Protein AF-A0A818IGW7-F1 (afdb_monomer)

pLDDT: mean 88.07, std 15.49, range [33.25, 98.94]

Structure (mmCIF, N/CA/C/O backbone):
data_AF-A0A818IGW7-F1
#
_entry.id   AF-A0A818IGW7-F1
#
loop_
_atom_site.group_PDB
_atom_site.id
_atom_site.type_symbol
_atom_site.label_atom_id
_atom_site.label_alt_id
_atom_site.label_comp_id
_atom_site.label_asym_id
_atom_site.label_entity_id
_atom_site.label_seq_id
_atom_site.pdbx_PDB_ins_code
_atom_site.Cartn_x
_atom_site.Cartn_y
_atom_site.Cartn_z
_atom_site.occupancy
_atom_site.B_iso_or_equiv
_atom_site.auth_seq_id
_atom_site.auth_comp_id
_atom_site.auth_asym_id
_atom_site.auth_atom_id
_atom_site.pdbx_PDB_model_num
ATOM 1 N N . TYR A 1 1 ? 24.330 -0.138 -28.735 1.00 76.31 1 TYR A N 1
ATOM 2 C CA . TYR A 1 1 ? 24.201 -1.574 -28.423 1.00 76.31 1 TYR A CA 1
ATOM 3 C C . TYR A 1 1 ? 23.462 -2.244 -29.585 1.00 76.31 1 TYR A C 1
ATOM 5 O O . TYR A 1 1 ? 22.777 -1.516 -30.302 1.00 76.31 1 TYR A O 1
ATOM 13 N N . TRP A 1 2 ? 23.662 -3.539 -29.872 1.00 76.69 2 TRP A N 1
ATOM 14 C CA . TRP A 1 2 ? 22.925 -4.224 -30.957 1.00 76.69 2 TRP A CA 1
ATOM 15 C C . TRP A 1 2 ? 21.406 -4.039 -30.752 1.00 76.69 2 TRP A C 1
ATOM 17 O O . TRP A 1 2 ? 20.979 -4.054 -29.600 1.00 76.69 2 TRP A O 1
ATOM 27 N N . PRO A 1 3 ? 20.585 -3.804 -31.795 1.00 84.31 3 PRO A N 1
ATOM 28 C CA . PRO A 1 3 ? 20.883 -3.828 -33.235 1.00 84.31 3 PRO A CA 1
ATOM 29 C C . PRO A 1 3 ? 21.381 -2.498 -33.838 1.00 84.31 3 PRO A C 1
ATOM 31 O O . PRO A 1 3 ? 21.512 -2.398 -35.055 1.00 84.31 3 PRO A O 1
ATOM 34 N N . GLN A 1 4 ? 21.706 -1.492 -33.015 1.00 80.50 4 GLN A N 1
ATOM 35 C CA . GLN A 1 4 ? 22.213 -0.172 -33.448 1.00 80.50 4 GLN A CA 1
ATOM 36 C C . GLN A 1 4 ? 21.244 0.614 -34.352 1.00 80.50 4 GLN A C 1
ATOM 38 O O . GLN A 1 4 ? 21.660 1.292 -35.295 1.00 80.50 4 GLN A O 1
ATOM 43 N N . LEU A 1 5 ? 19.951 0.519 -34.050 1.00 78.69 5 LEU A N 1
ATOM 44 C CA . LEU A 1 5 ? 18.886 1.194 -34.784 1.00 78.69 5 LEU A CA 1
ATOM 45 C C . LEU A 1 5 ? 18.535 2.534 -34.138 1.00 78.69 5 LEU A C 1
ATOM 47 O O . LEU A 1 5 ? 18.457 2.627 -32.912 1.00 78.69 5 LEU A O 1
ATOM 51 N N . ALA A 1 6 ? 18.297 3.551 -34.966 1.00 81.44 6 ALA A N 1
ATOM 52 C CA . ALA A 1 6 ? 17.713 4.812 -34.514 1.00 81.44 6 ALA A CA 1
ATOM 53 C C . ALA A 1 6 ? 16.281 4.591 -34.004 1.00 81.44 6 ALA A C 1
ATOM 55 O O . ALA A 1 6 ? 15.890 5.141 -32.983 1.00 81.44 6 ALA A O 1
ATOM 56 N N . GLU A 1 7 ? 15.548 3.673 -34.640 1.00 86.12 7 GLU A N 1
ATOM 57 C CA . GLU A 1 7 ? 14.154 3.354 -34.334 1.00 86.12 7 GLU A CA 1
ATOM 58 C C . GLU A 1 7 ? 13.937 2.731 -32.944 1.00 86.12 7 GLU A C 1
ATOM 60 O O . GLU A 1 7 ? 12.799 2.585 -32.504 1.00 86.12 7 GLU A O 1
ATOM 65 N N . SER A 1 8 ? 15.014 2.349 -32.250 1.00 87.50 8 SER A N 1
ATOM 66 C CA . SER A 1 8 ? 14.979 1.852 -30.869 1.00 87.50 8 SER A CA 1
ATOM 67 C C . SER A 1 8 ? 15.040 2.964 -29.813 1.00 87.50 8 SER A C 1
ATOM 69 O O . SER A 1 8 ? 15.034 2.666 -28.619 1.00 87.50 8 SER A O 1
ATOM 71 N N . ASP A 1 9 ? 15.141 4.230 -30.222 1.00 88.69 9 ASP A N 1
ATOM 72 C CA . ASP A 1 9 ? 15.196 5.380 -29.317 1.00 88.69 9 ASP A CA 1
ATOM 73 C C . ASP A 1 9 ? 13.786 5.858 -28.913 1.00 88.69 9 ASP A C 1
ATOM 75 O O . ASP A 1 9 ? 12.774 5.455 -29.496 1.00 88.69 9 ASP A O 1
ATOM 79 N N . PHE A 1 10 ? 13.709 6.679 -27.863 1.00 90.00 10 PHE A N 1
ATOM 80 C CA . PHE A 1 10 ? 12.448 7.038 -27.196 1.00 90.00 10 PHE A CA 1
ATOM 81 C C . PHE A 1 10 ? 11.494 7.885 -28.053 1.00 90.00 10 PHE A C 1
ATOM 83 O O . PHE A 1 10 ? 10.298 7.915 -27.781 1.00 90.00 10 PHE A O 1
ATOM 90 N N . ASP A 1 11 ? 12.003 8.597 -29.059 1.00 87.00 11 ASP A N 1
ATOM 91 C CA . ASP A 1 11 ? 11.249 9.498 -29.939 1.00 87.00 11 ASP A CA 1
ATOM 92 C C . ASP A 1 11 ? 10.530 8.768 -31.088 1.00 87.00 11 ASP A C 1
ATOM 94 O O . ASP A 1 11 ? 9.655 9.337 -31.749 1.00 87.00 11 ASP A O 1
ATOM 98 N N . HIS A 1 12 ? 10.812 7.477 -31.270 1.00 91.31 12 HIS A N 1
ATOM 99 C CA . HIS A 1 12 ? 10.093 6.598 -32.185 1.00 91.31 12 HIS A CA 1
ATOM 100 C C . HIS A 1 12 ? 8.824 6.030 -31.535 1.00 91.31 12 HIS A C 1
ATOM 102 O O . HIS A 1 12 ? 8.758 4.879 -31.105 1.00 91.31 12 HIS A O 1
ATOM 108 N N . ILE A 1 13 ? 7.781 6.859 -31.497 1.00 95.06 13 ILE A N 1
ATOM 109 C CA . ILE A 1 13 ? 6.518 6.568 -30.795 1.00 95.06 13 ILE A CA 1
ATOM 110 C C . ILE A 1 13 ? 5.426 5.915 -31.664 1.00 95.06 13 ILE A C 1
ATOM 112 O O . ILE A 1 13 ? 4.261 5.876 -31.276 1.00 95.06 13 ILE A O 1
ATOM 116 N N . GLY A 1 14 ? 5.771 5.423 -32.855 1.00 95.19 14 GLY A N 1
ATOM 117 C CA . GLY A 1 14 ? 4.819 4.871 -33.826 1.00 95.19 14 GLY A CA 1
ATOM 118 C C . GLY A 1 14 ? 4.311 5.893 -34.853 1.00 95.19 14 GLY A C 1
ATOM 119 O O . GLY A 1 14 ? 4.612 7.090 -34.794 1.00 95.19 14 GLY A O 1
ATOM 120 N N . GLU A 1 15 ? 3.540 5.404 -35.824 1.00 93.19 15 GLU A N 1
ATOM 121 C CA . GLU A 1 15 ? 3.081 6.153 -37.001 1.00 93.19 15 GLU A CA 1
ATOM 122 C C . GLU A 1 15 ? 1.574 5.965 -37.237 1.00 93.19 15 GLU A C 1
ATOM 124 O O . GLU A 1 15 ? 0.985 4.974 -36.800 1.00 93.19 15 GLU A O 1
ATOM 129 N N . GLY A 1 16 ? 0.951 6.910 -37.953 1.00 96.06 16 GLY A N 1
ATOM 130 C CA . GLY A 1 16 ? -0.482 6.870 -38.272 1.00 96.06 16 GLY A CA 1
ATOM 131 C C . GLY A 1 16 ? -1.359 6.738 -37.024 1.00 96.06 16 GLY A C 1
ATOM 132 O O . GLY A 1 16 ? -1.097 7.391 -36.014 1.00 96.06 16 GLY A O 1
ATOM 133 N N . ASP A 1 17 ? -2.358 5.856 -37.087 1.00 95.19 17 ASP A N 1
ATOM 134 C CA . ASP A 1 17 ? -3.270 5.563 -35.969 1.00 95.19 17 ASP A CA 1
ATOM 135 C C . ASP A 1 17 ? -2.566 4.882 -34.777 1.00 95.19 17 ASP A C 1
ATOM 137 O O . ASP A 1 17 ? -3.082 4.896 -33.665 1.00 95.19 17 ASP A O 1
ATOM 141 N N . GLY A 1 18 ? -1.379 4.300 -34.989 1.00 95.94 18 GLY A N 1
ATOM 142 C CA . GLY A 1 18 ? -0.562 3.680 -33.939 1.00 95.94 18 GLY A CA 1
ATOM 143 C C . GLY A 1 18 ? 0.406 4.644 -33.249 1.00 95.94 18 GLY A C 1
ATOM 144 O O . GLY A 1 18 ? 1.194 4.224 -32.400 1.00 95.94 18 GLY A O 1
ATOM 145 N N . ARG A 1 19 ? 0.400 5.931 -33.612 1.00 96.38 19 ARG A N 1
ATOM 146 C CA . ARG A 1 19 ? 1.254 6.940 -32.979 1.00 96.38 19 ARG A CA 1
ATOM 147 C C . ARG A 1 19 ? 0.858 7.136 -31.511 1.00 96.38 19 ARG A C 1
ATOM 149 O O . ARG A 1 19 ? -0.309 7.338 -31.204 1.00 96.38 19 ARG A O 1
ATOM 156 N N . GLY A 1 20 ? 1.844 7.085 -30.619 1.00 95.31 20 GLY A N 1
ATOM 157 C CA . GLY A 1 20 ? 1.667 7.087 -29.165 1.00 95.31 20 GLY A CA 1
ATOM 158 C C . GLY A 1 20 ? 1.608 5.686 -28.547 1.00 95.31 20 GLY A C 1
ATOM 159 O O . GLY A 1 20 ? 1.858 5.553 -27.353 1.00 95.31 20 GLY A O 1
ATOM 160 N N . PHE A 1 21 ? 1.360 4.636 -29.339 1.00 97.12 21 PHE A N 1
ATOM 161 C CA . PHE A 1 21 ? 1.216 3.252 -28.860 1.00 97.12 21 PHE A CA 1
ATOM 162 C C . PHE A 1 21 ? 2.496 2.412 -28.993 1.00 97.12 21 PHE A C 1
ATOM 164 O O . PHE A 1 21 ? 2.491 1.230 -28.658 1.00 97.12 21 PHE A O 1
ATOM 171 N N . ASN A 1 22 ? 3.604 3.008 -29.449 1.00 97.88 22 ASN A N 1
ATOM 172 C CA . ASN A 1 22 ? 4.937 2.418 -29.334 1.00 97.88 22 ASN A CA 1
ATOM 173 C C . ASN A 1 22 ? 5.747 3.186 -28.284 1.00 97.88 22 ASN A C 1
ATOM 175 O O . ASN A 1 22 ? 5.884 4.404 -28.377 1.00 97.88 22 ASN A O 1
ATOM 179 N N . VAL A 1 23 ? 6.288 2.479 -27.292 1.00 97.81 23 VAL A N 1
ATOM 180 C CA . VAL A 1 23 ? 7.014 3.082 -26.165 1.00 97.81 23 VAL A CA 1
ATOM 181 C C . VAL A 1 23 ? 8.383 2.425 -26.044 1.00 97.81 23 VAL A C 1
ATOM 183 O O . VAL A 1 23 ? 8.515 1.328 -25.505 1.00 97.81 23 VAL A O 1
ATOM 186 N N . ASN A 1 24 ? 9.414 3.110 -26.533 1.00 97.12 24 ASN A N 1
ATOM 187 C CA . ASN A 1 24 ? 10.802 2.680 -26.388 1.00 97.12 24 ASN A CA 1
ATOM 188 C C . ASN A 1 24 ? 11.430 3.332 -25.150 1.00 97.12 24 ASN A C 1
ATOM 190 O O . ASN A 1 24 ? 11.374 4.550 -24.997 1.00 97.12 24 ASN A O 1
ATOM 194 N N . ILE A 1 25 ? 12.081 2.538 -24.294 1.00 96.75 25 ILE A N 1
ATOM 195 C CA . ILE A 1 25 ? 12.763 3.018 -23.079 1.00 96.75 25 ILE A CA 1
ATOM 196 C C . ILE A 1 25 ? 14.255 2.647 -23.169 1.00 96.75 25 ILE A C 1
ATOM 198 O O . ILE A 1 25 ? 14.680 1.630 -22.618 1.00 96.75 25 ILE A O 1
ATOM 202 N N . PRO A 1 26 ? 15.070 3.423 -23.909 1.00 93.56 26 PRO A N 1
ATOM 203 C CA . PRO A 1 26 ? 16.453 3.060 -24.203 1.00 93.56 26 PRO A CA 1
ATOM 204 C C . PRO A 1 26 ? 17.364 3.209 -22.978 1.00 93.56 26 PRO A C 1
ATOM 206 O O . PRO A 1 26 ? 17.598 4.305 -22.469 1.00 93.56 26 PRO A O 1
ATOM 209 N N . LEU A 1 27 ? 17.946 2.100 -22.526 1.00 92.81 27 LEU A N 1
ATOM 210 C CA . LEU A 1 27 ? 18.875 2.087 -21.397 1.00 92.81 27 LEU A CA 1
ATOM 211 C C . LEU A 1 27 ? 20.281 2.489 -21.859 1.00 92.81 27 LEU A C 1
ATOM 213 O O . LEU A 1 27 ? 20.998 1.731 -22.506 1.00 92.81 27 LEU A O 1
ATOM 217 N N . ASN A 1 28 ? 20.691 3.706 -21.502 1.00 87.81 28 ASN A N 1
ATOM 218 C CA . ASN A 1 28 ? 21.938 4.321 -21.974 1.00 87.81 28 ASN A CA 1
ATOM 219 C C . ASN A 1 28 ? 23.186 3.936 -21.149 1.00 87.81 28 ASN A C 1
ATOM 221 O O . ASN A 1 28 ? 24.230 4.582 -21.261 1.00 87.81 28 ASN A O 1
ATOM 225 N N . LYS A 1 29 ? 23.079 2.917 -20.289 1.00 89.38 29 LYS A N 1
ATOM 226 C CA . LYS A 1 29 ? 24.136 2.460 -19.379 1.00 89.38 29 LYS A CA 1
ATOM 227 C C . LYS A 1 29 ? 23.909 0.993 -18.990 1.00 89.38 29 LYS A C 1
ATOM 229 O O . LYS A 1 29 ? 22.766 0.585 -18.812 1.00 89.38 29 LYS A O 1
ATOM 234 N N . THR A 1 30 ? 24.986 0.222 -18.826 1.00 92.69 30 THR A N 1
ATOM 235 C CA . THR A 1 30 ? 24.949 -1.147 -18.274 1.00 92.69 30 THR A CA 1
ATOM 236 C C . THR A 1 30 ? 25.051 -1.144 -16.744 1.00 92.69 30 THR A C 1
ATOM 238 O O . THR A 1 30 ? 25.344 -0.126 -16.111 1.00 92.69 30 THR A O 1
ATOM 241 N N . GLY A 1 31 ? 24.823 -2.296 -16.113 1.00 94.75 31 GLY A N 1
ATOM 242 C CA . GLY A 1 31 ? 24.937 -2.447 -14.663 1.00 94.75 31 GLY A CA 1
ATOM 243 C C . GLY A 1 31 ? 23.798 -1.819 -13.854 1.00 94.75 31 GLY A C 1
ATOM 244 O O . GLY A 1 31 ? 23.971 -1.619 -12.647 1.00 94.75 31 GLY A O 1
ATOM 245 N N . LEU A 1 32 ? 22.668 -1.522 -14.503 1.00 96.62 32 LEU A N 1
ATOM 246 C CA . LEU A 1 32 ? 21.435 -1.056 -13.866 1.00 96.62 32 LEU A CA 1
ATOM 247 C C . LEU A 1 32 ? 20.846 -2.148 -12.963 1.00 96.62 32 LEU A C 1
ATOM 249 O O . LEU A 1 32 ? 21.015 -3.340 -13.221 1.00 96.62 32 LEU A O 1
ATOM 253 N N . LYS A 1 33 ? 20.193 -1.739 -11.880 1.00 96.00 33 LYS A N 1
ATOM 254 C CA . LYS A 1 33 ? 19.737 -2.582 -10.766 1.00 96.00 33 LYS A CA 1
ATOM 255 C C . LYS A 1 33 ? 18.211 -2.582 -10.664 1.00 96.00 33 LYS A C 1
ATOM 257 O O . LYS A 1 33 ? 17.531 -1.875 -11.397 1.00 96.00 33 LYS A O 1
ATOM 262 N N . ASN A 1 34 ? 17.676 -3.305 -9.680 1.00 96.25 34 ASN A N 1
ATOM 263 C CA . ASN A 1 34 ? 16.240 -3.366 -9.380 1.00 96.25 34 ASN A CA 1
ATOM 264 C C . ASN A 1 34 ? 15.599 -1.967 -9.318 1.00 96.25 34 ASN A C 1
ATOM 266 O O . ASN A 1 34 ? 14.585 -1.738 -9.967 1.00 96.25 34 ASN A O 1
ATOM 270 N N . ALA A 1 35 ? 16.233 -1.015 -8.618 1.00 96.88 35 ALA A N 1
ATOM 271 C CA . ALA A 1 35 ? 15.725 0.352 -8.459 1.00 96.88 35 ALA A CA 1
ATOM 272 C C . ALA A 1 35 ? 15.443 1.062 -9.794 1.00 96.88 35 ALA A C 1
ATOM 274 O O . ALA A 1 35 ? 14.463 1.793 -9.906 1.00 96.88 35 ALA A O 1
ATOM 275 N N . ASP A 1 36 ? 16.265 0.813 -10.814 1.00 97.50 36 ASP A N 1
ATOM 276 C CA . ASP A 1 36 ? 16.128 1.415 -12.140 1.00 97.50 36 ASP A CA 1
ATOM 277 C C . ASP A 1 36 ? 14.893 0.886 -12.877 1.00 97.50 36 ASP A C 1
ATOM 279 O O . ASP A 1 36 ? 14.112 1.654 -13.440 1.00 97.50 36 ASP A O 1
ATOM 283 N N . TYR A 1 37 ? 14.683 -0.430 -12.827 1.00 97.69 37 TYR A N 1
ATOM 284 C CA . TYR A 1 37 ? 13.553 -1.089 -13.480 1.00 97.69 37 TYR A CA 1
ATOM 285 C C . TYR A 1 37 ? 12.237 -0.824 -12.752 1.00 97.69 37 TYR A C 1
ATOM 287 O O . TYR A 1 37 ? 11.230 -0.566 -13.410 1.00 97.69 37 TYR A O 1
ATOM 295 N N . MET A 1 38 ? 12.243 -0.803 -11.415 1.00 97.94 38 MET A N 1
ATOM 296 C CA . MET A 1 38 ? 11.072 -0.398 -10.630 1.00 97.94 38 MET A CA 1
ATOM 297 C C . MET A 1 38 ? 10.704 1.063 -10.918 1.00 97.94 38 MET A C 1
ATOM 299 O O . MET A 1 38 ? 9.533 1.368 -11.128 1.00 97.94 38 MET A O 1
ATOM 303 N N . TYR A 1 39 ? 11.695 1.958 -11.027 1.00 96.69 39 TYR A N 1
ATOM 304 C CA . TYR A 1 39 ? 11.462 3.358 -11.391 1.00 96.69 39 TYR A CA 1
ATOM 305 C C . TYR A 1 39 ? 10.821 3.498 -12.780 1.00 96.69 39 TYR A C 1
ATOM 307 O O . TYR A 1 39 ? 9.870 4.266 -12.931 1.00 96.69 39 TYR A O 1
ATOM 315 N N . ILE A 1 40 ? 11.285 2.734 -13.776 1.00 97.38 40 ILE A N 1
ATOM 316 C CA . ILE A 1 40 ? 10.669 2.678 -15.113 1.00 97.38 40 ILE A CA 1
ATOM 317 C C . ILE A 1 40 ? 9.230 2.149 -15.038 1.00 97.38 40 ILE A C 1
ATOM 319 O O . ILE A 1 40 ? 8.327 2.734 -15.640 1.00 97.38 40 ILE A O 1
ATOM 323 N N . PHE A 1 41 ? 9.004 1.069 -14.286 1.00 97.81 41 PHE A N 1
ATOM 324 C CA . PHE A 1 41 ? 7.679 0.467 -14.143 1.00 97.81 41 PHE A CA 1
ATOM 325 C C . PHE A 1 41 ? 6.670 1.461 -13.572 1.00 97.81 41 PHE A C 1
ATOM 327 O O . PHE A 1 41 ? 5.595 1.650 -14.133 1.00 97.81 41 PHE A O 1
ATOM 334 N N . PHE A 1 42 ? 7.048 2.142 -12.497 1.00 96.25 42 PHE A N 1
ATOM 335 C CA . PHE A 1 42 ? 6.188 3.077 -11.783 1.00 96.25 42 PHE A CA 1
ATOM 336 C C . PHE A 1 42 ? 5.968 4.401 -12.515 1.00 96.25 42 PHE A C 1
ATOM 338 O O . PHE A 1 42 ? 4.921 5.016 -12.351 1.00 96.25 42 PHE A O 1
ATOM 345 N N . ASN A 1 43 ? 6.919 4.847 -13.342 1.00 94.12 43 ASN A N 1
ATOM 346 C CA . ASN A 1 43 ? 6.822 6.151 -14.004 1.00 94.12 43 ASN A CA 1
ATOM 347 C C . ASN A 1 43 ? 6.418 6.095 -15.481 1.00 94.12 43 ASN A C 1
ATOM 349 O O . ASN A 1 43 ? 6.118 7.150 -16.037 1.00 94.12 43 ASN A O 1
ATOM 353 N N . ILE A 1 44 ? 6.419 4.917 -16.113 1.00 95.44 44 ILE A N 1
ATOM 354 C CA . ILE A 1 44 ? 6.021 4.746 -17.519 1.00 95.44 44 ILE A CA 1
ATOM 355 C C . ILE A 1 44 ? 5.055 3.577 -17.679 1.00 95.44 44 ILE A C 1
ATOM 357 O O . ILE A 1 44 ? 3.922 3.783 -18.101 1.00 95.44 44 ILE A O 1
ATOM 361 N N . ILE A 1 45 ? 5.492 2.358 -17.351 1.00 97.56 45 ILE A N 1
ATOM 362 C CA . ILE A 1 45 ? 4.789 1.143 -17.788 1.00 97.56 45 ILE A CA 1
ATOM 363 C C . ILE A 1 45 ? 3.423 1.015 -17.116 1.00 97.56 45 ILE A C 1
ATOM 365 O O . ILE A 1 45 ? 2.431 0.856 -17.818 1.00 97.56 45 ILE A O 1
ATOM 369 N N . LEU A 1 46 ? 3.346 1.100 -15.783 1.00 95.88 46 LEU A N 1
ATOM 370 C CA . LEU A 1 46 ? 2.066 1.002 -15.080 1.00 95.88 46 LEU A CA 1
ATOM 371 C C . LEU A 1 46 ? 1.148 2.190 -15.392 1.00 95.88 46 LEU A C 1
ATOM 373 O O . LEU A 1 46 ? 0.007 1.925 -15.756 1.00 95.88 46 LEU A O 1
ATOM 377 N N . PRO A 1 47 ? 1.599 3.462 -15.349 1.00 93.44 47 PRO A N 1
ATOM 378 C CA . PRO A 1 47 ? 0.752 4.584 -15.751 1.00 93.44 47 PRO A CA 1
ATOM 379 C C . PRO A 1 47 ? 0.093 4.384 -17.127 1.00 93.44 47 PRO A C 1
ATOM 381 O O . PRO A 1 47 ? -1.130 4.435 -17.218 1.00 93.44 47 PRO A O 1
ATOM 384 N N . ILE A 1 48 ? 0.876 4.040 -18.161 1.00 94.69 48 ILE A N 1
ATOM 385 C CA . ILE A 1 48 ? 0.348 3.783 -19.512 1.00 94.69 48 ILE A CA 1
ATOM 386 C C . ILE A 1 48 ? -0.570 2.561 -19.527 1.00 94.69 48 ILE A C 1
ATOM 388 O O . ILE A 1 48 ? -1.625 2.592 -20.147 1.00 94.69 48 ILE A O 1
ATOM 392 N N . ALA A 1 49 ? -0.192 1.466 -18.867 1.00 94.94 49 ALA A N 1
ATOM 393 C CA . ALA A 1 49 ? -0.956 0.226 -18.938 1.00 94.94 49 ALA A CA 1
ATOM 394 C C . ALA A 1 49 ? -2.319 0.321 -18.232 1.00 94.94 49 ALA A C 1
ATOM 396 O O . ALA A 1 49 ? -3.275 -0.296 -18.695 1.00 94.94 49 ALA A O 1
ATOM 397 N N . TYR A 1 50 ? -2.422 1.093 -17.146 1.00 92.75 50 TYR A N 1
ATOM 398 C CA . TYR A 1 50 ? -3.705 1.374 -16.496 1.00 92.75 50 TYR A CA 1
ATOM 399 C C . TYR A 1 50 ? -4.558 2.358 -17.313 1.00 92.75 50 TYR A C 1
ATOM 401 O O . TYR A 1 50 ? -5.769 2.173 -17.365 1.00 92.75 50 TYR A O 1
ATOM 409 N N . GLU A 1 51 ? -3.953 3.345 -17.990 1.00 91.50 51 GLU A N 1
ATOM 410 C CA . GLU A 1 51 ? -4.673 4.233 -18.921 1.00 91.50 51 GLU A CA 1
ATOM 411 C C . GLU A 1 51 ? -5.173 3.495 -20.167 1.00 91.50 51 GLU A C 1
ATOM 413 O O . GLU A 1 51 ? -6.283 3.737 -20.633 1.00 91.50 51 GLU A O 1
ATOM 418 N N . TYR A 1 52 ? -4.365 2.576 -20.695 1.00 93.06 52 TYR A N 1
ATOM 419 C CA . TYR A 1 52 ? -4.702 1.779 -21.871 1.00 93.06 52 TYR A CA 1
ATOM 420 C C . TYR A 1 52 ? -5.775 0.723 -21.589 1.00 93.06 52 TYR A C 1
ATOM 422 O O . TYR A 1 52 ? -6.498 0.339 -22.504 1.00 93.06 52 TYR A O 1
ATOM 430 N N . ASP A 1 53 ? -5.846 0.238 -20.345 1.00 92.19 53 ASP A N 1
ATOM 431 C CA . ASP A 1 53 ? -6.777 -0.794 -19.881 1.00 92.19 53 ASP A CA 1
ATOM 432 C C . ASP A 1 53 ? -6.858 -2.017 -20.830 1.00 92.19 53 ASP A C 1
ATOM 434 O O . ASP A 1 53 ? -7.891 -2.286 -21.450 1.00 92.19 53 ASP A O 1
ATOM 438 N N . PRO A 1 54 ? -5.760 -2.782 -20.992 1.00 94.25 54 PRO A N 1
ATOM 439 C CA . PRO A 1 54 ? -5.701 -3.867 -21.963 1.00 94.25 54 PRO A CA 1
ATOM 440 C C . PRO A 1 54 ? -6.653 -5.016 -21.614 1.00 94.25 54 PRO A C 1
ATOM 442 O O . PRO A 1 54 ? -6.825 -5.383 -20.454 1.00 94.25 54 PRO A O 1
ATOM 445 N N . ASP A 1 55 ? -7.159 -5.707 -22.637 1.00 95.69 55 ASP A N 1
ATOM 446 C CA . ASP A 1 55 ? -7.904 -6.961 -22.457 1.00 95.69 55 ASP A CA 1
ATOM 447 C C . ASP A 1 55 ? -7.010 -8.196 -22.274 1.00 95.69 55 ASP A C 1
ATOM 449 O O . ASP A 1 55 ? -7.495 -9.255 -21.869 1.00 95.69 55 ASP A O 1
ATOM 453 N N . LEU A 1 56 ? -5.722 -8.105 -22.596 1.00 97.31 56 LEU A N 1
ATOM 454 C CA . LEU A 1 56 ? -4.735 -9.174 -22.449 1.00 97.31 56 LEU A CA 1
ATOM 455 C C . LEU A 1 56 ? -3.346 -8.550 -22.329 1.00 97.31 56 LEU A C 1
ATOM 457 O O . LEU A 1 56 ? -3.010 -7.654 -23.100 1.00 97.31 56 LEU A O 1
ATOM 461 N N . VAL A 1 57 ? -2.524 -9.065 -21.417 1.00 98.31 57 VAL A N 1
ATOM 462 C CA . VAL A 1 57 ? -1.108 -8.698 -21.320 1.00 98.31 57 VAL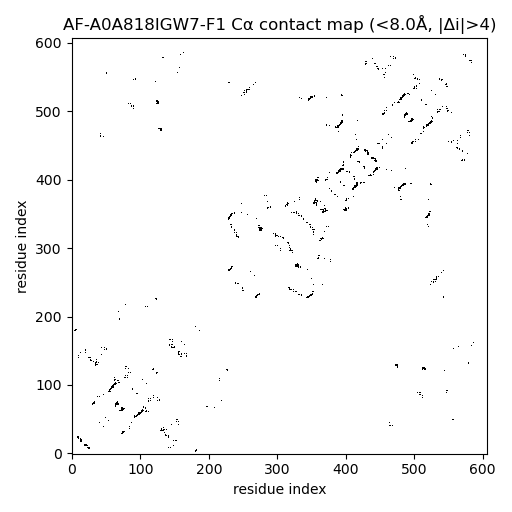 A CA 1
ATOM 463 C C . VAL A 1 57 ? -0.254 -9.846 -21.854 1.00 98.31 57 VAL A C 1
ATOM 465 O O . VAL A 1 57 ? -0.299 -10.960 -21.330 1.00 98.31 57 VAL A O 1
ATOM 468 N N . LEU A 1 58 ? 0.538 -9.567 -22.889 1.00 98.56 58 LEU A N 1
ATOM 469 C CA . LEU A 1 58 ? 1.572 -10.467 -23.398 1.00 98.56 58 LEU A CA 1
ATOM 470 C C . LEU A 1 58 ? 2.939 -9.940 -22.965 1.00 98.56 58 LEU A C 1
ATOM 472 O O . LEU A 1 58 ? 3.281 -8.796 -23.256 1.00 98.56 58 LEU A O 1
ATOM 476 N N . VAL A 1 59 ? 3.721 -10.772 -22.281 1.00 98.56 59 VAL A N 1
ATOM 477 C CA . VAL A 1 59 ? 5.067 -10.419 -21.826 1.00 98.56 59 VAL A CA 1
ATOM 478 C C . VAL A 1 59 ? 6.089 -11.178 -22.659 1.00 98.56 59 VAL A C 1
ATOM 480 O O . VAL A 1 59 ? 6.217 -12.394 -22.537 1.00 98.56 59 VAL A O 1
ATOM 483 N N . SER A 1 60 ? 6.829 -10.434 -23.476 1.00 98.12 60 SER A N 1
ATOM 484 C CA . SER A 1 60 ? 8.051 -10.877 -24.152 1.00 98.12 60 SER A CA 1
ATOM 485 C C . SER A 1 60 ? 9.180 -10.963 -23.114 1.00 98.12 60 SER A C 1
ATOM 487 O O . SER A 1 60 ? 9.895 -9.989 -22.881 1.00 98.12 60 SER A O 1
ATOM 489 N N . ALA A 1 61 ? 9.286 -12.088 -22.408 1.00 97.00 61 ALA A N 1
ATOM 490 C CA . ALA A 1 61 ? 10.145 -12.242 -21.236 1.00 97.00 61 ALA A CA 1
ATOM 491 C C . ALA A 1 61 ? 11.569 -12.664 -21.607 1.00 97.00 61 ALA A C 1
ATOM 493 O O . ALA A 1 61 ? 11.925 -13.844 -21.584 1.00 97.00 61 ALA A O 1
ATOM 494 N N . GLY A 1 62 ? 12.392 -11.659 -21.907 1.00 96.62 62 GLY A N 1
ATOM 495 C CA . GLY A 1 62 ? 13.845 -11.783 -21.892 1.00 96.62 62 GLY A CA 1
ATOM 496 C C . GLY A 1 62 ? 14.383 -11.685 -20.464 1.00 96.62 62 GLY A C 1
ATOM 497 O O . GLY A 1 62 ? 14.142 -10.706 -19.758 1.00 96.62 62 GLY A O 1
ATOM 498 N N . TYR A 1 63 ? 15.135 -12.695 -20.036 1.00 97.12 63 TYR A N 1
ATOM 499 C CA . TYR A 1 63 ? 15.829 -12.723 -18.744 1.00 97.12 63 TYR A CA 1
ATOM 500 C C . TYR A 1 63 ? 17.301 -12.310 -18.867 1.00 97.12 63 TYR A C 1
ATOM 502 O O . TYR A 1 63 ? 18.116 -12.543 -17.978 1.00 97.12 63 TYR A O 1
ATOM 510 N N . ASP A 1 64 ? 17.669 -11.681 -19.978 1.00 94.06 64 ASP A N 1
ATOM 511 C CA . ASP A 1 64 ? 19.016 -11.197 -20.258 1.00 94.06 64 ASP A CA 1
ATOM 512 C C . ASP A 1 64 ? 19.381 -9.895 -19.528 1.00 94.06 64 ASP A C 1
ATOM 514 O O . ASP A 1 64 ? 20.558 -9.537 -19.478 1.00 94.06 64 ASP A O 1
ATOM 518 N N . LEU A 1 65 ? 18.412 -9.253 -18.872 1.00 94.25 65 LEU A N 1
ATOM 519 C CA . LEU A 1 65 ? 18.633 -8.202 -17.872 1.00 94.25 65 LEU A CA 1
ATOM 520 C C . LEU A 1 65 ? 18.961 -8.744 -16.464 1.00 94.25 65 LEU A C 1
ATOM 522 O O . LEU A 1 65 ? 19.305 -7.972 -15.564 1.00 94.25 65 LEU A O 1
ATOM 526 N N . ALA A 1 66 ? 18.861 -10.058 -16.244 1.00 94.75 66 ALA A N 1
ATOM 527 C CA . ALA A 1 66 ? 19.214 -10.656 -14.963 1.00 94.75 66 ALA A CA 1
ATOM 528 C C . ALA A 1 66 ? 20.731 -10.593 -14.713 1.00 94.75 66 ALA A C 1
ATOM 530 O O . ALA A 1 66 ? 21.551 -10.658 -15.636 1.00 94.75 66 ALA A O 1
ATOM 531 N N . LEU A 1 67 ? 21.106 -10.504 -13.435 1.00 93.31 67 LEU A N 1
ATOM 532 C CA . LEU A 1 67 ? 22.494 -10.500 -12.988 1.00 93.31 67 LEU A CA 1
ATOM 533 C C . LEU A 1 67 ? 23.282 -11.648 -13.634 1.00 93.31 67 LEU A C 1
ATOM 535 O O . LEU A 1 67 ? 22.883 -12.810 -13.603 1.00 93.31 67 LEU A O 1
ATOM 539 N N . GLY A 1 68 ? 24.436 -11.310 -14.202 1.00 91.31 68 GLY A N 1
ATOM 540 C CA . GLY A 1 68 ? 25.366 -12.284 -14.766 1.00 91.31 68 GLY A CA 1
ATOM 541 C C . GLY A 1 68 ? 25.106 -12.697 -16.207 1.00 91.31 68 GLY A C 1
ATOM 542 O O . GLY A 1 68 ? 25.990 -13.321 -16.800 1.00 91.31 68 GLY A O 1
ATOM 543 N N . CYS A 1 69 ? 23.983 -12.287 -16.804 1.00 91.50 69 CYS A N 1
ATOM 544 C CA . CYS A 1 69 ? 23.792 -12.430 -18.239 1.00 91.50 69 CYS A CA 1
ATOM 545 C C . CYS A 1 69 ? 24.908 -11.690 -19.010 1.00 91.50 69 CYS A C 1
ATOM 547 O O . CYS A 1 69 ? 25.168 -10.515 -18.729 1.00 91.50 69 CYS A O 1
ATOM 549 N N . PRO A 1 70 ? 25.596 -12.361 -19.953 1.00 86.00 70 PRO A N 1
ATOM 550 C CA . PRO A 1 70 ? 26.671 -11.751 -20.728 1.00 86.00 70 PRO A CA 1
ATOM 551 C C . PRO A 1 70 ? 26.175 -10.744 -21.766 1.00 86.00 70 PRO A C 1
ATOM 553 O O . PRO A 1 70 ? 26.937 -9.875 -22.147 1.00 86.00 70 PRO A O 1
ATOM 556 N N . GLU A 1 71 ? 24.925 -10.831 -22.216 1.00 86.50 71 GLU A N 1
ATOM 557 C CA . GLU A 1 71 ? 24.423 -9.901 -23.227 1.00 86.50 71 GLU A CA 1
ATOM 558 C C . GLU A 1 71 ? 23.988 -8.585 -22.567 1.00 86.50 71 GLU A C 1
ATOM 560 O O . GLU A 1 71 ? 24.587 -7.543 -22.823 1.00 86.50 71 GLU A O 1
ATOM 565 N N . GLY A 1 72 ? 23.001 -8.605 -21.664 1.00 88.38 72 GLY A N 1
ATOM 566 C CA . GLY A 1 72 ? 22.462 -7.364 -21.094 1.00 88.38 72 GLY A CA 1
ATOM 567 C C . GLY A 1 72 ? 23.397 -6.643 -20.116 1.00 88.38 72 GLY A C 1
ATOM 568 O O . GLY A 1 72 ? 23.279 -5.430 -19.949 1.00 88.38 72 GLY A O 1
ATOM 569 N N . GLU A 1 73 ? 24.317 -7.359 -19.454 1.00 91.75 73 GLU A N 1
ATOM 570 C CA . GLU A 1 73 ? 25.268 -6.809 -18.467 1.00 91.75 73 GLU A CA 1
ATOM 571 C C . GLU A 1 73 ? 24.617 -5.962 -17.351 1.00 91.75 73 GLU A C 1
ATOM 573 O O . GLU A 1 73 ? 25.225 -5.058 -16.766 1.00 91.75 73 GLU A O 1
ATOM 578 N N . MET A 1 74 ? 23.357 -6.254 -17.040 1.00 95.62 74 MET A N 1
ATOM 579 C CA . MET A 1 74 ? 22.598 -5.614 -15.971 1.00 95.62 74 MET A CA 1
ATOM 580 C C . MET A 1 74 ? 22.799 -6.358 -14.641 1.00 95.62 74 MET A C 1
ATOM 582 O O . MET A 1 74 ? 23.474 -7.388 -14.552 1.00 95.62 74 MET A O 1
ATOM 586 N N . LYS A 1 75 ? 22.261 -5.791 -13.562 1.00 95.06 75 LYS A N 1
ATOM 587 C CA . LYS A 1 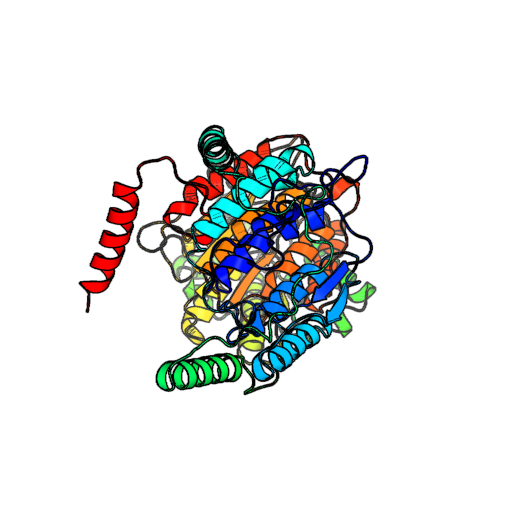75 ? 22.394 -6.282 -12.182 1.00 95.06 75 LYS A CA 1
ATOM 588 C C . LYS A 1 75 ? 21.034 -6.453 -11.508 1.00 95.06 75 LYS A C 1
ATOM 590 O O . LYS A 1 75 ? 20.920 -6.237 -10.303 1.00 95.06 75 LYS A O 1
ATOM 595 N N . VAL A 1 76 ? 20.009 -6.806 -12.281 1.00 95.50 76 VAL A N 1
ATOM 596 C CA . VAL A 1 76 ? 18.676 -7.085 -11.743 1.00 95.50 76 VAL A CA 1
ATOM 597 C C . VAL A 1 76 ? 18.665 -8.473 -11.121 1.00 95.50 76 VAL A C 1
ATOM 599 O O . VAL A 1 76 ? 19.128 -9.440 -11.729 1.00 95.50 76 VAL A O 1
ATOM 602 N N . THR A 1 77 ? 18.174 -8.580 -9.893 1.00 94.56 77 THR A N 1
ATOM 603 C CA . THR A 1 77 ? 18.084 -9.868 -9.202 1.00 94.56 77 THR A CA 1
ATOM 604 C C . THR A 1 77 ? 16.843 -10.652 -9.659 1.00 94.56 77 THR A C 1
ATOM 606 O O . THR A 1 77 ? 15.821 -10.031 -9.964 1.00 94.56 77 THR A O 1
ATOM 609 N N . PRO A 1 78 ? 16.904 -12.000 -9.715 1.00 94.00 78 PRO A N 1
ATOM 610 C CA . PRO A 1 78 ? 15.804 -12.839 -10.210 1.00 94.00 78 PRO A CA 1
ATOM 611 C C . PRO A 1 78 ? 14.437 -12.630 -9.537 1.00 94.00 78 PRO A C 1
ATOM 613 O O . PRO A 1 78 ? 13.397 -12.703 -10.188 1.00 94.00 78 PRO A O 1
ATOM 616 N N . ASP A 1 79 ? 14.420 -12.321 -8.245 1.00 92.12 79 ASP A N 1
ATOM 617 C CA . ASP A 1 79 ? 13.200 -12.027 -7.490 1.00 92.12 79 ASP A CA 1
ATOM 618 C C . ASP A 1 79 ? 12.451 -10.788 -8.001 1.00 92.12 79 ASP A C 1
ATOM 620 O O . ASP A 1 79 ? 11.222 -10.757 -7.962 1.00 92.12 79 ASP A O 1
ATOM 624 N N . THR A 1 80 ? 13.148 -9.807 -8.585 1.00 95.81 80 THR A N 1
ATOM 625 C CA . THR A 1 80 ? 12.524 -8.605 -9.174 1.00 95.81 80 THR A CA 1
ATOM 626 C C . THR A 1 80 ? 11.462 -8.971 -10.211 1.00 95.81 80 THR A C 1
ATOM 628 O O . THR A 1 80 ? 10.409 -8.335 -10.265 1.00 95.81 80 THR A O 1
ATOM 631 N N . PHE A 1 81 ? 11.671 -10.036 -10.993 1.00 97.12 81 PHE A N 1
ATOM 632 C CA . PHE A 1 81 ? 10.712 -10.471 -12.011 1.00 97.12 81 PHE A CA 1
ATOM 633 C C . PHE A 1 81 ? 9.370 -10.923 -11.416 1.00 97.12 81 PHE A C 1
ATOM 635 O O . PHE A 1 81 ? 8.342 -10.779 -12.083 1.00 97.12 81 PHE A O 1
ATOM 642 N N . ALA A 1 82 ? 9.337 -11.400 -10.165 1.00 95.94 82 ALA A N 1
ATOM 643 C CA . ALA A 1 82 ? 8.085 -11.698 -9.471 1.00 95.94 82 ALA A CA 1
ATOM 644 C C . ALA A 1 82 ? 7.269 -10.427 -9.200 1.00 95.94 82 ALA A C 1
ATOM 646 O O . ALA A 1 82 ? 6.055 -10.432 -9.410 1.00 95.94 82 ALA A O 1
ATOM 647 N N . HIS A 1 83 ? 7.930 -9.328 -8.817 1.00 97.88 83 HIS A N 1
ATOM 648 C CA . HIS A 1 83 ? 7.285 -8.029 -8.598 1.00 97.88 83 HIS A CA 1
ATOM 649 C C . HIS A 1 83 ? 6.741 -7.449 -9.901 1.00 97.88 83 HIS A C 1
ATOM 651 O O . HIS A 1 83 ? 5.577 -7.056 -9.952 1.00 97.88 83 HIS A O 1
ATOM 657 N N . LEU A 1 84 ? 7.547 -7.451 -10.970 1.00 98.31 84 LEU A N 1
ATOM 658 C CA . LEU A 1 84 ? 7.109 -6.965 -12.284 1.00 98.31 84 LEU A CA 1
ATOM 659 C C . LEU A 1 84 ? 5.884 -7.750 -12.774 1.00 98.31 84 LEU A C 1
ATOM 661 O O . LEU A 1 84 ? 4.881 -7.163 -13.174 1.00 98.31 84 LEU A O 1
ATOM 665 N N . THR A 1 85 ? 5.938 -9.080 -12.661 1.00 98.38 85 THR A N 1
ATOM 666 C CA . THR A 1 85 ? 4.826 -9.968 -13.029 1.00 98.38 85 THR A CA 1
ATOM 667 C C . THR A 1 85 ? 3.593 -9.714 -12.162 1.00 98.38 85 THR A C 1
ATOM 669 O O . THR A 1 85 ? 2.482 -9.657 -12.686 1.00 98.38 85 THR A O 1
ATOM 672 N N . HIS A 1 86 ? 3.769 -9.504 -10.852 1.00 98.12 86 HIS A N 1
ATOM 673 C CA . HIS A 1 86 ? 2.665 -9.244 -9.927 1.00 98.12 86 HIS A CA 1
ATOM 674 C C . HIS A 1 86 ? 1.897 -7.985 -10.318 1.00 98.12 86 HIS A C 1
ATOM 676 O O . HIS A 1 86 ? 0.669 -8.011 -10.382 1.00 98.12 86 HIS A O 1
ATOM 682 N N . TYR A 1 87 ? 2.594 -6.889 -10.630 1.00 98.19 87 TYR A N 1
ATOM 683 C CA . TYR A 1 87 ? 1.921 -5.653 -11.028 1.00 98.19 87 TYR A CA 1
ATOM 684 C C . TYR A 1 87 ? 1.113 -5.815 -12.315 1.00 98.19 87 TYR A C 1
ATOM 686 O O . TYR A 1 87 ? -0.013 -5.325 -12.387 1.00 98.19 87 TYR A O 1
ATOM 694 N N . LEU A 1 88 ? 1.621 -6.579 -13.285 1.00 97.94 88 LEU A N 1
ATOM 695 C CA . LEU A 1 88 ? 0.892 -6.862 -14.524 1.00 97.94 88 LEU A CA 1
ATOM 696 C C . LEU A 1 88 ? -0.370 -7.710 -14.300 1.00 97.94 88 LEU A C 1
ATOM 698 O O . LEU A 1 88 ? -1.330 -7.565 -15.052 1.00 97.94 88 LEU A O 1
ATOM 702 N N . LYS A 1 89 ? -0.425 -8.540 -13.246 1.00 96.38 89 LYS A N 1
ATOM 703 C CA . LYS A 1 89 ? -1.641 -9.296 -12.878 1.00 96.38 89 LYS A CA 1
ATOM 704 C C . LYS A 1 89 ? -2.804 -8.405 -12.424 1.00 96.38 89 LYS A C 1
ATOM 706 O O . LYS A 1 89 ? -3.931 -8.892 -12.378 1.00 96.38 89 LYS A O 1
ATOM 711 N N . GLY A 1 90 ? -2.548 -7.134 -12.099 1.00 95.44 90 GLY A N 1
ATOM 712 C CA . GLY A 1 90 ? -3.601 -6.166 -11.774 1.00 95.44 90 GLY A CA 1
ATOM 713 C C . GLY A 1 90 ? -4.412 -5.706 -12.992 1.00 95.44 90 GLY A C 1
ATOM 714 O O . GLY A 1 90 ? -5.526 -5.208 -12.845 1.00 95.44 90 GLY A O 1
ATOM 715 N N . LEU A 1 91 ? -3.870 -5.916 -14.195 1.00 94.50 91 LEU A N 1
ATOM 716 C CA . LEU A 1 91 ? -4.441 -5.508 -15.477 1.00 94.50 91 LEU A CA 1
ATOM 717 C C . LEU A 1 91 ? -5.198 -6.662 -16.140 1.00 94.50 91 LEU A C 1
ATOM 719 O O . LEU A 1 91 ? -5.030 -7.825 -15.771 1.00 94.50 91 LEU A O 1
ATOM 723 N N . ALA A 1 92 ? -5.999 -6.359 -17.166 1.00 94.62 92 ALA A N 1
ATOM 724 C CA . ALA A 1 92 ? -6.612 -7.358 -18.046 1.00 94.62 92 ALA A CA 1
ATOM 725 C C . ALA A 1 92 ? -7.391 -8.472 -17.323 1.00 94.62 92 ALA A C 1
ATOM 727 O O . ALA A 1 92 ? -7.468 -9.602 -17.810 1.00 94.62 92 ALA A O 1
ATOM 728 N N . ASN A 1 93 ? -7.963 -8.193 -16.148 1.00 92.56 93 ASN A N 1
ATOM 729 C CA . ASN A 1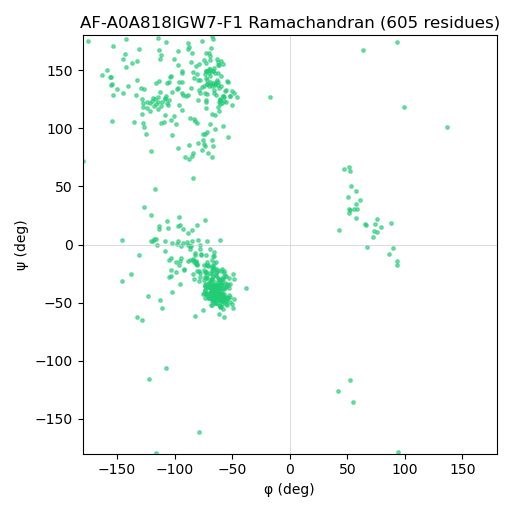 93 ? -8.545 -9.212 -15.271 1.00 92.56 93 ASN A CA 1
ATOM 730 C C . ASN A 1 93 ? -7.588 -10.400 -15.008 1.00 92.56 93 ASN A C 1
ATOM 732 O O . ASN A 1 93 ? -8.002 -11.560 -15.035 1.00 92.56 93 ASN A O 1
ATOM 736 N N . GLY A 1 94 ? -6.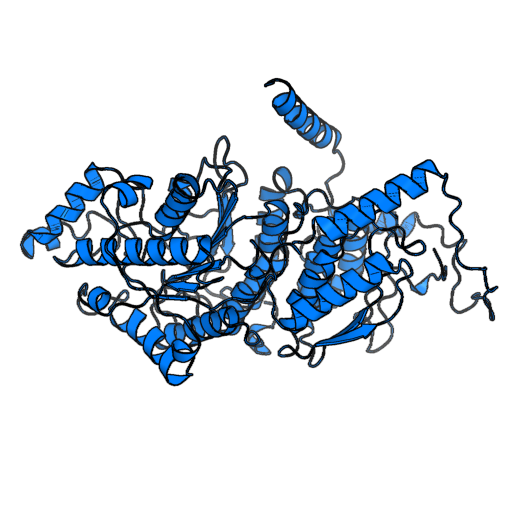299 -10.125 -14.797 1.00 94.62 94 GLY A N 1
ATOM 737 C CA . GLY A 1 94 ? -5.280 -11.133 -14.511 1.00 94.62 94 GLY A CA 1
ATOM 738 C C . GLY A 1 94 ? -4.887 -11.994 -15.713 1.00 94.62 94 GLY A C 1
ATOM 739 O O . GLY A 1 94 ? -4.115 -12.941 -15.554 1.00 94.62 94 GLY A O 1
ATOM 740 N N . LYS A 1 95 ? -5.385 -11.685 -16.919 1.00 97.25 95 LYS A N 1
ATOM 741 C CA . LYS A 1 95 ? -4.998 -12.365 -18.161 1.00 97.25 95 LYS A CA 1
ATOM 742 C C . LYS A 1 95 ? -3.600 -11.910 -18.577 1.00 97.25 95 LYS A C 1
ATOM 744 O O . LYS A 1 95 ? -3.443 -10.980 -19.367 1.00 97.25 95 LYS A O 1
ATOM 749 N N . VAL A 1 96 ? -2.596 -12.591 -18.036 1.00 98.12 96 VAL A N 1
ATOM 750 C CA . VAL A 1 96 ? -1.178 -12.376 -18.337 1.00 98.12 96 VAL A CA 1
ATOM 751 C C . VAL A 1 96 ? -0.592 -13.660 -18.914 1.00 98.12 96 VAL A C 1
ATOM 753 O O . VAL A 1 96 ? -0.649 -14.713 -18.280 1.00 98.12 96 VAL A O 1
ATOM 756 N N . MET A 1 97 ? -0.016 -13.578 -20.112 1.00 98.12 97 MET A N 1
ATOM 757 C CA . MET A 1 97 ? 0.737 -14.667 -20.732 1.00 98.12 97 MET A CA 1
ATOM 758 C C . MET A 1 97 ? 2.198 -14.254 -20.864 1.00 98.12 97 MET A C 1
ATOM 760 O O . MET A 1 97 ? 2.504 -13.210 -21.437 1.00 98.12 97 MET A O 1
ATOM 764 N N . VAL A 1 98 ? 3.097 -15.089 -20.347 1.00 98.31 98 VAL A N 1
ATOM 765 C CA . VAL A 1 98 ? 4.540 -14.850 -20.393 1.00 98.31 98 VAL A CA 1
ATOM 766 C C . VAL A 1 98 ? 5.185 -15.798 -21.399 1.00 98.31 98 VAL A C 1
ATOM 768 O O . VAL A 1 98 ? 4.970 -17.008 -21.339 1.00 98.31 98 VAL A O 1
ATOM 771 N N . LEU A 1 99 ? 5.956 -15.238 -22.328 1.00 98.06 99 LEU A N 1
ATOM 772 C CA . LEU A 1 99 ? 6.623 -15.932 -23.426 1.00 98.06 99 LEU A CA 1
ATOM 773 C C . LEU A 1 99 ? 8.134 -15.794 -23.238 1.00 98.06 99 LEU A C 1
ATOM 775 O O . LEU A 1 99 ? 8.633 -14.677 -23.171 1.00 98.06 99 LEU A O 1
ATOM 779 N N . LEU A 1 100 ? 8.851 -16.912 -23.116 1.00 97.81 100 LEU A N 1
ATOM 780 C CA . LEU A 1 100 ? 10.308 -16.890 -22.973 1.00 97.81 100 LEU A CA 1
ATOM 781 C C . LEU A 1 100 ? 10.973 -16.355 -24.250 1.00 97.81 100 LEU A C 1
ATOM 783 O O . LEU A 1 100 ? 10.675 -16.844 -25.337 1.00 97.81 100 LEU A O 1
ATOM 787 N N . GLU A 1 101 ? 11.920 -15.433 -24.081 1.00 96.56 101 GLU A N 1
ATOM 788 C CA . GLU A 1 101 ? 12.764 -14.880 -25.146 1.00 96.56 101 GLU A CA 1
ATOM 789 C C . GLU A 1 101 ? 14.259 -15.113 -24.838 1.00 96.56 101 GLU A C 1
ATOM 791 O O . GLU A 1 101 ? 14.719 -16.255 -24.793 1.00 96.56 101 GLU A O 1
ATOM 796 N N . GLY A 1 102 ? 15.032 -14.039 -24.627 1.00 91.94 102 GLY A N 1
ATOM 797 C CA . GLY A 1 102 ? 16.451 -14.079 -24.277 1.00 91.94 102 GLY A CA 1
ATOM 798 C C . GLY A 1 102 ? 16.728 -14.463 -22.820 1.00 91.94 102 GLY A C 1
ATOM 799 O O . GLY A 1 102 ? 15.829 -14.609 -21.991 1.00 91.94 102 GLY A O 1
ATOM 800 N N . GLY A 1 103 ? 18.010 -14.600 -22.489 1.00 93.50 103 GLY A N 1
ATOM 801 C CA . GLY A 1 103 ? 18.480 -15.006 -21.164 1.00 93.50 103 GLY A CA 1
ATOM 802 C C . GLY A 1 103 ? 19.601 -16.024 -21.292 1.00 93.50 103 GLY A C 1
ATOM 803 O O . GLY A 1 103 ? 19.370 -17.197 -21.562 1.00 93.50 103 GLY A O 1
ATOM 804 N N . TYR A 1 104 ? 20.837 -15.562 -21.126 1.00 92.44 104 TYR A N 1
ATOM 805 C CA . TYR A 1 104 ? 22.013 -16.325 -21.564 1.00 92.44 104 TYR A CA 1
ATOM 806 C C . TYR A 1 104 ? 22.965 -16.690 -20.416 1.00 92.44 104 TYR A C 1
ATOM 808 O O . TYR A 1 104 ? 24.004 -17.307 -20.634 1.00 92.44 104 TYR A O 1
ATOM 816 N N . CYS A 1 105 ? 22.600 -16.349 -19.177 1.00 92.06 105 CYS A N 1
ATOM 817 C CA . CYS A 1 105 ? 23.156 -16.965 -17.976 1.00 92.06 105 CYS A CA 1
ATOM 818 C C . CYS A 1 105 ? 22.152 -18.004 -17.470 1.00 92.06 105 CYS A C 1
ATOM 820 O O . CYS A 1 105 ? 21.075 -17.637 -17.015 1.00 92.06 105 CYS A O 1
ATOM 822 N N . ILE A 1 106 ? 22.490 -19.291 -17.581 1.00 92.38 106 ILE A N 1
ATOM 823 C CA . ILE A 1 106 ? 21.554 -20.397 -17.314 1.00 92.38 106 ILE A CA 1
ATOM 824 C C . ILE A 1 106 ? 21.004 -20.360 -15.884 1.00 92.38 106 ILE A C 1
ATOM 826 O O . ILE A 1 106 ? 19.805 -20.552 -15.695 1.00 92.38 106 ILE A O 1
ATOM 830 N N . ASP A 1 107 ? 21.854 -20.066 -14.898 1.00 91.38 107 ASP A N 1
ATOM 831 C CA . ASP A 1 107 ? 21.454 -20.061 -13.489 1.00 91.38 107 ASP A CA 1
ATOM 832 C C . ASP A 1 107 ? 20.417 -18.967 -13.204 1.00 91.38 107 ASP A C 1
ATOM 834 O O . ASP A 1 107 ? 19.349 -19.241 -12.656 1.00 91.38 107 ASP A O 1
ATOM 838 N N . THR A 1 108 ? 20.685 -17.726 -13.624 1.00 93.38 108 THR A N 1
ATOM 839 C CA . THR A 1 108 ? 19.753 -16.617 -13.382 1.00 93.38 108 THR A CA 1
ATOM 840 C C . THR A 1 108 ? 18.570 -16.607 -14.339 1.00 93.38 108 THR A C 1
ATOM 842 O O . THR A 1 108 ? 17.510 -16.136 -13.940 1.00 93.38 108 THR A O 1
ATOM 845 N N . LEU A 1 109 ? 18.683 -17.185 -15.540 1.00 95.38 109 LEU A N 1
ATOM 846 C CA . LEU A 1 109 ? 17.539 -17.477 -16.409 1.00 95.38 109 LEU A CA 1
ATOM 847 C C . LEU A 1 109 ? 16.541 -18.392 -15.691 1.00 95.38 109 LEU A C 1
ATOM 849 O O . LEU A 1 109 ? 15.366 -18.047 -15.572 1.00 95.38 109 LEU A O 1
ATOM 853 N N . ALA A 1 110 ? 17.010 -19.552 -15.218 1.00 94.62 110 ALA A N 1
ATOM 854 C CA . ALA A 1 110 ? 16.157 -20.546 -14.576 1.00 94.62 110 ALA A CA 1
ATOM 855 C C . ALA A 1 110 ? 15.487 -19.972 -13.322 1.00 94.62 110 ALA A C 1
ATOM 857 O O . ALA A 1 110 ? 14.280 -20.132 -13.136 1.00 94.62 110 ALA A O 1
ATOM 858 N N . GLU A 1 111 ? 16.255 -19.247 -12.507 1.00 93.25 111 GLU A N 1
ATOM 859 C CA . GLU A 1 111 ? 15.741 -18.626 -11.290 1.00 93.25 111 GLU A CA 1
ATOM 860 C C . GLU A 1 111 ? 14.725 -17.515 -11.596 1.00 93.25 111 GLU A C 1
ATOM 862 O O . GLU A 1 111 ? 13.656 -17.460 -10.991 1.00 93.25 111 GLU A O 1
ATOM 867 N N . SER A 1 112 ? 14.995 -16.660 -12.586 1.00 95.62 112 SER A N 1
ATOM 868 C CA . SER A 1 112 ? 14.076 -15.572 -12.950 1.00 95.62 112 SER A CA 1
ATOM 869 C C . SER A 1 112 ? 12.760 -16.111 -13.516 1.00 95.62 112 SER A C 1
ATOM 871 O O . SER A 1 112 ? 11.687 -15.626 -13.154 1.00 95.62 112 SER A O 1
ATOM 873 N N . ALA A 1 113 ? 12.819 -17.166 -14.336 1.00 96.56 113 ALA A N 1
ATOM 874 C CA . ALA A 1 113 ? 11.632 -17.865 -14.824 1.00 96.56 113 ALA A CA 1
ATOM 875 C C . ALA A 1 113 ? 10.828 -18.511 -13.683 1.00 96.56 113 ALA A C 1
ATOM 877 O O . ALA A 1 113 ? 9.595 -18.452 -13.683 1.00 96.56 113 ALA A O 1
ATOM 878 N N . ALA A 1 114 ? 11.504 -19.080 -12.680 1.00 94.25 114 ALA A N 1
ATOM 879 C CA . ALA A 1 114 ? 10.850 -19.624 -11.495 1.00 94.25 114 ALA A CA 1
ATOM 880 C C . ALA A 1 114 ? 10.131 -18.531 -10.686 1.00 94.25 114 ALA A C 1
ATOM 882 O O . ALA A 1 114 ? 8.973 -18.720 -10.315 1.00 94.25 114 ALA A O 1
ATOM 883 N N . TRP A 1 115 ? 10.759 -17.373 -10.462 1.00 93.75 115 TRP A N 1
ATOM 884 C CA . TRP A 1 115 ? 10.134 -16.231 -9.778 1.00 93.75 115 TRP A CA 1
ATOM 885 C C . TRP A 1 115 ? 8.938 -15.654 -10.534 1.00 93.75 115 TRP A C 1
ATOM 887 O O . TRP A 1 115 ? 7.901 -15.374 -9.927 1.00 93.75 115 TRP A O 1
ATOM 897 N N . THR A 1 116 ? 9.029 -15.546 -11.860 1.00 96.94 116 THR A N 1
ATOM 898 C CA . THR A 1 116 ? 7.877 -15.209 -12.703 1.00 96.94 116 THR A CA 1
ATOM 899 C C . THR A 1 116 ? 6.734 -16.205 -12.495 1.00 96.94 116 THR A C 1
ATOM 901 O O . THR A 1 116 ? 5.601 -15.796 -12.240 1.00 96.94 116 THR A O 1
ATOM 904 N N . LEU A 1 117 ? 7.011 -17.513 -12.556 1.00 95.81 117 LEU A N 1
ATOM 905 C CA . LEU A 1 117 ? 5.985 -18.545 -12.397 1.00 95.81 117 LEU A CA 1
ATOM 906 C C . LEU A 1 117 ? 5.354 -18.533 -10.998 1.00 95.81 117 LEU A C 1
ATOM 908 O O . LEU A 1 117 ? 4.138 -18.658 -10.885 1.00 95.81 117 LEU A O 1
ATOM 912 N N . ARG A 1 118 ? 6.147 -18.329 -9.941 1.00 93.25 118 ARG A N 1
ATOM 913 C CA . ARG A 1 118 ? 5.651 -18.159 -8.563 1.00 93.25 118 ARG A CA 1
ATOM 914 C C . ARG A 1 118 ? 4.631 -17.027 -8.469 1.00 93.25 118 ARG A C 1
ATOM 916 O O . ARG A 1 118 ? 3.529 -17.229 -7.963 1.00 93.25 118 ARG A O 1
ATOM 923 N N . SER A 1 119 ? 4.959 -15.870 -9.042 1.00 94.56 119 SER A N 1
ATOM 924 C CA . SER A 1 119 ? 4.046 -14.724 -9.089 1.00 94.56 119 SER A CA 1
ATOM 925 C C . SER A 1 119 ? 2.759 -15.045 -9.859 1.00 94.56 119 SER A C 1
ATOM 927 O O . SER A 1 119 ? 1.661 -14.743 -9.381 1.00 94.56 119 SER A O 1
ATOM 929 N N . LEU A 1 120 ? 2.849 -15.744 -11.001 1.00 95.62 120 LEU A N 1
ATOM 930 C CA . LEU A 1 120 ? 1.672 -16.214 -11.749 1.00 95.62 120 LEU A CA 1
ATOM 931 C C . LEU A 1 120 ? 0.789 -17.141 -10.900 1.00 95.62 120 LEU A C 1
ATOM 933 O O . LEU A 1 120 ? -0.422 -16.917 -10.836 1.00 95.62 120 LEU A O 1
ATOM 937 N N . LEU A 1 121 ? 1.392 -18.092 -10.181 1.00 93.94 121 LEU A N 1
ATOM 938 C CA . LEU A 1 121 ? 0.715 -19.021 -9.265 1.00 93.94 121 LEU A CA 1
ATOM 939 C C . LEU A 1 121 ? 0.129 -18.343 -8.011 1.00 93.94 121 LEU A C 1
ATOM 941 O O . LEU A 1 121 ? -0.710 -18.939 -7.339 1.00 93.94 121 LEU A O 1
ATOM 945 N N . GLY A 1 122 ? 0.505 -17.092 -7.730 1.00 91.62 122 GLY A N 1
ATOM 946 C CA . GLY A 1 122 ? -0.009 -16.318 -6.597 1.00 91.62 122 GLY A CA 1
ATOM 947 C C . GLY A 1 122 ? 0.772 -16.508 -5.297 1.00 91.62 122 GLY A C 1
ATOM 948 O O . GLY A 1 122 ? 0.241 -16.195 -4.229 1.00 91.62 122 GLY A O 1
ATOM 949 N N . ASP A 1 123 ? 2.007 -17.006 -5.378 1.00 92.00 123 ASP A N 1
ATOM 950 C CA . ASP A 1 123 ? 2.951 -16.968 -4.260 1.00 92.00 123 ASP A CA 1
ATOM 951 C C . ASP A 1 123 ? 3.344 -15.506 -3.953 1.00 92.00 123 ASP A C 1
ATOM 953 O O . ASP A 1 123 ? 3.378 -14.671 -4.864 1.00 92.00 123 ASP A O 1
ATOM 957 N N . PRO A 1 124 ? 3.645 -15.164 -2.686 1.00 90.25 124 PRO A N 1
ATOM 958 C CA . PRO A 1 124 ? 4.044 -13.819 -2.312 1.00 90.25 124 PRO A CA 1
ATOM 959 C C . PRO A 1 124 ? 5.443 -13.500 -2.851 1.00 90.25 124 PRO A C 1
ATOM 961 O O . PRO A 1 124 ? 6.318 -14.367 -2.940 1.00 90.25 124 PRO A O 1
ATOM 964 N N . CYS A 1 125 ? 5.659 -12.231 -3.189 1.00 92.00 125 CYS A N 1
ATOM 965 C CA . CYS A 1 125 ? 6.964 -11.746 -3.618 1.00 92.00 125 CYS A CA 1
ATOM 966 C C . CYS A 1 125 ? 7.934 -11.678 -2.432 1.00 92.00 125 CYS A C 1
ATOM 968 O O . CYS A 1 125 ? 7.548 -11.277 -1.334 1.00 92.00 125 CYS A O 1
ATOM 970 N N . SER A 1 126 ? 9.206 -12.019 -2.642 1.00 89.62 126 SER A N 1
ATOM 971 C CA . SER A 1 126 ? 10.224 -11.811 -1.613 1.00 89.62 126 SER A CA 1
ATOM 972 C C . SER A 1 126 ? 10.547 -10.325 -1.440 1.00 89.62 126 SER A C 1
ATOM 974 O O . SER A 1 126 ? 10.516 -9.581 -2.411 1.00 89.62 126 SER A O 1
ATOM 976 N N . PRO A 1 127 ? 10.924 -9.858 -0.240 1.00 90.00 127 PRO A N 1
ATOM 977 C CA . PRO A 1 127 ? 11.366 -8.478 -0.076 1.00 90.00 127 PRO A CA 1
ATOM 978 C C . PRO A 1 127 ? 12.603 -8.189 -0.934 1.00 90.00 127 PRO A C 1
ATOM 980 O O . PRO A 1 127 ? 13.627 -8.860 -0.789 1.00 90.00 127 PRO A O 1
ATOM 983 N N . LEU A 1 128 ? 12.524 -7.168 -1.789 1.00 91.06 128 LEU A N 1
ATOM 984 C CA . LEU A 1 128 ? 13.685 -6.687 -2.535 1.00 91.06 128 LEU A CA 1
ATOM 985 C C . LEU A 1 128 ? 14.652 -5.940 -1.612 1.00 91.06 128 LEU A C 1
ATOM 987 O O . LEU A 1 128 ? 14.316 -5.496 -0.513 1.00 91.06 128 LEU A O 1
ATOM 991 N N . GLN A 1 129 ? 15.876 -5.730 -2.092 1.00 89.38 129 GLN A N 1
ATOM 992 C CA . GLN A 1 129 ? 16.719 -4.677 -1.529 1.00 89.38 129 GLN A CA 1
ATOM 993 C C . GLN A 1 129 ? 16.055 -3.310 -1.741 1.00 89.38 129 GLN A C 1
ATOM 995 O O . GLN A 1 129 ? 15.385 -3.093 -2.753 1.00 89.38 129 GLN A O 1
ATOM 1000 N N . ALA A 1 130 ? 16.280 -2.391 -0.798 1.00 93.12 130 ALA A N 1
ATOM 1001 C CA . ALA A 1 130 ? 15.761 -1.029 -0.872 1.00 93.12 130 ALA A CA 1
ATOM 1002 C C . ALA A 1 130 ? 16.084 -0.395 -2.234 1.00 93.12 130 ALA A C 1
ATOM 1004 O O . ALA A 1 130 ? 17.251 -0.273 -2.619 1.00 93.12 130 ALA A O 1
ATOM 1005 N N . CYS A 1 131 ? 15.045 -0.003 -2.969 1.00 93.88 131 CYS A N 1
ATOM 1006 C CA . CYS A 1 131 ? 15.152 0.549 -4.318 1.00 93.88 131 CYS A CA 1
ATOM 1007 C C . CYS A 1 131 ? 15.444 2.054 -4.282 1.00 93.88 131 CYS A C 1
ATOM 1009 O O . CYS A 1 131 ? 14.700 2.865 -4.827 1.00 93.88 131 CYS A O 1
ATOM 1011 N N . ALA A 1 132 ? 16.539 2.419 -3.621 1.00 92.56 132 ALA A N 1
ATOM 1012 C CA . ALA A 1 132 ? 17.024 3.788 -3.554 1.00 92.56 132 ALA A CA 1
ATOM 1013 C C . ALA A 1 132 ? 17.909 4.132 -4.761 1.00 92.56 132 ALA A C 1
ATOM 1015 O O . ALA A 1 132 ? 18.566 3.274 -5.354 1.00 92.56 132 ALA A O 1
ATOM 1016 N N . ASN A 1 133 ? 18.001 5.425 -5.045 1.00 92.19 133 ASN A N 1
ATOM 1017 C CA . ASN A 1 133 ? 18.904 6.060 -5.995 1.00 92.19 133 ASN A CA 1
ATOM 1018 C C . ASN A 1 133 ? 18.864 5.449 -7.406 1.00 92.19 133 ASN A C 1
ATOM 1020 O O . ASN A 1 133 ? 19.899 4.959 -7.870 1.00 92.19 133 ASN A O 1
ATOM 1024 N N . PRO A 1 134 ? 17.718 5.507 -8.119 1.00 93.31 134 PRO A N 1
ATOM 1025 C CA . PRO A 1 134 ? 17.702 5.173 -9.539 1.00 93.31 134 PRO A CA 1
ATOM 1026 C C . PRO A 1 134 ? 18.741 6.014 -10.293 1.00 93.31 134 PRO A C 1
ATOM 1028 O O . PRO A 1 134 ? 18.934 7.202 -9.994 1.00 93.31 134 PRO A O 1
ATOM 1031 N N . ASP A 1 135 ? 19.420 5.398 -11.254 1.00 92.06 135 ASP A N 1
ATOM 1032 C CA . ASP A 1 135 ? 20.525 5.984 -11.995 1.00 92.06 135 ASP A CA 1
ATOM 1033 C C . ASP A 1 135 ? 20.062 7.216 -12.782 1.00 92.06 135 ASP A C 1
ATOM 1035 O O . ASP A 1 135 ? 18.985 7.255 -13.387 1.00 92.06 135 ASP A O 1
ATOM 1039 N N . LEU A 1 136 ? 20.904 8.250 -12.805 1.00 87.31 136 LEU A N 1
ATOM 1040 C CA . LEU A 1 136 ? 20.595 9.505 -13.487 1.00 87.31 136 LEU A CA 1
ATOM 1041 C C . LEU A 1 136 ? 20.323 9.305 -14.989 1.00 87.31 136 LEU A C 1
ATOM 1043 O O . LEU A 1 136 ? 19.520 10.034 -15.569 1.00 87.31 136 LEU A O 1
ATOM 1047 N N . THR A 1 137 ? 20.968 8.327 -15.632 1.00 88.12 137 THR A N 1
ATOM 1048 C CA . THR A 1 137 ? 20.734 8.018 -17.053 1.00 88.12 137 THR A CA 1
ATOM 1049 C C . THR A 1 137 ? 19.331 7.459 -17.295 1.00 88.12 137 THR A C 1
ATOM 1051 O O . THR A 1 137 ? 18.695 7.811 -18.292 1.00 88.12 137 THR A O 1
ATOM 1054 N N . VAL A 1 138 ? 18.808 6.666 -16.358 1.00 92.00 138 VAL A N 1
ATOM 1055 C CA . VAL A 1 138 ? 17.445 6.121 -16.394 1.00 92.00 138 VAL A CA 1
ATOM 1056 C C . VAL A 1 138 ? 16.435 7.229 -16.142 1.00 92.00 138 VAL A C 1
ATOM 1058 O O . VAL A 1 138 ? 15.504 7.391 -16.923 1.00 92.00 138 VAL A O 1
ATOM 1061 N N . LYS A 1 139 ? 16.674 8.073 -15.134 1.00 86.88 139 LYS A N 1
ATOM 1062 C CA . LYS A 1 139 ? 15.843 9.253 -14.844 1.00 86.88 139 LYS A CA 1
ATOM 1063 C C . LYS A 1 139 ? 15.701 10.174 -16.061 1.00 86.88 139 LYS A C 1
ATOM 1065 O O . LYS A 1 139 ? 14.593 10.563 -16.422 1.00 86.88 139 LYS A O 1
ATOM 1070 N N . LYS A 1 140 ? 16.812 10.465 -16.751 1.00 84.06 140 LYS A N 1
ATOM 1071 C CA . LYS A 1 140 ? 16.813 11.245 -18.003 1.00 84.06 140 LYS A CA 1
ATOM 1072 C C . LYS A 1 140 ? 16.021 10.561 -19.115 1.00 84.06 140 LYS A C 1
ATOM 1074 O O . LYS A 1 140 ? 15.240 11.223 -19.792 1.00 84.06 140 LYS A O 1
ATOM 1079 N N . THR A 1 141 ? 16.208 9.253 -19.286 1.00 89.19 141 THR A N 1
ATOM 1080 C CA . THR A 1 141 ? 15.477 8.458 -20.286 1.00 89.19 141 THR A CA 1
ATOM 1081 C C . THR A 1 141 ? 13.975 8.510 -20.022 1.00 89.19 141 THR A C 1
ATOM 1083 O O . THR A 1 141 ? 13.207 8.799 -20.937 1.00 89.19 141 THR A O 1
ATOM 1086 N N . VAL A 1 142 ? 13.557 8.315 -18.767 1.00 91.25 142 VAL A N 1
ATOM 1087 C CA . VAL A 1 142 ? 12.146 8.355 -18.373 1.00 91.25 142 VAL A CA 1
ATOM 1088 C C . VAL A 1 142 ? 11.521 9.709 -18.680 1.00 91.25 142 VAL A C 1
ATOM 1090 O O . VAL A 1 142 ? 10.451 9.769 -19.278 1.00 91.25 142 VAL A O 1
ATOM 1093 N N . ALA A 1 143 ? 12.205 10.800 -18.342 1.00 86.56 143 ALA A N 1
ATOM 1094 C CA . ALA A 1 143 ? 11.719 12.137 -18.647 1.00 86.56 143 ALA A CA 1
ATOM 1095 C C . ALA A 1 143 ? 11.595 12.413 -20.152 1.00 86.56 143 ALA A C 1
ATOM 1097 O O . ALA A 1 143 ? 10.619 13.023 -20.586 1.00 86.56 143 ALA A O 1
ATOM 1098 N N . CYS A 1 144 ? 12.550 11.937 -20.956 1.00 86.31 144 CYS A N 1
ATOM 1099 C CA . CYS A 1 144 ? 12.476 12.050 -22.411 1.00 86.31 144 CYS A CA 1
ATOM 1100 C C . CYS A 1 144 ? 11.264 11.289 -22.967 1.00 86.31 144 CYS A C 1
ATOM 1102 O O . CYS A 1 144 ? 10.502 11.860 -23.745 1.00 86.31 144 CYS A O 1
ATOM 1104 N N . CYS A 1 145 ? 11.039 10.051 -22.504 1.00 91.25 145 CYS A N 1
ATOM 1105 C CA . CYS A 1 145 ? 9.871 9.247 -22.876 1.00 91.25 145 CYS A CA 1
ATOM 1106 C C . CYS A 1 145 ? 8.569 9.966 -22.507 1.00 91.25 145 CYS A C 1
ATOM 1108 O O . CYS A 1 145 ? 7.707 10.155 -23.361 1.00 91.25 145 CYS A O 1
ATOM 1110 N N . LYS A 1 146 ? 8.445 10.431 -21.255 1.00 89.88 146 LYS A N 1
ATOM 1111 C CA . LYS A 1 146 ? 7.275 11.195 -20.802 1.00 89.88 146 LYS A CA 1
ATOM 1112 C C . LYS A 1 146 ? 7.032 12.413 -21.689 1.00 89.88 146 LYS A C 1
ATOM 1114 O O . LYS A 1 146 ? 5.907 12.629 -22.119 1.00 89.88 146 LYS A O 1
ATOM 1119 N N . ASN A 1 147 ? 8.069 13.180 -22.024 1.00 86.06 147 ASN A N 1
ATOM 1120 C CA . ASN A 1 147 ? 7.897 14.395 -22.816 1.00 86.06 147 ASN A CA 1
ATOM 1121 C C . ASN A 1 147 ? 7.369 14.142 -24.234 1.00 86.06 147 ASN A C 1
ATOM 1123 O O . ASN A 1 147 ? 6.548 14.926 -24.701 1.00 86.06 147 ASN A O 1
ATOM 1127 N N . VAL A 1 148 ? 7.812 13.075 -24.907 1.00 88.75 148 VAL A N 1
ATOM 1128 C CA . VAL A 1 148 ? 7.328 12.751 -26.263 1.00 88.75 148 VAL A CA 1
ATOM 1129 C C . VAL A 1 148 ? 5.968 12.039 -26.263 1.00 88.75 148 VAL A C 1
ATOM 1131 O O . VAL A 1 148 ? 5.285 12.036 -27.284 1.00 88.75 148 VAL A O 1
ATOM 1134 N N . LEU A 1 149 ? 5.557 11.472 -25.122 1.00 92.19 149 LEU A N 1
ATOM 1135 C CA . LEU A 1 149 ? 4.322 10.693 -24.966 1.00 92.19 149 LEU A CA 1
ATOM 1136 C C . LEU A 1 149 ? 3.186 11.427 -24.226 1.00 92.19 149 LEU A C 1
ATOM 1138 O O . LEU A 1 149 ? 2.047 10.975 -24.293 1.00 92.19 149 LEU A O 1
ATOM 1142 N N . LYS A 1 150 ? 3.450 12.560 -23.557 1.00 87.75 150 LYS A N 1
ATOM 1143 C CA . LYS A 1 150 ? 2.482 13.310 -22.715 1.00 87.75 150 LYS A CA 1
ATOM 1144 C C . LYS A 1 150 ? 1.198 13.764 -23.415 1.00 87.75 150 LYS A C 1
ATOM 1146 O O . LYS A 1 150 ? 0.190 14.032 -22.759 1.00 87.75 150 LYS A O 1
ATOM 1151 N N . ASP A 1 151 ? 1.261 13.908 -24.736 1.00 88.69 151 ASP A N 1
ATOM 1152 C CA . ASP A 1 151 ? 0.125 14.324 -25.560 1.00 88.69 151 ASP A CA 1
ATOM 1153 C C . ASP A 1 151 ? -0.787 13.135 -25.913 1.00 88.69 151 ASP A C 1
ATOM 1155 O O . ASP A 1 151 ? -1.930 13.345 -26.312 1.00 88.69 151 ASP A O 1
ATOM 1159 N N . TYR A 1 152 ? -0.300 11.902 -25.728 1.00 91.75 152 TYR A N 1
ATOM 1160 C CA . TYR A 1 152 ? -1.018 10.649 -25.991 1.00 91.75 152 TYR A CA 1
ATOM 1161 C C . TYR A 1 152 ? -1.490 9.970 -24.702 1.00 91.75 152 TYR A C 1
ATOM 1163 O O . TYR A 1 152 ? -2.507 9.288 -24.727 1.00 91.75 152 TYR A O 1
ATOM 1171 N N . TRP A 1 153 ? -0.775 10.185 -23.592 1.00 90.56 153 TRP A N 1
ATOM 1172 C CA . TRP A 1 153 ? -1.040 9.554 -22.298 1.00 90.56 153 TRP A CA 1
ATOM 1173 C C . TRP A 1 153 ? -1.124 10.608 -21.196 1.00 90.56 153 TRP A C 1
ATOM 1175 O O . TRP A 1 153 ? -0.125 11.249 -20.845 1.00 90.56 153 TRP A O 1
ATOM 1185 N N . GLN A 1 154 ? -2.320 10.790 -20.639 1.00 86.25 154 GLN A N 1
ATOM 1186 C CA . GLN A 1 154 ? -2.585 11.737 -19.556 1.00 86.25 154 GLN A CA 1
ATOM 1187 C C . GLN A 1 154 ? -1.800 11.379 -18.292 1.00 86.25 154 GLN A C 1
ATOM 1189 O O . GLN A 1 154 ? -1.306 12.265 -17.589 1.00 86.25 154 GLN A O 1
ATOM 1194 N N . SER A 1 155 ? -1.599 10.083 -18.051 1.00 85.75 155 SER A N 1
ATOM 1195 C CA . SER A 1 155 ? -0.859 9.548 -16.912 1.00 85.75 155 SER A CA 1
ATOM 1196 C C . SER A 1 155 ? 0.596 10.015 -16.842 1.00 85.75 155 SER A C 1
ATOM 1198 O O . SER A 1 155 ? 1.214 9.992 -15.780 1.00 85.75 155 SER A O 1
ATOM 1200 N N . LEU A 1 156 ? 1.176 10.431 -17.972 1.00 88.50 156 LEU A N 1
ATOM 1201 C CA . LEU A 1 156 ? 2.588 10.805 -18.072 1.00 88.50 156 LEU A CA 1
ATOM 1202 C C . LEU A 1 156 ? 2.845 12.298 -17.866 1.00 88.50 156 LEU A C 1
ATOM 1204 O O . LEU A 1 156 ? 3.997 12.729 -17.927 1.00 88.50 156 LEU A O 1
ATOM 1208 N N . ARG A 1 157 ? 1.800 13.090 -17.603 1.00 83.12 157 ARG A N 1
ATOM 1209 C CA . ARG A 1 157 ? 1.912 14.541 -17.384 1.00 83.12 157 ARG A CA 1
ATOM 1210 C C . ARG A 1 157 ? 2.569 14.916 -16.051 1.00 83.12 157 ARG A C 1
ATOM 1212 O O . ARG A 1 157 ? 3.013 16.048 -15.886 1.00 83.12 157 ARG A O 1
ATOM 1219 N N . ILE A 1 158 ? 2.687 13.965 -15.126 1.00 80.44 158 ILE A N 1
ATOM 1220 C CA . ILE A 1 158 ? 3.407 14.116 -13.853 1.00 80.44 158 ILE A CA 1
ATOM 1221 C C . ILE A 1 158 ? 4.927 14.147 -14.120 1.00 80.44 158 ILE A C 1
ATOM 1223 O O . ILE A 1 158 ? 5.434 13.330 -14.892 1.00 80.44 158 ILE A O 1
ATOM 1227 N N . ASP A 1 159 ? 5.671 15.027 -13.439 1.00 74.44 159 ASP A N 1
ATOM 1228 C CA . ASP A 1 159 ? 7.119 15.305 -13.585 1.00 74.44 159 ASP A CA 1
ATOM 1229 C C . ASP A 1 159 ? 7.551 16.129 -14.806 1.00 74.44 159 ASP A C 1
ATOM 1231 O O . ASP A 1 159 ? 8.749 16.245 -15.078 1.00 74.44 159 ASP A O 1
ATOM 1235 N N . LEU A 1 160 ? 6.611 16.725 -15.542 1.00 70.75 160 LEU A N 1
ATOM 1236 C CA . LEU A 1 160 ? 6.915 17.563 -16.702 1.00 70.75 160 LEU A CA 1
ATOM 1237 C C . LEU A 1 160 ? 6.795 19.050 -16.350 1.00 70.75 160 LEU A C 1
ATOM 1239 O O . LEU A 1 160 ? 5.726 19.645 -16.433 1.00 70.75 160 LEU A O 1
ATOM 1243 N N . THR A 1 161 ? 7.914 19.670 -15.975 1.00 64.38 161 THR A N 1
ATOM 1244 C CA . THR A 1 161 ? 8.003 21.120 -15.714 1.00 64.38 161 THR A CA 1
ATOM 1245 C C . THR A 1 161 ? 8.529 21.877 -16.940 1.00 64.38 161 THR A C 1
ATOM 1247 O O . THR A 1 161 ? 9.292 21.312 -17.727 1.00 64.38 161 THR A O 1
ATOM 1250 N N . GLU A 1 162 ? 8.204 23.168 -17.099 1.00 60.84 162 GLU A N 1
ATOM 1251 C CA . GLU A 1 162 ? 8.735 24.012 -18.196 1.00 60.84 162 GLU A CA 1
ATOM 1252 C C . GLU A 1 162 ? 10.273 23.966 -18.291 1.00 60.84 162 GLU A C 1
ATOM 1254 O O . GLU A 1 162 ? 10.846 23.965 -19.375 1.00 60.84 162 GLU A O 1
ATOM 1259 N N . LYS A 1 163 ? 10.973 23.850 -17.159 1.00 56.66 163 LYS A N 1
ATOM 1260 C CA . LYS A 1 163 ? 12.441 23.775 -17.129 1.00 56.66 163 LYS A CA 1
ATOM 1261 C C . LYS A 1 163 ? 12.997 22.396 -17.476 1.00 56.66 163 LYS A C 1
ATOM 1263 O O . LYS A 1 163 ? 14.075 22.309 -18.065 1.00 56.66 163 LYS A O 1
ATOM 1268 N N . SER A 1 164 ? 12.273 21.321 -17.148 1.00 60.28 164 SER A N 1
ATOM 1269 C CA . SER A 1 164 ? 12.630 19.975 -17.614 1.00 60.28 164 SER A CA 1
ATOM 1270 C C . SER A 1 164 ? 12.600 19.895 -19.145 1.00 60.28 164 SER A C 1
ATOM 1272 O O . SER A 1 164 ? 13.441 19.219 -19.733 1.00 60.28 164 SER A O 1
ATOM 1274 N N . GLN A 1 165 ? 11.718 20.668 -19.795 1.00 61.16 165 GLN A N 1
ATOM 1275 C CA . GLN A 1 165 ? 11.624 20.735 -21.255 1.00 61.16 165 GLN A CA 1
ATOM 1276 C C . GLN A 1 165 ? 12.895 21.304 -21.896 1.00 61.16 165 GLN A C 1
ATOM 1278 O O . GLN A 1 165 ? 13.375 20.711 -22.852 1.00 61.16 165 GLN A O 1
ATOM 1283 N N . VAL A 1 166 ? 13.520 22.343 -21.328 1.00 59.62 166 VAL A N 1
ATOM 1284 C CA . VAL A 1 166 ? 14.770 22.931 -21.863 1.00 59.62 166 VAL A CA 1
ATOM 1285 C C . VAL A 1 166 ? 15.904 21.902 -21.930 1.00 59.62 166 VAL A C 1
ATOM 1287 O O . VAL A 1 166 ? 16.600 21.782 -22.935 1.00 59.62 166 VAL A O 1
ATOM 1290 N N . TRP A 1 167 ? 16.078 21.101 -20.878 1.00 61.34 167 TRP A N 1
ATOM 1291 C CA . TRP A 1 167 ? 17.079 20.030 -20.863 1.00 61.34 167 TRP A CA 1
ATOM 1292 C C . TRP A 1 167 ? 16.764 18.905 -21.840 1.00 61.34 167 TRP A C 1
ATOM 1294 O O . TRP A 1 167 ? 17.677 18.344 -22.446 1.00 61.34 167 TRP A O 1
ATOM 1304 N N . ILE A 1 168 ? 15.487 18.545 -21.955 1.00 63.69 168 ILE A N 1
ATOM 1305 C CA . ILE A 1 168 ? 15.035 17.521 -22.895 1.00 63.69 168 ILE A CA 1
ATOM 1306 C C . ILE A 1 168 ? 15.293 18.007 -24.325 1.00 63.69 168 ILE A C 1
ATOM 1308 O O . ILE A 1 168 ? 15.860 17.267 -25.122 1.00 63.69 168 ILE A O 1
ATOM 1312 N N . GLU A 1 169 ? 15.000 19.271 -24.625 1.00 63.28 169 GLU A N 1
ATOM 1313 C CA . GLU A 1 169 ? 15.301 19.922 -25.902 1.00 63.28 169 GLU A CA 1
ATOM 1314 C C . GLU A 1 169 ? 16.805 19.988 -26.192 1.00 63.28 169 GLU A C 1
ATOM 1316 O O . GLU A 1 169 ? 17.218 19.732 -27.324 1.00 63.28 169 GLU A O 1
ATOM 1321 N N . GLU A 1 170 ? 17.646 20.255 -25.186 1.00 61.88 170 GLU A N 1
ATOM 1322 C CA . GLU A 1 170 ? 19.104 20.188 -25.322 1.00 61.88 170 GLU A CA 1
ATOM 1323 C C . GLU A 1 170 ? 19.618 18.761 -25.548 1.00 61.88 170 GLU A C 1
ATOM 1325 O O . GLU A 1 170 ? 20.541 18.559 -26.340 1.00 61.88 170 GLU A O 1
ATOM 1330 N N . ALA A 1 171 ? 19.060 17.768 -24.850 1.00 61.16 171 ALA A N 1
ATOM 1331 C CA . ALA A 1 171 ? 19.409 16.359 -25.020 1.00 61.16 171 ALA A CA 1
ATOM 1332 C C . ALA A 1 171 ? 19.011 15.854 -26.415 1.00 61.16 171 ALA A C 1
ATOM 1334 O O . ALA A 1 171 ? 19.766 15.095 -27.026 1.00 61.16 171 ALA A O 1
ATOM 1335 N N . LEU A 1 172 ? 17.878 16.333 -26.933 1.00 59.94 172 LEU A N 1
ATOM 1336 C CA . LEU A 1 172 ? 17.437 16.138 -28.311 1.00 59.94 172 LEU A CA 1
ATOM 1337 C C . LEU A 1 172 ? 18.381 16.843 -29.308 1.00 59.94 172 LEU A C 1
ATOM 1339 O O . LEU A 1 172 ? 18.790 16.231 -30.291 1.00 59.94 172 LEU A O 1
ATOM 1343 N N . HIS A 1 173 ? 18.807 18.085 -29.037 1.00 52.81 173 HIS A N 1
ATOM 1344 C CA . HIS A 1 173 ? 19.677 18.874 -29.930 1.00 52.81 173 HIS A CA 1
ATOM 1345 C C . HIS A 1 173 ? 21.147 18.425 -29.967 1.00 52.81 173 HIS A C 1
ATOM 1347 O O . HIS A 1 173 ? 21.795 18.518 -31.010 1.00 52.81 173 HIS A O 1
ATOM 1353 N N . LYS A 1 174 ? 21.721 17.966 -28.846 1.00 53.00 174 LYS A N 1
ATOM 1354 C CA . LYS A 1 174 ? 23.148 17.585 -28.742 1.00 53.00 174 LYS A CA 1
ATOM 1355 C C . LYS A 1 174 ? 23.459 16.210 -29.347 1.00 53.00 174 LYS A C 1
ATOM 1357 O O . LYS A 1 174 ? 24.616 15.782 -29.330 1.00 53.00 174 LYS A O 1
ATOM 1362 N N . ARG A 1 175 ? 22.465 15.496 -29.882 1.00 56.34 175 ARG A N 1
ATOM 1363 C CA . ARG A 1 175 ? 22.660 14.156 -30.440 1.00 56.34 175 ARG A CA 1
ATOM 1364 C C . ARG A 1 175 ? 23.098 14.226 -31.899 1.00 56.34 175 ARG A C 1
ATOM 1366 O O . ARG A 1 175 ? 22.338 14.548 -32.804 1.00 56.34 175 ARG A O 1
ATOM 1373 N N . SER A 1 176 ? 24.363 13.877 -32.130 1.00 44.97 176 SER A N 1
ATOM 1374 C CA . SER A 1 176 ? 24.859 13.607 -33.475 1.00 44.97 176 SER A CA 1
ATOM 1375 C C . SER A 1 176 ? 24.234 12.307 -33.984 1.00 44.97 176 SER A C 1
ATOM 1377 O O . SER A 1 176 ? 24.671 11.218 -33.618 1.00 44.97 176 SER A O 1
ATOM 1379 N N . LEU A 1 177 ? 23.246 12.427 -34.871 1.00 48.50 177 LEU A N 1
ATOM 1380 C CA . LEU A 1 177 ? 22.625 11.333 -35.634 1.00 48.50 177 LEU A CA 1
ATOM 1381 C C . LEU A 1 177 ? 23.611 10.575 -36.558 1.00 48.50 177 LEU A C 1
ATOM 1383 O O . LEU A 1 177 ? 23.221 9.672 -37.290 1.00 48.50 177 LEU A O 1
ATOM 1387 N N . ASN A 1 178 ? 24.908 10.893 -36.534 1.00 44.62 178 ASN A N 1
ATOM 1388 C CA . ASN A 1 178 ? 25.865 10.483 -37.563 1.00 44.62 178 ASN A CA 1
ATOM 1389 C C . ASN A 1 178 ? 26.403 9.041 -37.434 1.00 44.62 178 ASN A C 1
ATOM 1391 O O . ASN A 1 178 ? 27.431 8.742 -38.042 1.00 44.62 178 ASN A O 1
ATOM 1395 N N . LYS A 1 179 ? 25.776 8.140 -36.658 1.00 53.25 179 LYS A N 1
ATOM 1396 C CA . LYS A 1 179 ? 26.253 6.743 -36.500 1.00 53.25 179 LYS A CA 1
ATOM 1397 C C . LYS A 1 179 ? 25.181 5.651 -36.332 1.00 53.25 179 LYS A C 1
ATOM 1399 O O . LYS A 1 179 ? 25.566 4.505 -36.121 1.00 53.25 179 LYS A O 1
ATOM 1404 N N . LEU A 1 180 ? 23.884 5.954 -36.407 1.00 58.38 180 LEU A N 1
ATOM 1405 C CA . LEU A 1 180 ? 22.828 4.941 -36.245 1.00 58.38 180 LEU A CA 1
ATOM 1406 C C . LEU A 1 180 ? 22.225 4.541 -37.591 1.00 58.38 180 LEU A C 1
ATOM 1408 O O . LEU A 1 180 ? 22.114 5.366 -38.502 1.00 58.38 180 LEU A O 1
ATOM 1412 N N . ALA A 1 181 ? 21.859 3.266 -37.707 1.00 58.22 181 ALA A N 1
ATOM 1413 C CA . ALA A 1 181 ? 21.147 2.770 -38.870 1.00 58.22 181 ALA A CA 1
ATOM 1414 C C . ALA A 1 181 ? 19.674 3.229 -38.828 1.00 58.22 181 ALA A C 1
ATOM 1416 O O . ALA A 1 181 ? 19.047 3.173 -37.776 1.00 58.22 181 ALA A O 1
ATOM 1417 N N . THR A 1 182 ? 19.144 3.673 -39.964 1.00 63.56 182 THR A N 1
ATOM 1418 C CA . THR A 1 182 ? 17.753 4.033 -40.257 1.00 63.56 182 THR A CA 1
ATOM 1419 C C . THR A 1 182 ? 17.179 3.047 -41.279 1.00 63.56 182 THR A C 1
ATOM 1421 O O . THR A 1 182 ? 17.928 2.338 -41.957 1.00 63.56 182 THR A O 1
ATOM 1424 N N . ASN A 1 183 ? 15.863 3.040 -41.495 1.00 60.56 183 ASN A N 1
ATOM 1425 C CA . ASN A 1 183 ? 15.223 2.263 -42.570 1.00 60.56 183 ASN A CA 1
ATOM 1426 C C . ASN A 1 183 ? 15.874 2.416 -43.959 1.00 60.56 183 ASN A C 1
ATOM 1428 O O . ASN A 1 183 ? 15.840 1.472 -44.751 1.00 60.56 183 ASN A O 1
ATOM 1432 N N . GLU A 1 184 ? 16.484 3.566 -44.253 1.00 64.31 184 GLU A N 1
ATOM 1433 C CA . GLU A 1 184 ? 17.133 3.829 -45.540 1.00 64.31 184 GLU A CA 1
ATOM 1434 C C . GLU A 1 184 ? 18.560 3.271 -45.631 1.00 64.31 184 GLU A C 1
ATOM 1436 O O . GLU A 1 184 ? 19.008 2.915 -46.721 1.00 64.31 184 GLU A O 1
ATOM 1441 N N . ASN A 1 185 ? 19.282 3.181 -44.509 1.00 68.50 185 ASN A N 1
ATOM 1442 C CA . ASN A 1 185 ? 20.703 2.820 -44.496 1.00 68.50 185 ASN A CA 1
ATOM 1443 C C . ASN A 1 185 ? 21.021 1.553 -43.669 1.00 68.50 185 ASN A C 1
ATOM 1445 O O . ASN A 1 185 ? 22.190 1.169 -43.570 1.00 68.50 185 ASN A O 1
ATOM 1449 N N . ARG A 1 186 ? 20.005 0.881 -43.104 1.00 66.44 186 ARG A N 1
ATOM 1450 C CA . ARG A 1 186 ? 20.186 -0.360 -42.344 1.00 66.44 186 ARG A CA 1
ATOM 1451 C C . ARG A 1 186 ? 20.765 -1.472 -43.226 1.00 66.44 186 ARG A C 1
ATOM 1453 O O . ARG A 1 186 ? 20.324 -1.654 -44.367 1.00 66.44 186 ARG A O 1
ATOM 1460 N N . PRO A 1 187 ? 21.742 -2.245 -42.725 1.00 66.06 187 PRO A N 1
ATOM 1461 C CA . PRO A 1 187 ? 22.329 -3.331 -43.495 1.00 66.06 187 PRO A CA 1
ATOM 1462 C C . PRO A 1 187 ? 21.280 -4.419 -43.780 1.00 66.06 187 PRO A C 1
ATOM 1464 O O . PRO A 1 187 ? 20.499 -4.797 -42.911 1.00 66.06 187 PRO A O 1
ATOM 1467 N N . LYS A 1 188 ? 21.262 -4.945 -45.015 1.00 71.12 188 LYS A N 1
ATOM 1468 C CA . LYS A 1 188 ? 20.335 -6.024 -45.428 1.00 71.12 188 LYS A CA 1
ATOM 1469 C C . LYS A 1 188 ? 20.591 -7.350 -44.706 1.00 71.12 188 LYS A C 1
ATOM 1471 O O . LYS A 1 188 ? 19.723 -8.216 -44.687 1.00 71.12 188 LYS A O 1
ATOM 1476 N N . GLN A 1 189 ? 21.789 -7.509 -44.158 1.00 65.00 189 GLN A N 1
ATOM 1477 C CA . GLN A 1 189 ? 22.226 -8.654 -43.382 1.00 65.00 189 GLN A CA 1
ATOM 1478 C C . GLN A 1 189 ? 23.167 -8.127 -42.300 1.00 65.00 189 GLN A C 1
ATOM 1480 O O . GLN A 1 189 ? 24.071 -7.350 -42.604 1.00 65.00 189 GLN A O 1
ATOM 1485 N N . TYR A 1 190 ? 22.938 -8.524 -41.053 1.00 66.69 190 TYR A N 1
ATOM 1486 C CA . TYR A 1 190 ? 23.875 -8.263 -39.967 1.00 66.69 190 TYR A CA 1
ATOM 1487 C C . TYR A 1 190 ? 24.911 -9.382 -39.955 1.00 66.69 190 TYR A C 1
ATOM 1489 O O . TYR A 1 190 ? 24.548 -10.556 -40.081 1.00 66.69 190 TYR A O 1
ATOM 1497 N N . ASP A 1 191 ? 26.187 -9.027 -39.818 1.00 63.47 191 ASP A N 1
ATOM 1498 C CA . ASP A 1 191 ? 27.223 -10.024 -39.581 1.00 63.47 191 ASP A CA 1
ATOM 1499 C C . ASP A 1 191 ? 26.870 -10.784 -38.301 1.00 63.47 191 ASP A C 1
ATOM 1501 O O . ASP A 1 191 ? 26.594 -10.181 -37.261 1.00 63.47 191 ASP A O 1
ATOM 1505 N N . LEU A 1 192 ? 26.845 -12.116 -38.389 1.00 56.62 192 LEU A N 1
ATOM 1506 C CA . LEU A 1 192 ? 26.704 -12.976 -37.222 1.00 56.62 192 LEU A CA 1
ATOM 1507 C C . LEU A 1 192 ? 27.981 -12.820 -36.396 1.00 56.62 192 LEU A C 1
ATOM 1509 O O . LEU A 1 192 ? 28.961 -13.534 -36.611 1.00 56.62 192 LEU A O 1
ATOM 1513 N N . THR A 1 193 ? 28.000 -11.861 -35.474 1.00 55.03 193 THR A N 1
ATOM 1514 C CA . THR A 1 193 ? 29.016 -11.839 -34.428 1.00 55.03 193 THR A CA 1
ATOM 1515 C C . THR A 1 193 ? 28.861 -13.131 -33.632 1.00 55.03 193 THR A C 1
ATOM 1517 O O . THR A 1 193 ? 27.756 -13.401 -33.151 1.00 55.03 193 THR A O 1
ATOM 1520 N N . PRO A 1 194 ? 29.919 -13.951 -33.488 1.00 53.22 194 PRO A N 1
ATOM 1521 C CA . PRO A 1 194 ? 29.922 -14.999 -32.478 1.00 53.22 194 PRO A CA 1
ATOM 1522 C C . PRO A 1 194 ? 29.517 -14.337 -31.159 1.00 53.22 194 PRO A C 1
ATOM 1524 O O . PRO A 1 194 ? 30.025 -13.248 -30.887 1.00 53.22 194 PRO A O 1
ATOM 1527 N N . THR A 1 195 ? 28.571 -14.945 -30.429 1.00 54.28 195 THR A N 1
ATOM 1528 C CA . THR A 1 195 ? 28.116 -14.579 -29.065 1.00 54.28 195 THR A CA 1
ATOM 1529 C C . THR A 1 195 ? 29.114 -13.674 -28.366 1.00 54.28 195 THR A C 1
ATOM 1531 O O . THR A 1 195 ? 30.279 -14.065 -28.319 1.00 54.28 195 THR A O 1
ATOM 1534 N N . LEU A 1 196 ? 28.688 -12.518 -27.843 1.00 54.88 196 LEU A N 1
ATOM 1535 C CA . LEU A 1 196 ? 29.566 -11.548 -27.183 1.00 54.88 196 LEU A CA 1
ATOM 1536 C C . LEU A 1 196 ? 30.372 -12.255 -26.078 1.00 54.88 196 LEU A C 1
ATOM 1538 O O . LEU A 1 196 ? 29.923 -12.417 -24.944 1.00 54.88 196 LEU A O 1
ATOM 1542 N N . ILE A 1 197 ? 31.577 -12.727 -26.416 1.00 54.72 197 ILE A N 1
ATOM 1543 C CA . ILE A 1 197 ? 32.509 -13.289 -25.446 1.00 54.72 197 ILE A CA 1
ATOM 1544 C C . ILE A 1 197 ? 33.070 -12.078 -24.720 1.00 54.72 197 ILE A C 1
ATOM 1546 O O . ILE A 1 197 ? 33.990 -11.419 -25.202 1.00 54.72 197 ILE A O 1
ATOM 1550 N N . ILE A 1 198 ? 32.473 -11.745 -23.579 1.00 63.62 198 ILE A N 1
ATOM 1551 C CA . ILE A 1 198 ? 33.046 -10.740 -22.694 1.00 63.62 198 ILE A CA 1
ATOM 1552 C C . ILE A 1 198 ? 34.336 -11.330 -22.128 1.00 63.62 198 ILE A C 1
ATOM 1554 O O . ILE A 1 198 ? 34.295 -12.275 -21.336 1.00 63.62 198 ILE A O 1
ATOM 1558 N N . ASP A 1 199 ? 35.471 -10.749 -22.513 1.00 65.56 199 ASP A N 1
ATOM 1559 C CA . ASP A 1 199 ? 36.770 -11.060 -21.924 1.00 65.56 199 ASP A CA 1
ATOM 1560 C C . ASP A 1 199 ? 36.760 -10.631 -20.448 1.00 65.56 199 ASP A C 1
ATOM 1562 O O . ASP A 1 199 ? 36.889 -9.453 -20.106 1.00 65.56 199 ASP A O 1
ATOM 1566 N N . ARG A 1 200 ? 36.546 -11.599 -19.553 1.00 76.00 200 ARG A N 1
ATOM 1567 C CA . ARG A 1 200 ? 36.605 -11.418 -18.099 1.00 76.00 200 ARG A CA 1
ATOM 1568 C C . ARG A 1 200 ? 37.869 -12.070 -17.571 1.00 76.00 200 ARG A C 1
ATOM 1570 O O . ARG A 1 200 ? 38.200 -13.194 -17.942 1.00 76.00 200 ARG A O 1
ATOM 1577 N N . THR A 1 201 ? 38.543 -11.410 -16.634 1.00 83.88 201 THR A N 1
ATOM 1578 C CA . THR A 1 201 ? 39.624 -12.062 -15.889 1.00 83.88 201 THR A CA 1
ATOM 1579 C C . THR A 1 201 ? 39.071 -13.231 -15.068 1.00 83.88 201 THR A C 1
ATOM 1581 O O . THR A 1 201 ? 37.877 -13.296 -14.748 1.00 83.88 201 THR A O 1
ATOM 1584 N N . GLU A 1 202 ? 39.940 -14.167 -14.683 1.00 83.44 202 GLU A N 1
ATOM 1585 C CA . GLU A 1 202 ? 39.551 -15.283 -13.812 1.00 83.44 202 GLU A CA 1
ATOM 1586 C C . GLU A 1 202 ? 38.959 -14.778 -12.481 1.00 83.44 202 GLU A C 1
ATOM 1588 O O . GLU A 1 202 ? 37.977 -15.323 -11.978 1.00 83.44 202 GLU A O 1
ATOM 1593 N N . GLU A 1 203 ? 39.509 -13.688 -11.939 1.00 85.94 203 GLU A N 1
ATOM 1594 C CA . GLU A 1 203 ? 39.019 -13.042 -10.718 1.00 85.94 203 GLU A CA 1
ATOM 1595 C C . GLU A 1 203 ? 37.620 -12.436 -10.904 1.00 85.94 203 GLU A C 1
ATOM 1597 O O . GLU A 1 203 ? 36.731 -12.669 -10.083 1.00 85.94 203 GLU A O 1
ATOM 1602 N N . GLN A 1 204 ? 37.388 -11.717 -12.007 1.00 83.81 204 GLN A N 1
ATOM 1603 C CA . GLN A 1 204 ? 36.073 -11.158 -12.339 1.00 83.81 204 GLN A CA 1
ATOM 1604 C C . GLN A 1 204 ? 35.024 -12.256 -12.529 1.00 83.81 204 GLN A C 1
ATOM 1606 O O . GLN A 1 204 ? 33.897 -12.122 -12.053 1.00 83.81 204 GLN A O 1
ATOM 1611 N N . SER A 1 205 ? 35.402 -13.359 -13.177 1.00 83.44 205 SER A N 1
ATOM 1612 C CA . SER A 1 205 ? 34.521 -14.509 -13.390 1.00 83.44 205 SER A CA 1
ATOM 1613 C C . SER A 1 205 ? 34.153 -15.188 -12.070 1.00 83.44 205 SER A C 1
ATOM 1615 O O . SER A 1 205 ? 32.977 -15.453 -11.827 1.00 83.44 205 SER A O 1
ATOM 1617 N N . LYS A 1 206 ? 35.128 -15.403 -11.174 1.00 87.44 206 LYS A N 1
ATOM 1618 C CA . LYS A 1 206 ? 34.882 -15.950 -9.827 1.00 87.44 206 LYS A CA 1
ATOM 1619 C C . LYS A 1 206 ? 33.972 -15.046 -9.003 1.00 87.44 206 LYS A C 1
ATOM 1621 O O . LYS A 1 206 ? 33.036 -15.542 -8.382 1.00 87.44 206 LYS A O 1
ATOM 1626 N N . LYS A 1 207 ? 34.220 -13.733 -9.016 1.00 88.12 207 LYS A N 1
ATOM 1627 C CA . LYS A 1 207 ? 33.386 -12.759 -8.305 1.00 88.12 207 LYS A CA 1
ATOM 1628 C C . LYS A 1 207 ? 31.950 -12.769 -8.822 1.00 88.12 207 LYS A C 1
ATOM 1630 O O . LYS A 1 207 ? 31.025 -12.838 -8.026 1.00 88.12 207 LYS A O 1
ATOM 1635 N N . LEU A 1 208 ? 31.758 -12.768 -10.140 1.00 85.75 208 LEU A N 1
ATOM 1636 C CA . LEU A 1 208 ? 30.418 -12.807 -10.711 1.00 85.75 208 LEU A CA 1
ATOM 1637 C C . LEU A 1 208 ? 29.673 -14.096 -10.352 1.00 85.75 208 LEU A C 1
ATOM 1639 O O . LEU A 1 208 ? 28.499 -14.041 -10.015 1.00 85.75 208 LEU A O 1
ATOM 1643 N N . GLN A 1 209 ? 30.350 -15.244 -10.389 1.00 87.19 209 GLN A N 1
ATOM 1644 C CA . GLN A 1 209 ? 29.762 -16.517 -9.970 1.00 87.19 209 GLN A CA 1
ATOM 1645 C C . GLN A 1 209 ? 29.354 -16.502 -8.490 1.00 87.19 209 GLN A C 1
ATOM 1647 O O . GLN A 1 209 ? 28.296 -17.012 -8.132 1.00 87.19 209 GLN A O 1
ATOM 1652 N N . GLN A 1 210 ? 30.150 -15.864 -7.627 1.00 88.25 210 GLN A N 1
ATOM 1653 C CA . GLN A 1 210 ? 29.775 -15.641 -6.228 1.00 88.25 210 GLN A CA 1
ATOM 1654 C C . GLN A 1 210 ? 28.570 -14.704 -6.094 1.00 88.25 210 GLN A C 1
ATOM 1656 O O . GLN A 1 210 ? 27.688 -14.984 -5.289 1.00 88.25 210 GLN A O 1
ATOM 1661 N N . ASP A 1 211 ? 28.507 -13.630 -6.882 1.00 87.06 211 ASP A N 1
ATOM 1662 C CA . ASP A 1 211 ? 27.389 -12.684 -6.871 1.00 87.06 211 ASP A CA 1
ATOM 1663 C C . ASP A 1 211 ? 26.088 -13.337 -7.380 1.00 87.06 211 ASP A C 1
ATOM 1665 O O . ASP A 1 211 ? 25.044 -13.157 -6.758 1.00 87.06 211 ASP A O 1
ATOM 1669 N N . ILE A 1 212 ? 26.150 -14.147 -8.447 1.00 88.31 212 ILE A N 1
ATOM 1670 C CA . ILE A 1 212 ? 25.027 -14.957 -8.958 1.00 88.31 212 ILE A CA 1
ATOM 1671 C C . ILE A 1 212 ? 24.551 -15.918 -7.876 1.00 88.31 212 ILE A C 1
ATOM 1673 O O . ILE A 1 212 ? 23.378 -15.909 -7.507 1.00 88.31 212 ILE A O 1
ATOM 1677 N N . LYS A 1 213 ? 25.475 -16.711 -7.322 1.00 87.44 213 LYS A N 1
ATOM 1678 C CA . LYS A 1 213 ? 25.159 -17.671 -6.269 1.00 87.44 213 LYS A CA 1
ATOM 1679 C C . LYS A 1 213 ? 24.531 -16.976 -5.066 1.00 87.44 213 LYS A C 1
ATOM 1681 O O . LYS A 1 213 ? 23.526 -17.447 -4.558 1.00 87.44 213 LYS A O 1
ATOM 1686 N N . ARG A 1 214 ? 25.066 -15.825 -4.654 1.00 84.50 214 ARG A N 1
ATOM 1687 C CA . ARG A 1 214 ? 24.509 -15.020 -3.565 1.00 84.50 214 ARG A CA 1
ATOM 1688 C C . ARG A 1 214 ? 23.118 -14.485 -3.901 1.00 84.50 214 ARG A C 1
ATOM 1690 O O . ARG A 1 214 ? 22.275 -14.483 -3.018 1.00 84.50 214 ARG A O 1
ATOM 1697 N N . ALA A 1 215 ? 22.869 -14.023 -5.125 1.00 81.31 215 ALA A N 1
ATOM 1698 C CA . ALA A 1 215 ? 21.549 -13.543 -5.533 1.00 81.31 215 ALA A CA 1
ATOM 1699 C C . ALA A 1 215 ? 20.500 -14.666 -5.507 1.00 81.31 215 ALA A C 1
ATOM 1701 O O . ALA A 1 215 ? 19.382 -14.435 -5.061 1.00 81.31 215 ALA A O 1
ATOM 1702 N N . ILE A 1 216 ? 20.886 -15.880 -5.909 1.00 82.56 216 ILE A N 1
ATOM 1703 C CA . ILE A 1 216 ? 20.034 -17.073 -5.843 1.00 82.56 216 ILE A CA 1
ATOM 1704 C C . ILE A 1 216 ? 19.871 -17.546 -4.388 1.00 82.56 216 ILE A C 1
ATOM 1706 O O . ILE A 1 216 ? 18.774 -17.849 -3.958 1.00 82.56 216 ILE A O 1
ATOM 1710 N N . GLU A 1 217 ? 20.928 -17.569 -3.574 1.00 75.69 217 GLU A N 1
ATOM 1711 C CA . GLU A 1 217 ? 20.852 -18.024 -2.174 1.00 75.69 217 GLU A CA 1
ATOM 1712 C C . GLU A 1 217 ? 20.145 -17.030 -1.235 1.00 75.69 217 GLU A C 1
ATOM 1714 O O . GLU A 1 217 ? 19.572 -17.448 -0.228 1.00 75.69 217 GLU A O 1
ATOM 1719 N N . LEU A 1 218 ? 20.207 -15.724 -1.529 1.00 64.94 218 LEU A N 1
ATOM 1720 C CA . LEU A 1 218 ? 19.495 -14.677 -0.785 1.00 64.94 218 LEU A CA 1
ATOM 1721 C C . LEU A 1 218 ? 18.026 -14.551 -1.196 1.00 64.94 218 LEU A C 1
ATOM 1723 O O . LEU A 1 218 ? 17.231 -14.071 -0.386 1.00 64.94 218 LEU A O 1
ATOM 1727 N N . ALA A 1 219 ? 17.658 -14.990 -2.404 1.00 59.84 219 ALA A N 1
ATOM 1728 C CA . ALA A 1 219 ? 16.267 -15.260 -2.731 1.00 59.84 219 ALA A CA 1
ATOM 1729 C C . ALA A 1 219 ? 15.777 -16.337 -1.737 1.00 59.84 219 ALA A C 1
ATOM 1731 O O . ALA A 1 219 ? 16.417 -17.380 -1.600 1.00 59.84 219 ALA A O 1
ATOM 1732 N N . PRO A 1 220 ? 14.725 -16.081 -0.939 1.00 52.91 220 PRO A N 1
ATOM 1733 C CA . PRO A 1 220 ? 14.365 -16.911 0.210 1.00 52.91 220 PRO A CA 1
ATOM 1734 C C . PRO A 1 220 ? 13.894 -18.308 -0.228 1.00 52.91 220 PRO A C 1
ATOM 1736 O O . PRO A 1 220 ? 12.706 -18.584 -0.342 1.00 52.91 220 PRO A O 1
ATOM 1739 N N . HIS A 1 221 ? 14.841 -19.221 -0.443 1.00 50.69 221 HIS A N 1
ATOM 1740 C CA . HIS A 1 221 ? 14.594 -20.629 -0.759 1.00 50.69 221 HIS A CA 1
ATOM 1741 C C . HIS A 1 221 ? 14.608 -21.533 0.479 1.00 50.69 221 HIS A C 1
ATOM 1743 O O . HIS A 1 221 ? 14.380 -22.735 0.366 1.00 50.69 221 HIS A O 1
ATOM 1749 N N . GLN A 1 222 ? 14.866 -20.993 1.678 1.00 44.56 222 GLN A N 1
ATOM 1750 C CA . GLN A 1 222 ? 15.013 -21.815 2.889 1.00 44.56 222 GLN A CA 1
ATOM 1751 C C . GLN A 1 222 ? 13.674 -22.241 3.523 1.00 44.56 222 GLN A C 1
ATOM 1753 O O . GLN A 1 222 ? 13.635 -23.211 4.278 1.00 44.56 222 GLN A O 1
ATOM 1758 N N . LYS A 1 223 ? 12.565 -21.586 3.164 1.00 53.38 223 LYS A N 1
ATOM 1759 C CA . LYS A 1 223 ? 11.192 -22.085 3.322 1.00 53.38 223 LYS A CA 1
ATOM 1760 C C . LYS A 1 223 ? 10.416 -21.688 2.069 1.00 53.38 223 LYS A C 1
ATOM 1762 O O . LYS A 1 223 ? 10.580 -20.546 1.643 1.00 53.38 223 LYS A O 1
ATOM 1767 N N . PRO A 1 224 ? 9.589 -22.569 1.479 1.00 55.66 224 PRO A N 1
ATOM 1768 C CA . PRO A 1 224 ? 8.715 -22.146 0.400 1.00 55.66 224 PRO A CA 1
ATOM 1769 C C . PRO A 1 224 ? 7.874 -20.975 0.914 1.00 55.66 224 PRO A C 1
ATOM 1771 O O . PRO A 1 224 ? 7.218 -21.070 1.956 1.00 55.66 224 PRO A O 1
ATOM 1774 N N . LEU A 1 225 ? 7.969 -19.845 0.214 1.00 64.69 225 LEU A N 1
ATOM 1775 C CA . LEU A 1 225 ? 7.052 -18.729 0.365 1.00 64.69 225 LEU A CA 1
ATOM 1776 C C . LEU A 1 225 ? 5.696 -19.198 -0.155 1.00 64.69 225 LEU A C 1
ATOM 1778 O O . LEU A 1 225 ? 5.305 -18.911 -1.274 1.00 64.69 225 LEU A O 1
ATOM 1782 N N . GLU A 1 226 ? 5.013 -20.015 0.636 1.00 70.19 226 GLU A N 1
ATOM 1783 C CA . GLU A 1 226 ? 3.639 -20.371 0.349 1.00 70.19 226 GLU A CA 1
ATOM 1784 C C . GLU A 1 226 ? 2.778 -19.176 0.729 1.00 70.19 226 GLU A C 1
ATOM 1786 O O . GLU A 1 226 ? 2.941 -18.569 1.802 1.00 70.19 226 GLU A O 1
ATOM 1791 N N . ARG A 1 227 ? 1.839 -18.872 -0.165 1.00 72.94 227 ARG A N 1
ATOM 1792 C CA . ARG A 1 227 ? 0.795 -17.861 -0.016 1.00 72.94 227 ARG A CA 1
ATOM 1793 C C . ARG A 1 227 ? 0.224 -17.769 1.402 1.00 72.94 227 ARG A C 1
ATOM 1795 O O . ARG A 1 227 ? -0.022 -16.663 1.863 1.00 72.94 227 ARG A O 1
ATOM 1802 N N . GLY A 1 228 ? 0.075 -18.898 2.104 1.00 82.69 228 GLY A N 1
ATOM 1803 C CA . GLY A 1 228 ? -0.554 -18.965 3.424 1.00 82.69 228 GLY A CA 1
ATOM 1804 C C . GLY A 1 228 ? -2.037 -18.565 3.371 1.00 82.69 228 GLY A C 1
ATOM 1805 O O . GLY A 1 228 ? -2.514 -18.056 2.355 1.00 82.69 228 GLY A O 1
ATOM 1806 N N . PRO A 1 229 ? -2.818 -18.815 4.432 1.00 93.75 229 PRO A N 1
ATOM 1807 C CA . PRO A 1 229 ? -4.196 -18.345 4.476 1.00 93.75 229 PRO A CA 1
ATOM 1808 C C . PRO A 1 229 ? -4.262 -16.825 4.680 1.00 93.75 229 PRO A C 1
ATOM 1810 O O . PRO A 1 229 ? -3.429 -16.236 5.380 1.00 93.75 229 PRO A O 1
ATOM 1813 N N . THR A 1 230 ? -5.307 -16.215 4.123 1.00 98.25 230 THR A N 1
ATOM 1814 C CA . THR A 1 230 ? -5.757 -14.868 4.492 1.00 98.25 230 THR A CA 1
ATOM 1815 C C . THR A 1 230 ? -6.546 -14.948 5.788 1.00 98.25 230 THR A C 1
ATOM 1817 O O . THR A 1 230 ? -7.416 -15.807 5.954 1.00 98.25 230 THR A O 1
ATOM 1820 N N . LEU A 1 231 ? -6.233 -14.063 6.724 1.00 98.69 231 LEU A N 1
ATOM 1821 C CA . LEU A 1 231 ? -6.845 -14.032 8.041 1.00 98.69 231 LEU A CA 1
ATOM 1822 C C . LEU A 1 231 ? -8.032 -13.067 8.077 1.00 98.69 231 LEU A C 1
ATOM 1824 O O . LEU A 1 231 ? -8.023 -12.024 7.421 1.00 98.69 231 LEU A O 1
ATOM 1828 N N . LEU A 1 232 ? -9.034 -13.384 8.892 1.00 98.69 232 LEU A N 1
ATOM 1829 C CA . LEU A 1 232 ? -10.157 -12.494 9.188 1.00 98.69 232 LEU A CA 1
ATOM 1830 C C . LEU A 1 232 ? -10.418 -12.440 10.687 1.00 98.69 232 LEU A C 1
ATOM 1832 O O . LEU A 1 232 ? -10.403 -13.469 11.360 1.00 98.69 232 LEU A O 1
ATOM 1836 N N . VAL A 1 233 ? -10.765 -11.261 11.195 1.00 98.69 233 VAL A N 1
ATOM 1837 C CA . VAL A 1 233 ? -11.364 -11.121 12.527 1.00 98.69 233 VAL A CA 1
ATOM 1838 C C . VAL A 1 233 ? -12.672 -10.343 12.439 1.00 98.69 233 VAL A C 1
ATOM 1840 O O . VAL A 1 233 ? -12.768 -9.327 11.753 1.00 98.69 233 VAL A O 1
ATOM 1843 N N . TYR A 1 234 ? -13.694 -10.869 13.112 1.00 98.44 234 TYR A N 1
ATOM 1844 C CA . TYR A 1 234 ? -15.027 -10.292 13.245 1.00 98.44 234 TYR A CA 1
ATOM 1845 C C . TYR A 1 234 ? -15.636 -10.803 14.548 1.00 98.44 234 TYR A C 1
ATOM 1847 O O . TYR A 1 234 ? -15.695 -12.016 14.761 1.00 98.44 234 TYR A O 1
ATOM 1855 N N . ASP A 1 235 ? -16.130 -9.895 15.385 1.00 98.25 235 ASP A N 1
ATOM 1856 C CA . ASP A 1 235 ? -16.816 -10.254 16.624 1.00 98.25 235 ASP A CA 1
ATOM 1857 C C . ASP A 1 235 ? -18.112 -9.460 16.780 1.00 98.25 235 ASP A C 1
ATOM 1859 O O . ASP A 1 235 ? -18.160 -8.230 16.704 1.00 98.25 235 ASP A O 1
ATOM 1863 N N . GLU A 1 236 ? -19.196 -10.189 17.029 1.00 97.12 236 GLU A N 1
ATOM 1864 C CA . GLU A 1 236 ? -20.512 -9.618 17.259 1.00 97.12 236 GLU A CA 1
ATOM 1865 C C . GLU A 1 236 ? -20.583 -8.736 18.512 1.00 97.12 236 GLU A C 1
ATOM 1867 O O . GLU A 1 236 ? -21.455 -7.867 18.587 1.00 97.12 236 GLU A O 1
ATOM 1872 N N . LEU A 1 237 ? -19.689 -8.927 19.486 1.00 97.06 237 LEU A N 1
ATOM 1873 C CA . LEU A 1 237 ? -19.602 -8.098 20.686 1.00 97.06 237 LEU A CA 1
ATOM 1874 C C . LEU A 1 237 ? -19.303 -6.636 20.355 1.00 97.06 237 LEU A C 1
ATOM 1876 O O . LEU A 1 237 ? -19.841 -5.760 21.032 1.00 97.06 237 LEU A O 1
ATOM 1880 N N . MET A 1 238 ? -18.571 -6.373 19.266 1.00 96.38 238 MET A N 1
ATOM 1881 C CA . MET A 1 238 ? -18.317 -5.017 18.772 1.00 96.38 238 MET A CA 1
ATOM 1882 C C . MET A 1 238 ? -19.588 -4.318 18.273 1.00 96.38 238 MET A C 1
ATOM 1884 O O . MET A 1 238 ? -19.541 -3.143 17.937 1.00 96.38 238 MET A O 1
ATOM 1888 N N . LYS A 1 239 ? -20.746 -4.995 18.201 1.00 96.00 239 LYS A N 1
ATOM 1889 C CA . LYS A 1 239 ? -22.051 -4.372 17.899 1.00 96.00 239 LYS A CA 1
ATOM 1890 C C . LYS A 1 239 ? -22.694 -3.710 19.121 1.00 96.00 239 LYS A C 1
ATOM 1892 O O . LYS A 1 239 ? -23.681 -2.999 18.951 1.00 96.00 239 LYS A O 1
ATOM 1897 N N . LYS A 1 240 ? -22.204 -3.983 20.337 1.00 94.31 240 LYS A N 1
ATOM 1898 C CA . LYS A 1 240 ? -22.843 -3.515 21.576 1.00 94.31 240 LYS A CA 1
ATOM 1899 C C . LYS A 1 240 ? -22.707 -2.007 21.767 1.00 94.31 240 LYS A C 1
ATOM 1901 O O . LYS A 1 240 ? -23.663 -1.379 22.208 1.00 94.31 240 LYS A O 1
ATOM 1906 N N . PHE A 1 241 ? -21.573 -1.425 21.379 1.00 91.00 241 PHE A N 1
ATOM 1907 C CA . PHE A 1 241 ? -21.426 0.027 21.313 1.00 91.00 241 PHE A CA 1
ATOM 1908 C C . PHE A 1 241 ? -22.360 0.604 20.235 1.00 91.00 241 PHE A C 1
ATOM 1910 O O . PHE A 1 241 ? -22.153 0.357 19.051 1.00 91.00 241 PHE A O 1
ATOM 1917 N N . SER A 1 242 ? -23.401 1.356 20.590 1.00 90.00 242 SER A N 1
ATOM 1918 C CA . SER A 1 242 ? -24.332 1.911 19.596 1.00 90.00 242 SER A CA 1
ATOM 1919 C C . SER A 1 242 ? -24.941 3.223 20.059 1.00 90.00 242 SER A C 1
ATOM 1921 O O . SER A 1 242 ? -25.464 3.312 21.167 1.00 90.00 242 SER A O 1
ATOM 1923 N N . VAL A 1 243 ? -24.966 4.209 19.162 1.00 86.94 243 VAL A N 1
ATOM 1924 C CA . VAL A 1 243 ? -25.459 5.559 19.448 1.00 86.94 243 VAL A CA 1
ATOM 1925 C C . VAL A 1 243 ? -26.546 5.917 18.438 1.00 86.94 243 VAL A C 1
ATOM 1927 O O . VAL A 1 243 ? -26.270 6.340 17.323 1.00 86.94 243 VAL A O 1
ATOM 1930 N N . GLY A 1 244 ? -27.810 5.691 18.807 1.00 85.12 244 GLY A N 1
ATOM 1931 C CA . GLY A 1 244 ? -28.982 6.110 18.023 1.00 85.12 244 GLY A CA 1
ATOM 1932 C C . GLY A 1 244 ? -28.873 5.891 16.501 1.00 85.12 244 GLY A C 1
ATOM 1933 O O . GLY A 1 244 ? -28.607 4.784 16.037 1.00 85.12 244 GLY A O 1
ATOM 1934 N N . ASN A 1 245 ? -29.095 6.967 15.736 1.00 83.81 245 ASN A N 1
ATOM 1935 C CA . ASN A 1 245 ? -29.017 7.000 14.267 1.00 83.81 245 ASN A CA 1
ATOM 1936 C C . ASN A 1 245 ? -27.659 7.511 13.740 1.00 83.81 245 ASN A C 1
ATOM 1938 O O . ASN A 1 245 ? -27.592 8.013 12.616 1.00 83.81 245 ASN A O 1
ATOM 1942 N N . HIS A 1 246 ? -26.596 7.400 14.539 1.00 90.75 246 HIS A N 1
ATOM 1943 C CA . HIS A 1 246 ? -25.257 7.861 14.187 1.00 90.75 246 HIS A CA 1
ATOM 1944 C C . HIS A 1 246 ? -24.697 7.143 12.937 1.00 90.75 246 HIS A C 1
ATOM 1946 O O . HIS A 1 246 ? -25.114 6.031 12.588 1.00 90.75 246 HIS A O 1
ATOM 1952 N N . CYS A 1 247 ? -23.779 7.796 12.218 1.00 91.75 247 CYS A N 1
ATOM 1953 C CA . CYS A 1 247 ? -23.143 7.246 11.016 1.00 91.75 247 CYS A CA 1
ATOM 1954 C C . CYS A 1 247 ? -22.212 6.068 11.352 1.00 91.75 247 CYS A C 1
ATOM 1956 O O . CYS A 1 247 ? -22.315 5.011 10.723 1.00 91.75 247 CYS A O 1
ATOM 1958 N N . GLU A 1 248 ? -21.367 6.212 12.377 1.00 94.81 248 GLU A N 1
ATOM 1959 C CA . GLU A 1 248 ? -20.613 5.122 13.004 1.00 94.81 248 GLU A CA 1
ATOM 1960 C C . GLU A 1 248 ? -21.591 4.255 13.814 1.00 94.81 248 GLU A C 1
ATOM 1962 O O . GLU A 1 248 ? -21.997 4.607 14.920 1.00 94.81 248 GLU A O 1
ATOM 1967 N N . ARG A 1 249 ? -22.056 3.154 13.213 1.00 95.44 249 ARG A N 1
ATOM 1968 C CA . ARG A 1 249 ? -23.099 2.279 13.772 1.00 95.44 249 ARG A CA 1
ATOM 1969 C C . ARG A 1 249 ? -22.761 0.797 13.597 1.00 95.44 249 ARG A C 1
ATOM 1971 O O . ARG A 1 249 ? -22.113 0.442 12.610 1.00 95.44 249 ARG A O 1
ATOM 1978 N N . PRO A 1 250 ? -23.318 -0.109 14.430 1.00 97.12 250 PRO A N 1
ATOM 1979 C CA . PRO A 1 250 ? -23.068 -1.555 14.342 1.00 97.12 250 PRO A CA 1
ATOM 1980 C C . PRO A 1 250 ? -23.305 -2.178 12.961 1.00 97.12 250 PRO A C 1
ATOM 1982 O O . PRO A 1 250 ? -22.674 -3.167 12.592 1.00 97.12 250 PRO A O 1
ATOM 1985 N N . GLY A 1 251 ? -24.216 -1.593 12.175 1.00 97.31 251 GLY A N 1
ATOM 1986 C CA . GLY A 1 251 ? -24.509 -2.030 10.812 1.00 97.31 251 GLY A CA 1
ATOM 1987 C C . GLY A 1 251 ? -23.292 -2.046 9.880 1.00 97.31 251 GLY A C 1
ATOM 1988 O O . GLY A 1 251 ? -23.315 -2.806 8.917 1.00 97.31 251 GLY A O 1
ATOM 1989 N N . ARG A 1 252 ? -22.238 -1.268 10.170 1.00 98.00 252 ARG A N 1
ATOM 1990 C CA . ARG A 1 252 ? -21.009 -1.176 9.362 1.00 98.00 252 ARG A CA 1
ATOM 1991 C C . ARG A 1 252 ? -20.279 -2.516 9.265 1.00 98.00 252 ARG A C 1
ATOM 1993 O O . ARG A 1 252 ? -20.194 -3.090 8.181 1.00 98.00 252 ARG A O 1
ATOM 2000 N N . ILE A 1 253 ? -19.876 -3.079 10.407 1.00 98.38 253 ILE A N 1
ATOM 2001 C CA . ILE A 1 253 ? -19.204 -4.388 10.456 1.00 98.38 253 ILE A CA 1
ATOM 2002 C C . ILE A 1 253 ? -20.122 -5.526 9.984 1.00 98.38 253 ILE A C 1
ATOM 2004 O O . ILE A 1 253 ? -19.673 -6.481 9.357 1.00 98.38 253 ILE A O 1
ATOM 2008 N N . VAL A 1 254 ? -21.437 -5.412 10.221 1.00 98.38 254 VAL A N 1
ATOM 2009 C CA . VAL A 1 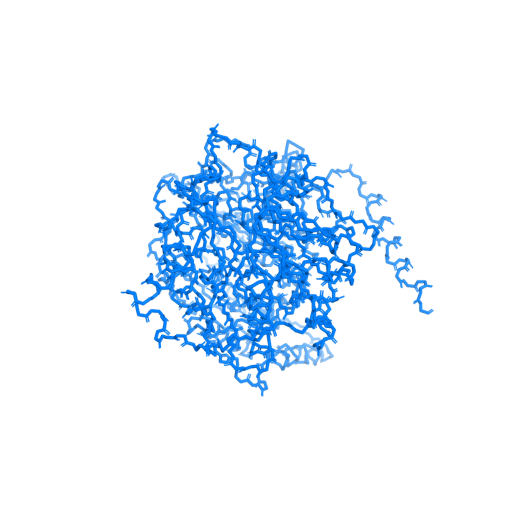254 ? -22.428 -6.391 9.741 1.00 98.38 254 VAL A CA 1
ATOM 2010 C C . VAL A 1 254 ? -22.537 -6.372 8.216 1.00 98.38 254 VAL A C 1
ATOM 2012 O O . VAL A 1 254 ? -22.730 -7.426 7.610 1.00 98.38 254 VAL A O 1
ATOM 2015 N N . ALA A 1 255 ? -22.439 -5.201 7.586 1.00 98.38 255 ALA A N 1
ATOM 2016 C CA . ALA A 1 255 ? -22.543 -5.065 6.139 1.00 98.38 255 ALA A CA 1
ATOM 2017 C C . ALA A 1 255 ? -21.373 -5.745 5.419 1.00 98.38 255 ALA A C 1
ATOM 2019 O O . ALA A 1 255 ? -21.627 -6.511 4.486 1.00 98.38 255 ALA A O 1
ATOM 2020 N N . ILE A 1 256 ? -20.137 -5.541 5.894 1.00 98.50 256 ILE A N 1
ATOM 2021 C CA . ILE A 1 256 ? -18.945 -6.239 5.383 1.00 98.50 256 ILE A CA 1
ATOM 2022 C C . ILE A 1 256 ? -19.103 -7.741 5.595 1.00 98.50 256 ILE A C 1
ATOM 2024 O O . ILE A 1 256 ? -19.045 -8.504 4.636 1.00 98.50 256 ILE A O 1
ATOM 2028 N N . TRP A 1 257 ? -19.403 -8.173 6.825 1.00 98.56 257 TRP A N 1
ATOM 2029 C CA . TRP A 1 257 ? -19.526 -9.596 7.151 1.00 98.56 257 TRP A CA 1
ATOM 2030 C C . TRP A 1 257 ? -20.568 -10.323 6.290 1.00 98.56 257 TRP A C 1
ATOM 2032 O O . TRP A 1 257 ? -20.315 -11.412 5.774 1.00 98.56 257 TRP A O 1
ATOM 2042 N N . LYS A 1 258 ? -21.733 -9.703 6.058 1.00 98.38 258 LYS A N 1
ATOM 2043 C CA . LYS A 1 258 ? -22.740 -10.229 5.121 1.00 98.38 258 LYS A CA 1
ATOM 2044 C C . LYS A 1 258 ? -22.219 -10.288 3.685 1.00 98.38 258 LYS A C 1
ATOM 2046 O O . LYS A 1 258 ? -22.527 -11.246 2.982 1.00 98.38 258 LYS A O 1
ATOM 2051 N N . GLY A 1 259 ? -21.455 -9.282 3.260 1.00 98.19 259 GLY A N 1
ATOM 2052 C CA . GLY A 1 259 ? -20.819 -9.231 1.944 1.00 98.19 259 GLY A CA 1
ATOM 2053 C C . GLY A 1 259 ? -19.878 -10.402 1.713 1.00 98.19 259 GLY A C 1
ATOM 2054 O O . GLY A 1 259 ? -20.042 -11.107 0.714 1.00 98.19 259 GLY A O 1
ATOM 2055 N N . LEU A 1 260 ? -18.999 -10.671 2.681 1.00 98.62 260 LEU A N 1
ATOM 2056 C CA . LEU A 1 260 ? -18.074 -11.803 2.644 1.00 98.62 260 LEU A CA 1
ATOM 2057 C C . LEU A 1 260 ? -18.822 -13.137 2.587 1.00 98.62 260 LEU A C 1
ATOM 2059 O O . LEU A 1 260 ? -18.559 -13.938 1.692 1.00 98.62 260 LEU A O 1
ATOM 2063 N N . LYS A 1 261 ? -19.823 -13.330 3.459 1.00 98.38 261 LYS A N 1
ATOM 2064 C CA . LYS A 1 261 ? -20.651 -14.548 3.478 1.00 98.38 261 LYS A CA 1
ATOM 2065 C C . LYS A 1 261 ? -21.392 -14.796 2.175 1.00 98.38 261 LYS A C 1
ATOM 2067 O O . LYS A 1 261 ? -21.410 -15.913 1.672 1.00 98.38 261 LYS A O 1
ATOM 2072 N N . SER A 1 262 ? -22.009 -13.755 1.618 1.00 98.06 262 SER A N 1
ATOM 2073 C CA . SER A 1 262 ? -22.781 -13.876 0.376 1.00 98.06 262 SER A CA 1
ATOM 2074 C C . SER A 1 262 ? -21.923 -14.262 -0.832 1.00 98.06 262 SER A C 1
ATOM 2076 O O . SER A 1 262 ? -22.442 -14.838 -1.783 1.00 98.06 262 SER A O 1
ATOM 2078 N N . ARG A 1 263 ? -20.617 -13.971 -0.778 1.00 97.81 263 ARG A N 1
ATOM 2079 C CA . ARG A 1 263 ? -19.635 -14.270 -1.828 1.00 97.81 263 ARG A CA 1
ATOM 2080 C C . ARG A 1 263 ? -18.762 -15.491 -1.505 1.00 97.81 263 ARG A C 1
ATOM 2082 O O . ARG A 1 263 ? -17.875 -15.813 -2.284 1.00 97.81 263 ARG A O 1
ATOM 2089 N N . GLY A 1 264 ? -18.989 -16.155 -0.367 1.00 98.12 264 GLY A N 1
ATOM 2090 C CA . GLY A 1 264 ? -18.193 -17.301 0.092 1.00 98.12 264 GLY A CA 1
ATOM 2091 C C . GLY A 1 264 ? -16.736 -16.968 0.439 1.00 98.12 264 GLY A C 1
ATOM 2092 O O . GLY A 1 264 ? -15.903 -17.871 0.488 1.00 98.12 264 GLY A O 1
ATOM 2093 N N . LEU A 1 265 ? -16.406 -15.690 0.658 1.00 98.38 265 LEU A N 1
ATOM 2094 C CA . LEU A 1 265 ? -15.040 -15.256 0.975 1.00 98.38 265 LEU A CA 1
ATOM 2095 C C . LEU A 1 265 ? -14.645 -15.630 2.407 1.00 98.38 265 LEU A C 1
ATOM 2097 O O . LEU A 1 265 ? -13.502 -15.991 2.654 1.00 98.38 265 LEU A O 1
ATOM 2101 N N . ASP A 1 266 ? -15.599 -15.618 3.341 1.00 97.81 266 ASP A N 1
ATOM 2102 C CA . ASP A 1 266 ? -15.371 -16.021 4.733 1.00 97.81 266 ASP A CA 1
ATOM 2103 C C . ASP A 1 266 ? -14.901 -17.478 4.847 1.00 97.81 266 ASP A C 1
ATOM 2105 O O . ASP A 1 266 ? -14.036 -17.784 5.660 1.00 97.81 266 ASP A O 1
ATOM 2109 N N . GLN A 1 267 ? -15.421 -18.362 3.991 1.00 97.62 267 GLN A N 1
ATOM 2110 C CA . GLN A 1 267 ? -15.074 -19.788 3.960 1.00 97.62 267 GLN A CA 1
ATOM 2111 C C . GLN A 1 267 ? -13.662 -20.056 3.426 1.00 97.62 267 GLN A C 1
ATOM 2113 O O . GLN A 1 267 ? -13.124 -21.143 3.631 1.00 97.62 267 GLN A O 1
ATOM 2118 N N . ARG A 1 268 ? -13.074 -19.084 2.721 1.00 97.81 268 ARG A N 1
ATOM 2119 C CA . ARG A 1 268 ? -11.720 -19.158 2.155 1.00 97.81 268 ARG A CA 1
ATOM 2120 C C . ARG A 1 268 ? -10.666 -18.551 3.081 1.00 97.81 268 ARG A C 1
ATOM 2122 O O . ARG A 1 268 ? -9.475 -18.736 2.840 1.00 97.81 268 ARG A O 1
ATOM 2129 N N . CYS A 1 269 ? -11.097 -17.841 4.117 1.00 98.31 269 CYS A N 1
ATOM 2130 C CA . CYS A 1 269 ? -10.230 -17.216 5.101 1.00 98.31 269 CYS A CA 1
ATOM 2131 C C . CYS A 1 269 ? -10.139 -18.041 6.388 1.00 98.31 269 CYS A C 1
ATOM 2133 O O . CYS A 1 269 ? -11.030 -18.817 6.735 1.00 98.31 269 CYS A O 1
ATOM 2135 N N . THR A 1 270 ? -9.079 -17.801 7.154 1.00 98.25 270 THR A N 1
ATOM 2136 C CA . THR A 1 270 ? -8.920 -18.341 8.505 1.00 98.25 270 THR A CA 1
ATOM 2137 C C . THR A 1 270 ? -9.378 -17.310 9.529 1.00 98.25 270 THR A C 1
ATOM 2139 O O . THR A 1 270 ? -8.820 -16.217 9.619 1.00 98.25 270 THR A O 1
ATOM 2142 N N . MET A 1 271 ? -10.375 -17.666 10.338 1.00 98.31 271 MET A N 1
ATOM 2143 C CA . MET A 1 271 ? -10.856 -16.798 11.412 1.00 98.31 271 MET A CA 1
ATOM 2144 C C . MET A 1 271 ? -9.869 -16.758 12.581 1.00 98.31 271 MET A C 1
ATOM 2146 O O . MET A 1 271 ? -9.472 -17.796 13.112 1.00 98.31 271 MET A O 1
ATOM 2150 N N . ILE A 1 272 ? -9.533 -15.551 13.019 1.00 98.50 272 ILE A N 1
ATOM 2151 C CA . ILE A 1 272 ? -8.733 -15.285 14.210 1.00 98.50 272 ILE A CA 1
ATOM 2152 C C . ILE A 1 272 ? -9.669 -14.848 15.342 1.00 98.50 272 ILE A C 1
ATOM 2154 O O . ILE A 1 272 ? -10.528 -13.990 15.128 1.00 98.50 272 ILE A O 1
ATOM 2158 N N . PRO A 1 273 ? -9.546 -15.436 16.546 1.00 98.12 273 PRO A N 1
ATOM 2159 C CA . PRO A 1 273 ? -10.391 -15.062 17.669 1.00 98.12 273 PRO A CA 1
ATOM 2160 C C . PRO A 1 273 ? -10.067 -13.648 18.153 1.00 98.12 273 PRO A C 1
ATOM 2162 O O . PRO A 1 273 ? -8.901 -13.273 18.305 1.00 98.12 273 PRO A O 1
ATOM 2165 N N . SER A 1 274 ? -11.110 -12.888 18.466 1.00 98.38 274 SER A N 1
ATOM 2166 C CA . SER A 1 274 ? -10.983 -11.608 19.150 1.00 98.38 274 SER A CA 1
ATOM 2167 C C . SER A 1 274 ? -10.542 -11.785 20.602 1.00 98.38 274 SER A C 1
ATOM 2169 O O . SER A 1 274 ? -10.830 -12.792 21.253 1.00 98.38 274 SER A O 1
ATOM 2171 N N . ARG A 1 275 ? -9.846 -10.775 21.126 1.00 98.38 275 ARG A N 1
ATOM 2172 C CA . ARG A 1 275 ? -9.517 -10.638 22.548 1.00 98.38 275 ARG A CA 1
ATOM 2173 C C . ARG A 1 275 ? -9.535 -9.168 22.936 1.00 98.38 275 ARG A C 1
ATOM 2175 O O . ARG A 1 275 ? -9.364 -8.308 22.078 1.00 98.38 275 ARG A O 1
ATOM 2182 N N . HIS A 1 276 ? -9.678 -8.884 24.223 1.00 98.81 276 HIS A N 1
ATOM 2183 C CA . HIS A 1 276 ? -9.400 -7.546 24.732 1.00 98.81 276 HIS A CA 1
ATOM 2184 C C . HIS A 1 276 ? -7.886 -7.299 24.731 1.00 98.81 276 HIS A C 1
ATOM 2186 O O . HIS A 1 276 ? -7.103 -8.185 25.096 1.00 98.81 276 HIS A O 1
ATOM 2192 N N . ALA A 1 277 ? -7.474 -6.104 24.316 1.00 98.81 277 ALA A N 1
ATOM 2193 C CA . ALA A 1 277 ? -6.131 -5.612 24.569 1.00 98.81 277 ALA A CA 1
ATOM 2194 C C . ALA A 1 277 ? -5.921 -5.467 26.081 1.00 98.81 277 ALA A C 1
ATOM 2196 O O . ALA A 1 277 ? -6.823 -5.072 26.823 1.00 98.81 277 ALA A O 1
ATOM 2197 N N . THR A 1 278 ? -4.727 -5.808 26.541 1.00 98.81 278 THR A N 1
ATOM 2198 C CA . THR A 1 278 ? -4.305 -5.549 27.915 1.00 98.81 278 THR A CA 1
ATOM 2199 C C . THR A 1 278 ? -3.993 -4.066 28.089 1.00 98.81 278 THR A C 1
ATOM 2201 O O . THR A 1 278 ? -3.675 -3.367 27.125 1.00 98.81 278 THR A O 1
ATOM 2204 N N . LYS A 1 279 ? -4.019 -3.582 29.334 1.00 98.69 279 LYS A N 1
ATOM 2205 C CA . LYS A 1 279 ? -3.629 -2.202 29.638 1.00 98.69 279 LYS A CA 1
ATOM 2206 C C . LYS A 1 279 ? -2.224 -1.884 29.110 1.00 98.69 279 LYS A C 1
ATOM 2208 O O . LYS A 1 279 ? -2.062 -0.886 28.421 1.00 98.69 279 LYS A O 1
ATOM 2213 N N . ASP A 1 280 ? -1.247 -2.762 29.329 1.00 98.75 280 ASP A N 1
ATOM 2214 C CA . ASP A 1 280 ? 0.138 -2.567 28.869 1.00 98.75 280 ASP A CA 1
ATOM 2215 C C . ASP A 1 280 ? 0.269 -2.449 27.343 1.00 98.75 280 ASP A C 1
ATOM 2217 O O . ASP A 1 280 ? 1.165 -1.762 26.856 1.00 98.75 280 ASP A O 1
ATOM 2221 N N . GLU A 1 281 ? -0.614 -3.105 26.586 1.00 98.88 281 GLU A N 1
ATOM 2222 C CA . GLU A 1 281 ? -0.666 -2.984 25.126 1.00 98.88 281 GLU A CA 1
ATOM 2223 C C . GLU A 1 281 ? -1.264 -1.644 24.693 1.00 98.88 281 GLU A C 1
ATOM 2225 O O . GLU A 1 281 ? -0.728 -1.004 23.793 1.00 98.88 281 GLU A O 1
ATOM 2230 N N . ILE A 1 282 ? -2.325 -1.174 25.356 1.00 98.88 282 ILE A N 1
ATOM 2231 C CA . ILE A 1 282 ? -2.898 0.152 25.082 1.00 98.88 282 ILE A CA 1
ATOM 2232 C C . ILE A 1 282 ? -1.900 1.265 25.432 1.00 98.88 282 ILE A C 1
ATOM 2234 O O . ILE A 1 282 ? -1.760 2.238 24.686 1.00 98.88 282 ILE A O 1
ATOM 2238 N N . LEU A 1 283 ? -1.155 1.098 26.530 1.00 98.75 283 LEU A N 1
ATOM 2239 C CA . LEU A 1 283 ? -0.146 2.055 26.990 1.00 98.75 283 LEU A CA 1
ATOM 2240 C C . LEU A 1 283 ? 1.098 2.144 26.091 1.00 98.75 283 LEU A C 1
ATOM 2242 O O . LEU A 1 283 ? 1.961 2.986 26.332 1.00 98.75 283 LEU A O 1
ATOM 2246 N N . LEU A 1 284 ? 1.198 1.323 25.039 1.00 98.75 284 LEU A N 1
ATOM 2247 C CA . LEU A 1 284 ? 2.209 1.503 23.993 1.00 98.75 284 LEU A CA 1
ATOM 2248 C C . LEU A 1 284 ? 2.033 2.815 23.222 1.00 98.75 284 LEU A C 1
ATOM 2250 O O . LEU A 1 284 ? 3.004 3.331 22.672 1.00 98.75 284 LEU A O 1
ATOM 2254 N N . VAL A 1 285 ? 0.804 3.330 23.171 1.00 98.75 285 VAL A N 1
ATOM 2255 C CA . VAL A 1 285 ? 0.451 4.577 22.482 1.00 98.75 285 VAL A CA 1
ATOM 2256 C C . VAL A 1 285 ? -0.210 5.555 23.439 1.00 98.75 285 VAL A C 1
ATOM 2258 O O . VAL A 1 285 ? 0.116 6.741 23.441 1.00 98.75 285 VAL A O 1
ATOM 2261 N N . HIS A 1 286 ? -1.142 5.069 24.258 1.00 98.69 286 HIS A N 1
ATOM 2262 C CA . HIS A 1 286 ? -1.985 5.940 25.055 1.00 98.69 286 HIS A CA 1
ATOM 2263 C C . HIS A 1 286 ? -1.439 6.187 26.459 1.00 98.69 286 HIS A C 1
ATOM 2265 O O . HIS A 1 286 ? -0.802 5.342 27.081 1.00 98.69 286 HIS A O 1
ATOM 2271 N N . THR A 1 287 ? -1.727 7.361 27.008 1.00 98.50 287 THR A N 1
ATOM 2272 C CA . THR A 1 287 ? -1.340 7.703 28.376 1.00 98.50 287 THR A CA 1
ATOM 2273 C C . THR A 1 287 ? -2.190 6.945 29.395 1.00 98.50 287 THR A C 1
ATOM 2275 O O . THR A 1 287 ? -3.384 6.715 29.192 1.00 98.50 287 THR A O 1
ATOM 2278 N N . ASN A 1 288 ? -1.605 6.639 30.559 1.00 98.31 288 ASN A N 1
ATOM 2279 C CA . ASN A 1 288 ? -2.336 6.001 31.657 1.00 98.31 288 ASN A CA 1
ATOM 2280 C C . ASN A 1 288 ? -3.561 6.818 32.093 1.00 98.31 288 ASN A C 1
ATOM 2282 O O . ASN A 1 288 ? -4.613 6.255 32.367 1.00 98.31 288 ASN A O 1
ATOM 2286 N N . ARG A 1 289 ? -3.437 8.152 32.100 1.00 98.00 289 ARG A N 1
ATOM 2287 C CA . ARG A 1 289 ? -4.543 9.057 32.430 1.00 98.00 289 ARG A CA 1
ATOM 2288 C C . ARG A 1 289 ? -5.725 8.884 31.475 1.00 98.00 289 ARG A C 1
ATOM 2290 O O . ARG A 1 289 ? -6.857 8.854 31.940 1.00 98.00 289 ARG A O 1
ATOM 2297 N N . PHE A 1 290 ? -5.463 8.812 30.171 1.00 97.31 290 PHE A N 1
ATOM 2298 C CA . PHE A 1 290 ? -6.515 8.664 29.169 1.00 97.31 290 PHE A CA 1
ATOM 2299 C C . PHE A 1 290 ? -7.189 7.289 29.253 1.00 97.31 290 PHE A C 1
ATOM 2301 O O . PHE A 1 290 ? -8.414 7.218 29.272 1.00 97.31 290 PHE A O 1
ATOM 2308 N N . TYR A 1 291 ? -6.405 6.213 29.405 1.00 98.50 291 TYR A N 1
ATOM 2309 C CA . TYR A 1 291 ? -6.944 4.868 29.641 1.00 98.50 291 TYR A CA 1
ATOM 2310 C C . TYR A 1 291 ? -7.885 4.843 30.854 1.00 98.50 291 TYR A C 1
ATOM 2312 O O . TYR A 1 291 ? -9.020 4.381 30.745 1.00 98.50 291 TYR A O 1
ATOM 2320 N N . ASP A 1 292 ? -7.417 5.359 31.997 1.00 98.06 292 ASP A N 1
ATOM 2321 C CA . ASP A 1 292 ? -8.173 5.335 33.251 1.00 98.06 292 ASP A CA 1
ATOM 2322 C C . ASP A 1 292 ? -9.444 6.193 33.153 1.00 98.06 292 ASP A C 1
ATOM 2324 O O . ASP A 1 292 ? -10.492 5.791 33.655 1.00 98.06 292 ASP A O 1
ATOM 2328 N N . ASP A 1 293 ? -9.390 7.351 32.480 1.00 95.69 293 ASP A N 1
ATOM 2329 C CA . ASP A 1 293 ? -10.584 8.170 32.248 1.00 95.69 293 ASP A CA 1
ATOM 2330 C C . ASP A 1 293 ? -11.615 7.443 31.376 1.00 95.69 293 ASP A C 1
ATOM 2332 O O . ASP A 1 293 ? -12.796 7.404 31.738 1.00 95.69 293 ASP A O 1
ATOM 2336 N N . LEU A 1 294 ? -11.188 6.819 30.274 1.00 96.19 294 LEU A N 1
ATOM 2337 C CA . LEU A 1 294 ? -12.100 6.085 29.402 1.00 96.19 294 LEU A CA 1
ATOM 2338 C C . LEU A 1 294 ? -12.699 4.863 30.116 1.00 96.19 294 LEU A C 1
ATOM 2340 O O . LEU A 1 294 ? -13.880 4.571 29.933 1.00 96.19 294 LEU A O 1
ATOM 2344 N N . GLU A 1 295 ? -11.949 4.193 30.996 1.00 97.94 295 GLU A N 1
ATOM 2345 C CA . GLU A 1 295 ? -12.449 3.073 31.806 1.00 97.94 295 GLU A CA 1
ATOM 2346 C C . GLU A 1 295 ? -13.625 3.483 32.710 1.00 97.94 295 GLU A C 1
ATOM 2348 O O . GLU A 1 295 ? -14.573 2.712 32.894 1.00 97.94 295 GLU A O 1
ATOM 2353 N N . THR A 1 296 ? -13.638 4.723 33.219 1.00 96.81 296 THR A N 1
ATOM 2354 C CA . THR A 1 296 ? -14.742 5.209 34.070 1.00 96.81 296 THR A CA 1
ATOM 2355 C C . THR A 1 296 ? -16.098 5.238 33.359 1.00 96.81 296 THR A C 1
ATOM 2357 O O . THR A 1 296 ? -17.138 5.174 34.026 1.00 96.81 296 THR A O 1
ATOM 2360 N N . THR A 1 297 ? -16.118 5.282 32.018 1.00 95.88 297 THR A N 1
ATOM 2361 C CA . THR A 1 297 ? -17.360 5.272 31.222 1.00 95.88 297 THR A CA 1
ATOM 2362 C C . THR A 1 297 ? -18.218 4.040 31.506 1.00 95.88 297 THR A C 1
ATOM 2364 O O . THR A 1 297 ? -19.445 4.122 31.470 1.00 95.88 297 THR A O 1
ATOM 2367 N N . LYS A 1 298 ? -17.609 2.917 31.910 1.00 96.69 298 LYS A N 1
ATOM 2368 C CA . LYS A 1 298 ? -18.309 1.669 32.253 1.00 96.69 298 LYS A CA 1
ATOM 2369 C C . LYS A 1 298 ? -19.321 1.830 33.382 1.00 96.69 298 LYS A C 1
ATOM 2371 O O . LYS A 1 298 ? -20.353 1.165 33.382 1.00 96.69 298 LYS A O 1
ATOM 2376 N N . THR A 1 299 ? -19.026 2.693 34.351 1.00 96.44 299 THR A N 1
ATOM 2377 C CA . THR A 1 299 ? -19.829 2.855 35.575 1.00 96.44 299 THR A CA 1
ATOM 2378 C C . THR A 1 299 ? -20.619 4.157 35.619 1.00 96.44 299 THR A C 1
ATOM 2380 O O . THR A 1 299 ? -21.398 4.369 36.547 1.00 96.44 299 THR A O 1
ATOM 2383 N N . GLN A 1 300 ? -20.423 5.038 34.640 1.00 95.62 300 GLN A N 1
ATOM 2384 C CA . GLN A 1 300 ? -21.104 6.325 34.587 1.00 95.62 300 GLN A CA 1
ATOM 2385 C C . GLN A 1 300 ? -22.576 6.181 34.207 1.00 95.62 300 GLN A C 1
ATOM 2387 O O . GLN A 1 300 ? -22.975 5.375 33.367 1.00 95.62 300 GLN A O 1
ATOM 2392 N N . THR A 1 301 ? -23.407 7.012 34.819 1.00 95.31 301 THR A N 1
ATOM 2393 C CA . THR A 1 301 ? -24.814 7.152 34.462 1.00 95.31 301 THR A CA 1
ATOM 2394 C C . THR A 1 301 ? -24.957 7.811 33.090 1.00 95.31 301 THR A C 1
ATOM 2396 O O . THR A 1 301 ? -24.103 8.578 32.650 1.00 95.31 301 THR A O 1
ATOM 2399 N N . LYS A 1 302 ? -26.108 7.616 32.434 1.00 90.38 302 LYS A N 1
ATOM 2400 C CA . LYS A 1 302 ? -26.408 8.275 31.147 1.00 90.38 302 LYS A CA 1
ATOM 2401 C C . LYS A 1 302 ? -26.225 9.795 31.186 1.00 90.38 302 LYS A C 1
ATOM 2403 O O . LYS A 1 302 ? -25.742 10.370 30.223 1.00 90.38 302 LYS A O 1
ATOM 2408 N N . LYS A 1 303 ? -26.586 10.444 32.300 1.00 91.50 303 LYS A N 1
ATOM 2409 C CA . LYS A 1 303 ? -26.418 11.897 32.469 1.00 91.50 303 LYS A CA 1
ATOM 2410 C C . LYS A 1 303 ? -24.951 12.313 32.565 1.00 91.50 303 LYS A C 1
ATOM 2412 O O . LYS A 1 303 ? -24.629 13.431 32.189 1.00 91.50 303 LYS A O 1
ATOM 2417 N N . GLU A 1 304 ? -24.085 11.469 33.116 1.00 93.31 304 GLU A N 1
ATOM 2418 C CA . GLU A 1 304 ? -22.644 11.734 33.177 1.00 93.31 304 GLU A CA 1
ATOM 2419 C C . GLU A 1 304 ? -21.999 11.527 31.808 1.00 93.31 304 GLU A C 1
ATOM 2421 O O . GLU A 1 304 ? -21.239 12.386 31.377 1.00 93.31 304 GLU A O 1
ATOM 2426 N N . LEU A 1 305 ? -22.378 10.467 31.087 1.00 91.69 305 LEU A N 1
ATOM 2427 C CA . LEU A 1 305 ? -21.917 10.218 29.716 1.00 91.69 305 LEU A CA 1
ATOM 2428 C C . LEU A 1 305 ? -22.347 11.338 28.755 1.00 91.69 305 LEU A C 1
ATOM 2430 O O . LEU A 1 305 ? -21.519 11.860 28.022 1.00 91.69 305 LEU A O 1
ATOM 2434 N N . GLN A 1 306 ? -23.598 11.801 28.840 1.00 86.62 306 GLN A N 1
ATOM 2435 C CA . GLN A 1 306 ? -24.085 12.946 28.055 1.00 86.62 306 GLN A CA 1
ATOM 2436 C C . GLN A 1 306 ? -23.327 14.245 28.347 1.00 86.62 306 GLN A C 1
ATOM 2438 O O . GLN A 1 306 ? -23.212 15.101 27.483 1.00 86.62 306 GLN A O 1
ATOM 2443 N N . LYS A 1 307 ? -22.799 14.423 29.564 1.00 87.31 307 LYS A N 1
ATOM 2444 C CA . LYS A 1 307 ? -21.963 15.590 29.887 1.00 87.31 307 LYS A CA 1
ATOM 2445 C C . LYS A 1 307 ? -20.558 15.498 29.293 1.00 87.31 307 LYS A C 1
ATOM 2447 O O . LYS A 1 307 ? -19.879 16.520 29.252 1.00 87.31 307 LYS A O 1
ATOM 2452 N N . ARG A 1 308 ? -20.113 14.303 28.888 1.00 85.88 308 ARG A N 1
ATOM 2453 C CA . ARG A 1 308 ? -18.860 14.117 28.144 1.00 85.88 308 ARG A CA 1
ATOM 2454 C C . ARG A 1 308 ? -19.021 14.458 26.661 1.00 85.88 308 ARG A C 1
ATOM 2456 O O . ARG A 1 308 ? -18.026 14.776 26.019 1.00 85.88 308 ARG A O 1
ATOM 2463 N N . GLU A 1 309 ? -20.242 14.418 26.120 1.00 73.75 309 GLU A N 1
ATOM 2464 C CA . GLU A 1 309 ? -20.504 14.830 24.735 1.00 73.75 309 GLU A CA 1
ATOM 2465 C C . GLU A 1 309 ? -20.027 16.280 24.530 1.00 73.75 309 GLU A C 1
ATOM 2467 O O . GLU A 1 309 ? -20.408 17.193 25.265 1.00 73.75 309 GLU A O 1
ATOM 2472 N N . GLY A 1 310 ? -19.142 16.484 23.551 1.00 68.31 310 GLY A N 1
ATOM 2473 C CA . GLY A 1 310 ? -18.527 17.784 23.263 1.00 68.31 310 GLY A CA 1
ATOM 2474 C C . GLY A 1 310 ? -17.220 18.088 24.008 1.00 68.31 310 GLY A C 1
ATOM 2475 O O . GLY A 1 310 ? -16.625 19.127 23.730 1.00 68.31 310 GLY A O 1
ATOM 2476 N N . VAL A 1 311 ? -16.742 17.207 24.902 1.00 73.88 311 VAL A N 1
ATOM 2477 C CA . VAL A 1 311 ? -15.362 17.278 25.437 1.00 73.88 311 VAL A CA 1
ATOM 2478 C C . VAL A 1 311 ? -14.357 17.010 24.320 1.00 73.88 311 VAL A C 1
ATOM 2480 O O . VAL A 1 311 ? -13.415 17.778 24.138 1.00 73.88 311 VAL A O 1
ATOM 2483 N N . SER A 1 312 ? -14.625 15.965 23.542 1.00 80.69 312 SER A N 1
ATOM 2484 C CA . SER A 1 312 ? -13.900 15.626 22.324 1.00 80.69 312 SER A CA 1
ATOM 2485 C C . SER A 1 312 ? -14.827 15.792 21.125 1.00 80.69 312 SER A C 1
ATOM 2487 O O . SER A 1 312 ? -16.028 15.505 21.190 1.00 80.69 312 SER A O 1
ATOM 2489 N N . ARG A 1 313 ? -14.292 16.314 20.019 1.00 83.94 313 ARG A N 1
ATOM 2490 C CA . ARG A 1 313 ? -15.095 16.591 18.824 1.00 83.94 313 ARG A CA 1
ATOM 2491 C C . ARG A 1 313 ? -15.489 15.280 18.150 1.00 83.94 313 ARG A C 1
ATOM 2493 O O . ARG A 1 313 ? -14.627 14.461 17.844 1.00 83.94 313 ARG A O 1
ATOM 2500 N N . SER A 1 314 ? -16.783 15.138 17.869 1.00 86.19 314 SER A N 1
ATOM 2501 C CA . SER A 1 314 ? -17.343 13.972 17.176 1.00 86.19 314 SER A CA 1
ATOM 2502 C C . SER A 1 314 ? -17.045 12.649 17.904 1.00 86.19 314 SER A C 1
ATOM 2504 O O . SER A 1 314 ? -16.614 11.687 17.280 1.00 86.19 314 SER A O 1
ATOM 2506 N N . VAL A 1 315 ? -17.235 12.601 19.227 1.00 89.75 315 VAL A N 1
ATOM 2507 C CA . VAL A 1 315 ? -17.078 11.386 20.049 1.00 89.75 315 VAL A CA 1
ATOM 2508 C C . VAL A 1 315 ? -18.319 11.197 20.922 1.00 89.75 315 VAL A C 1
ATOM 2510 O O . VAL A 1 315 ? -18.782 12.149 21.552 1.00 89.75 315 VAL A O 1
ATOM 2513 N N . ASP A 1 316 ? -18.835 9.967 20.971 1.00 90.44 316 ASP A N 1
ATOM 2514 C CA . ASP A 1 316 ? -20.077 9.613 21.665 1.00 90.44 316 ASP A CA 1
ATOM 2515 C C . ASP A 1 316 ? -19.862 8.505 22.704 1.00 90.44 316 ASP A C 1
ATOM 2517 O O . ASP A 1 316 ? -19.499 7.376 22.377 1.00 90.44 316 ASP A O 1
ATOM 2521 N N . TYR A 1 317 ? -20.195 8.760 23.966 1.00 92.44 317 TYR A N 1
ATOM 2522 C CA . TYR A 1 317 ? -19.904 7.808 25.037 1.00 92.44 317 TYR A CA 1
ATOM 2523 C C . TYR A 1 317 ? -21.098 6.915 25.397 1.00 92.44 317 TYR A C 1
ATOM 2525 O O . TYR A 1 317 ? -22.215 7.374 25.637 1.00 92.44 317 TYR A O 1
ATOM 2533 N N . THR A 1 318 ? -20.831 5.616 25.535 1.00 93.62 318 THR A N 1
ATOM 2534 C CA . THR A 1 318 ? -21.753 4.619 26.113 1.00 93.62 318 THR A CA 1
ATOM 2535 C C . THR A 1 318 ? -21.013 3.793 27.162 1.00 93.62 318 THR A C 1
ATOM 2537 O O . THR A 1 318 ? -19.786 3.835 27.222 1.00 93.62 318 THR A O 1
ATOM 2540 N N . ASN A 1 319 ? -21.726 3.006 27.968 1.00 95.88 319 ASN A N 1
ATOM 2541 C CA . ASN A 1 319 ? -21.078 2.143 28.958 1.00 95.88 319 ASN A CA 1
ATOM 2542 C C . ASN A 1 319 ? -20.265 1.004 28.311 1.00 95.88 319 ASN A C 1
ATOM 2544 O O . ASN A 1 319 ? -19.378 0.439 28.944 1.00 95.88 319 ASN A O 1
ATOM 2548 N N . GLU A 1 320 ? -20.552 0.669 27.053 1.00 96.50 320 GLU A N 1
ATOM 2549 C CA . GLU A 1 320 ? -19.919 -0.411 26.301 1.00 96.50 320 GLU A CA 1
ATOM 2550 C C . GLU A 1 320 ? -18.654 0.026 25.546 1.00 96.50 320 GLU A C 1
ATOM 2552 O O . GLU A 1 320 ? -17.898 -0.832 25.082 1.00 96.50 320 GLU A O 1
ATOM 2557 N N . VAL A 1 321 ? -18.423 1.337 25.403 1.00 95.56 321 VAL A N 1
ATOM 2558 C CA . VAL A 1 321 ? -17.410 1.890 24.490 1.00 95.56 321 VAL A CA 1
ATOM 2559 C C . VAL A 1 321 ? -15.993 1.432 24.828 1.00 95.56 321 VAL A C 1
ATOM 2561 O O . VAL A 1 321 ? -15.265 1.004 23.938 1.00 95.56 321 VAL A O 1
ATOM 2564 N N . PHE A 1 322 ? -15.636 1.423 26.114 1.00 97.94 322 PHE A N 1
ATOM 2565 C CA . PHE A 1 322 ? -14.308 1.027 26.573 1.00 97.94 322 PHE A CA 1
ATOM 2566 C C . PHE A 1 322 ? -14.005 -0.443 26.258 1.00 97.94 322 PHE A C 1
ATOM 2568 O O . PHE A 1 322 ? -12.991 -0.746 25.634 1.00 97.94 322 PHE A O 1
ATOM 2575 N N . ASP A 1 323 ? -14.912 -1.358 26.615 1.00 98.25 323 ASP A N 1
ATOM 2576 C CA . ASP A 1 323 ? -14.716 -2.790 26.357 1.00 98.25 323 ASP A CA 1
ATOM 2577 C C . ASP A 1 323 ? -14.703 -3.084 24.843 1.00 98.25 323 ASP A C 1
ATOM 2579 O O . ASP A 1 323 ? -13.919 -3.908 24.376 1.00 98.25 323 ASP A O 1
ATOM 2583 N N . ASN A 1 324 ? -15.513 -2.371 24.046 1.00 98.12 324 ASN A N 1
ATOM 2584 C CA . ASN A 1 324 ? -15.515 -2.518 22.584 1.00 98.12 324 ASN A CA 1
ATOM 2585 C C . ASN A 1 324 ? -14.205 -1.995 21.968 1.00 98.12 324 ASN A C 1
ATOM 2587 O O . ASN A 1 324 ? -13.654 -2.652 21.088 1.00 98.12 324 ASN A O 1
ATOM 2591 N N . ALA A 1 325 ? -13.674 -0.868 22.452 1.00 98.50 325 ALA A N 1
ATOM 2592 C CA . ALA A 1 325 ? -12.386 -0.328 22.015 1.00 98.50 325 ALA A CA 1
ATOM 2593 C C . ALA A 1 325 ? -11.217 -1.263 22.376 1.00 98.50 325 ALA A C 1
ATOM 2595 O O . ALA A 1 325 ? -10.350 -1.514 21.540 1.00 98.50 325 ALA A O 1
ATOM 2596 N N . LEU A 1 326 ? -11.221 -1.860 23.577 1.00 98.81 326 LEU A N 1
ATOM 2597 C CA . LEU A 1 326 ? -10.245 -2.893 23.940 1.00 98.81 326 LEU A CA 1
ATOM 2598 C C . LEU A 1 326 ? -10.353 -4.124 23.036 1.00 98.81 326 LEU A C 1
ATOM 2600 O O . LEU A 1 326 ? -9.330 -4.698 22.662 1.00 98.81 326 LEU A O 1
ATOM 2604 N N . LEU A 1 327 ? -11.574 -4.550 22.699 1.00 98.88 327 LEU A N 1
ATOM 2605 C CA . LEU A 1 327 ? -11.804 -5.699 21.827 1.00 98.88 327 LEU A CA 1
ATOM 2606 C C . LEU A 1 327 ? -11.320 -5.419 20.399 1.00 98.88 327 LEU A C 1
ATOM 2608 O O . LEU A 1 327 ? -10.733 -6.304 19.779 1.00 98.88 327 LEU A O 1
ATOM 2612 N N . ALA A 1 328 ? -11.538 -4.206 19.883 1.00 98.81 328 ALA A N 1
ATOM 2613 C CA . ALA A 1 328 ? -11.055 -3.770 18.574 1.00 98.81 328 ALA A CA 1
ATOM 2614 C C . ALA A 1 328 ? -9.520 -3.813 18.505 1.00 98.81 328 ALA A C 1
ATOM 2616 O O . ALA A 1 328 ? -8.964 -4.526 17.664 1.00 98.81 328 ALA A O 1
ATOM 2617 N N . ALA A 1 329 ? -8.842 -3.162 19.456 1.00 98.88 329 ALA A N 1
ATOM 2618 C CA . ALA A 1 329 ? -7.383 -3.141 19.520 1.00 98.88 329 ALA A CA 1
ATOM 2619 C C . ALA A 1 329 ? -6.798 -4.553 19.700 1.00 98.88 329 ALA A C 1
ATOM 2621 O O . ALA A 1 329 ? -5.914 -4.970 18.952 1.00 98.88 329 ALA A O 1
ATOM 2622 N N . GLY A 1 330 ? -7.328 -5.339 20.642 1.00 98.88 330 GLY A N 1
ATOM 2623 C CA . GLY A 1 330 ? -6.824 -6.687 20.918 1.00 98.88 330 GLY A CA 1
ATOM 2624 C C . GLY A 1 330 ? -7.075 -7.680 19.780 1.00 98.88 330 GLY A C 1
ATOM 2625 O O . GLY A 1 330 ? -6.262 -8.579 19.560 1.00 98.88 330 GLY A O 1
ATOM 2626 N N . SER A 1 331 ? -8.150 -7.495 19.007 1.00 98.88 331 SER A N 1
ATOM 2627 C CA . SER A 1 331 ? -8.398 -8.255 17.775 1.00 98.88 331 SER A CA 1
ATOM 2628 C C . SER A 1 331 ? -7.320 -7.995 16.724 1.00 98.88 331 SER A C 1
ATOM 2630 O O . SER A 1 331 ? -6.813 -8.944 16.128 1.00 98.88 331 SER A O 1
ATOM 2632 N N . CYS A 1 332 ? -6.923 -6.733 16.537 1.00 98.88 332 CYS A N 1
ATOM 2633 C CA . CYS A 1 332 ? -5.852 -6.373 15.608 1.00 98.88 332 CYS A CA 1
ATOM 2634 C C . CYS A 1 332 ? -4.499 -6.944 16.061 1.00 98.88 332 CYS A C 1
ATOM 2636 O O . CYS A 1 332 ? -3.764 -7.503 15.251 1.00 98.88 332 CYS A O 1
ATOM 2638 N N . LEU A 1 333 ? -4.207 -6.916 17.365 1.00 98.94 333 LEU A N 1
ATOM 2639 C CA . LEU A 1 333 ? -2.985 -7.514 17.915 1.00 98.94 333 LEU A CA 1
ATOM 2640 C C . LEU A 1 333 ? -2.923 -9.036 17.719 1.00 98.94 333 LEU A C 1
ATOM 2642 O O . LEU A 1 333 ? -1.880 -9.566 17.346 1.00 98.94 333 LEU A O 1
ATOM 2646 N N . ASN A 1 334 ? -4.041 -9.747 17.889 1.00 98.62 334 ASN A N 1
ATOM 2647 C CA . ASN A 1 334 ? -4.095 -11.182 17.585 1.00 98.62 334 ASN A CA 1
ATOM 2648 C C . ASN A 1 334 ? -3.853 -11.483 16.096 1.00 98.62 334 ASN A C 1
ATOM 2650 O O . ASN A 1 334 ? -3.250 -12.508 15.771 1.00 98.62 334 ASN A O 1
ATOM 2654 N N . MET A 1 335 ? -4.315 -10.613 15.192 1.00 98.75 335 MET A N 1
ATOM 2655 C CA . MET A 1 335 ? -4.034 -10.726 13.756 1.00 98.75 335 MET A CA 1
ATOM 2656 C C . MET A 1 335 ? -2.545 -10.510 13.466 1.00 98.75 335 MET A C 1
ATOM 2658 O O . MET A 1 335 ? -1.950 -11.303 12.738 1.00 98.75 335 MET A O 1
ATOM 2662 N N . VAL A 1 336 ? -1.933 -9.492 14.083 1.00 98.75 336 VAL A N 1
ATOM 2663 C CA . VAL A 1 336 ? -0.485 -9.242 14.018 1.00 98.75 336 VAL A CA 1
ATOM 2664 C C . VAL A 1 336 ? 0.299 -10.476 14.462 1.00 98.75 336 VAL A C 1
ATOM 2666 O O . VAL A 1 336 ? 1.156 -10.949 13.717 1.00 98.75 336 VAL A O 1
ATOM 2669 N N . ASP A 1 337 ? -0.029 -11.047 15.623 1.00 98.69 337 ASP A N 1
ATOM 2670 C CA . ASP A 1 337 ? 0.639 -12.250 16.125 1.00 98.69 337 ASP A CA 1
ATOM 2671 C C . ASP A 1 337 ? 0.500 -13.428 15.163 1.00 98.69 337 ASP A C 1
ATOM 2673 O O . ASP A 1 337 ? 1.462 -14.153 14.903 1.00 98.69 337 ASP A O 1
ATOM 2677 N N . ALA A 1 338 ? -0.690 -13.628 14.599 1.00 98.19 338 ALA A N 1
ATOM 2678 C CA . ALA A 1 338 ? -0.932 -14.700 13.646 1.00 98.19 338 ALA A CA 1
ATOM 2679 C C . ALA A 1 338 ? -0.129 -14.526 12.343 1.00 98.19 338 ALA A C 1
ATOM 2681 O O . ALA A 1 338 ? 0.394 -15.517 11.831 1.00 98.19 338 ALA A O 1
ATOM 2682 N N . ILE A 1 339 ? 0.029 -13.299 11.837 1.00 97.44 339 ILE A N 1
ATOM 2683 C CA . ILE A 1 339 ? 0.851 -13.019 10.648 1.00 97.44 339 ILE A CA 1
ATOM 2684 C C . ILE A 1 339 ? 2.342 -13.203 10.962 1.00 97.44 339 ILE A C 1
ATOM 2686 O O . ILE A 1 339 ? 3.064 -13.866 10.217 1.00 97.44 339 ILE A O 1
ATOM 2690 N N . MET A 1 340 ? 2.813 -12.664 12.087 1.00 96.62 340 MET A N 1
ATOM 2691 C CA . MET A 1 340 ? 4.229 -12.725 12.465 1.00 96.62 340 MET A CA 1
ATOM 2692 C C . MET A 1 340 ? 4.696 -14.132 12.846 1.00 96.62 340 MET A C 1
ATOM 2694 O O . MET A 1 340 ? 5.877 -14.447 12.702 1.00 96.62 340 MET A O 1
ATOM 2698 N N . THR A 1 341 ? 3.776 -14.993 13.285 1.00 94.56 341 THR A N 1
ATOM 2699 C CA . THR A 1 341 ? 4.040 -16.410 13.582 1.00 94.56 341 THR A CA 1
ATOM 2700 C C . THR A 1 341 ? 3.713 -17.353 12.417 1.00 94.56 341 THR A C 1
ATOM 2702 O O . THR A 1 341 ? 3.604 -18.560 12.625 1.00 94.56 341 THR A O 1
ATOM 2705 N N . ASP A 1 342 ? 3.568 -16.820 11.196 1.00 90.88 342 ASP A N 1
ATOM 2706 C CA . ASP A 1 342 ? 3.309 -17.567 9.954 1.00 90.88 342 ASP A CA 1
ATOM 2707 C C . ASP A 1 342 ? 2.025 -18.436 9.977 1.00 90.88 342 ASP A C 1
ATOM 2709 O O . ASP A 1 342 ? 1.900 -19.384 9.201 1.00 90.88 342 ASP A O 1
ATOM 2713 N N . LYS A 1 343 ? 1.033 -18.125 10.831 1.00 93.75 343 LYS A N 1
ATOM 2714 C CA . LYS A 1 343 ? -0.298 -18.778 10.793 1.00 93.75 343 LYS A CA 1
ATOM 2715 C C . LYS A 1 343 ? -1.146 -18.301 9.616 1.00 93.75 343 LYS A C 1
ATOM 2717 O O . LYS A 1 343 ? -2.067 -19.001 9.205 1.00 93.75 343 LYS A O 1
ATOM 2722 N N . GLY A 1 344 ? -0.847 -17.114 9.107 1.00 93.44 344 GLY A N 1
ATOM 2723 C CA . GLY A 1 344 ? -1.384 -16.532 7.886 1.00 93.44 344 GLY A CA 1
ATOM 2724 C C . GLY A 1 344 ? -0.387 -15.539 7.313 1.00 93.44 344 GLY A C 1
ATOM 2725 O O . GLY A 1 344 ? 0.626 -15.242 7.946 1.00 93.44 344 GLY A O 1
ATOM 2726 N N . ARG A 1 345 ? -0.648 -15.052 6.101 1.00 92.69 345 ARG A N 1
ATOM 2727 C CA . ARG A 1 345 ? 0.275 -14.130 5.423 1.00 92.69 345 ARG A CA 1
ATOM 2728 C C . ARG A 1 345 ? -0.193 -12.686 5.493 1.00 92.69 345 ARG A C 1
ATOM 2730 O O . ARG A 1 345 ? 0.610 -11.808 5.768 1.00 92.69 345 ARG A O 1
ATOM 2737 N N . ASN A 1 346 ? -1.490 -12.475 5.319 1.00 98.19 346 ASN A N 1
ATOM 2738 C CA . ASN A 1 346 ? -2.157 -11.180 5.349 1.00 98.19 346 ASN A CA 1
ATOM 2739 C C . ASN A 1 346 ? -3.529 -11.309 6.023 1.00 98.19 346 ASN A C 1
ATOM 2741 O O . ASN A 1 346 ? -3.946 -12.415 6.383 1.00 98.19 346 ASN A O 1
ATOM 2745 N N . GLY A 1 347 ? -4.252 -10.206 6.195 1.00 98.56 347 GLY A N 1
ATOM 2746 C CA . GLY A 1 347 ? -5.623 -10.285 6.680 1.00 98.56 347 GLY A CA 1
ATOM 2747 C C . GLY A 1 347 ? -6.381 -8.970 6.718 1.00 98.56 347 GLY A C 1
ATOM 2748 O O . GLY A 1 347 ? -5.829 -7.904 6.462 1.00 98.56 347 GLY A O 1
ATOM 2749 N N . PHE A 1 348 ? -7.658 -9.082 7.074 1.00 98.88 348 PHE A N 1
ATOM 2750 C CA . PHE A 1 348 ? -8.576 -7.958 7.213 1.00 98.88 348 PHE A CA 1
ATOM 2751 C C . PHE A 1 348 ? -9.265 -7.998 8.584 1.00 98.88 348 PHE A C 1
ATOM 2753 O O . PHE A 1 348 ? -9.891 -8.997 8.959 1.00 98.88 348 PHE A O 1
ATOM 2760 N N . ALA A 1 349 ? -9.166 -6.906 9.337 1.00 98.88 349 ALA A N 1
ATOM 2761 C CA . ALA A 1 349 ? -9.776 -6.748 10.647 1.00 98.88 349 ALA A CA 1
ATOM 2762 C C . ALA A 1 349 ? -11.087 -5.954 10.549 1.00 98.88 349 ALA A C 1
ATOM 2764 O O . ALA A 1 349 ? -11.094 -4.730 10.422 1.00 98.88 349 ALA A O 1
ATOM 2765 N N . ILE A 1 350 ? -12.218 -6.663 10.636 1.00 98.81 350 ILE A N 1
ATOM 2766 C CA . ILE A 1 350 ? -13.566 -6.083 10.600 1.00 98.81 350 ILE A CA 1
ATOM 2767 C C . ILE A 1 350 ? -13.930 -5.629 12.017 1.00 98.81 350 ILE A C 1
ATOM 2769 O O . ILE A 1 350 ? -14.679 -6.302 12.733 1.00 98.81 350 ILE A O 1
ATOM 2773 N N . ILE A 1 351 ? -13.356 -4.501 12.433 1.00 98.69 351 ILE A N 1
ATOM 2774 C CA . ILE A 1 351 ? -13.428 -4.007 13.811 1.00 98.69 351 ILE A CA 1
ATOM 2775 C C . ILE A 1 351 ? -14.237 -2.716 13.939 1.00 98.69 351 ILE A C 1
ATOM 2777 O O . ILE A 1 351 ? -14.476 -2.009 12.964 1.00 98.69 351 ILE A O 1
ATOM 2781 N N . ARG A 1 352 ? -14.707 -2.433 15.156 1.00 97.75 352 ARG A N 1
ATOM 2782 C CA . ARG A 1 352 ? -15.183 -1.108 15.576 1.00 97.75 352 ARG A CA 1
ATOM 2783 C C . ARG A 1 352 ? -15.141 -0.989 17.106 1.00 97.75 352 ARG A C 1
ATOM 2785 O O . ARG A 1 352 ? -15.365 -2.006 17.771 1.00 97.75 352 ARG A O 1
ATOM 2792 N N . PRO A 1 353 ? -14.942 0.212 17.677 1.00 98.06 353 PRO A N 1
ATOM 2793 C CA . PRO A 1 353 ? -14.789 1.522 17.017 1.00 98.06 353 PRO A CA 1
ATOM 2794 C C . PRO A 1 353 ? -13.473 1.683 16.216 1.00 98.06 353 PRO A C 1
ATOM 2796 O O . PRO A 1 353 ? -12.556 0.886 16.430 1.00 98.06 353 PRO A O 1
ATOM 2799 N N . PRO A 1 354 ? -13.395 2.668 15.292 1.00 98.31 354 PRO A N 1
ATOM 2800 C CA . PRO A 1 354 ? -12.162 3.011 14.569 1.00 98.31 354 PRO A CA 1
ATOM 2801 C C . PRO A 1 354 ? -11.089 3.599 15.507 1.00 98.31 354 PRO A C 1
ATOM 2803 O O . PRO A 1 354 ? -11.321 3.755 16.713 1.00 98.31 354 PRO A O 1
ATOM 2806 N N . GLY A 1 355 ? -9.902 3.884 14.972 1.00 98.38 355 GLY A N 1
ATOM 2807 C CA . GLY A 1 355 ? -8.728 4.294 15.735 1.00 98.38 355 GLY A CA 1
ATOM 2808 C C . GLY A 1 355 ? -7.871 5.426 15.160 1.00 98.38 355 GLY A C 1
ATOM 2809 O O . GLY A 1 355 ? -7.210 6.088 15.958 1.00 98.38 355 GLY A O 1
ATOM 2810 N N . HIS A 1 356 ? -7.845 5.684 13.850 1.00 98.25 356 HIS A N 1
ATOM 2811 C CA . HIS A 1 356 ? -6.791 6.527 13.250 1.00 98.25 356 HIS A CA 1
ATOM 2812 C C . HIS A 1 356 ? -6.755 8.006 13.712 1.00 98.25 356 HIS A C 1
ATOM 2814 O O . HIS A 1 356 ? -5.691 8.627 13.680 1.00 98.25 356 HIS A O 1
ATOM 2820 N N . HIS A 1 357 ? -7.862 8.541 14.240 1.00 97.88 357 HIS A N 1
ATOM 2821 C CA . HIS A 1 357 ? -7.931 9.881 14.842 1.00 97.88 357 HIS A CA 1
ATOM 2822 C C . HIS A 1 357 ? -7.546 9.921 16.331 1.00 97.88 357 HIS A C 1
ATOM 2824 O O . HIS A 1 357 ? -7.359 10.993 16.899 1.00 97.88 357 HIS A O 1
ATOM 2830 N N . ALA A 1 358 ? -7.447 8.773 17.010 1.00 97.69 358 ALA A N 1
ATOM 2831 C CA . ALA A 1 358 ? -7.159 8.751 18.440 1.00 97.69 358 ALA A CA 1
ATOM 2832 C C . ALA A 1 358 ? -5.691 9.118 18.707 1.00 97.69 358 ALA A C 1
ATOM 2834 O O . ALA A 1 358 ? -4.761 8.465 18.223 1.00 97.69 358 ALA A O 1
ATOM 2835 N N . HIS A 1 359 ? -5.499 10.141 19.532 1.00 96.94 359 HIS A N 1
ATOM 2836 C CA . HIS A 1 359 ? -4.204 10.642 19.979 1.00 96.94 359 HIS A CA 1
ATOM 2837 C C . HIS A 1 359 ? -3.736 9.902 21.234 1.00 96.94 359 HIS A C 1
ATOM 2839 O O . HIS A 1 359 ? -4.511 9.237 21.925 1.00 96.94 359 HIS A O 1
ATOM 2845 N N . SER A 1 360 ? -2.469 10.073 21.618 1.00 96.81 360 SER A N 1
ATOM 2846 C CA . SER A 1 360 ? -1.926 9.440 22.835 1.00 96.81 360 SER A CA 1
ATOM 2847 C C . SER A 1 360 ? -2.717 9.786 24.113 1.00 96.81 360 SER A C 1
ATOM 2849 O O . SER A 1 360 ? -2.842 8.969 25.025 1.00 96.81 360 SER A O 1
ATOM 2851 N N . GLY A 1 361 ? -3.285 10.988 24.208 1.00 96.00 361 GLY A N 1
ATOM 2852 C CA . GLY A 1 361 ? -4.003 11.459 25.396 1.00 96.00 361 GLY A CA 1
ATOM 2853 C C . GLY A 1 361 ? -5.484 11.775 25.197 1.00 96.00 361 GLY A C 1
ATOM 2854 O O . GLY A 1 361 ? -6.078 12.321 26.126 1.00 96.00 361 GLY A O 1
ATOM 2855 N N . MET A 1 362 ? -6.049 11.517 24.016 1.00 94.06 362 MET A N 1
ATOM 2856 C CA . MET A 1 362 ? -7.354 12.051 23.616 1.00 94.06 362 MET A CA 1
ATOM 2857 C C . MET A 1 362 ? -8.032 11.158 22.566 1.00 94.06 362 MET A C 1
ATOM 2859 O O . MET A 1 362 ? -7.389 10.703 21.623 1.00 94.06 362 MET A O 1
ATOM 2863 N N . ASP A 1 363 ? -9.339 10.956 22.721 1.00 94.88 363 ASP A N 1
ATOM 2864 C CA . ASP A 1 363 ? -10.239 10.406 21.706 1.00 94.88 363 ASP A CA 1
ATOM 2865 C C . ASP A 1 363 ? -10.716 11.501 20.750 1.00 94.88 363 ASP A C 1
ATOM 2867 O O . ASP A 1 363 ? -10.855 12.666 21.121 1.00 94.88 363 ASP A O 1
ATOM 2871 N N . TYR A 1 364 ? -10.970 11.145 19.495 1.00 94.75 364 TYR A N 1
ATOM 2872 C CA . TYR A 1 364 ? -11.313 12.126 18.470 1.00 94.75 364 TYR A CA 1
ATOM 2873 C C . TYR A 1 364 ? -11.947 11.441 17.261 1.00 94.75 364 TYR A C 1
ATOM 2875 O O . TYR A 1 364 ? -11.582 10.311 16.956 1.00 94.75 364 TYR A O 1
ATOM 2883 N N . GLY A 1 365 ? -12.909 12.075 16.580 1.00 93.38 365 GLY A N 1
ATOM 2884 C CA . GLY A 1 365 ? -13.436 11.562 15.303 1.00 93.38 365 GLY A CA 1
ATOM 2885 C C . GLY A 1 365 ? -13.914 10.103 15.360 1.00 93.38 365 GLY A C 1
ATOM 2886 O O . GLY A 1 365 ? -13.481 9.273 14.570 1.00 93.38 365 GLY A O 1
ATOM 2887 N N . PHE A 1 366 ? -14.756 9.765 16.338 1.00 94.88 366 PHE A N 1
ATOM 2888 C CA . PHE A 1 366 ? -15.247 8.405 16.628 1.00 94.88 366 PHE A CA 1
ATOM 2889 C C . PHE A 1 366 ? -14.195 7.397 17.128 1.00 94.88 366 PHE A C 1
ATOM 2891 O O . PHE A 1 366 ? -14.553 6.259 17.444 1.00 94.88 366 PHE A O 1
ATOM 2898 N N . CYS A 1 367 ? -12.926 7.796 17.222 1.00 97.56 367 CYS A N 1
ATOM 2899 C CA . CYS A 1 367 ? -11.807 6.936 17.580 1.00 97.56 367 CYS A CA 1
ATOM 2900 C C . CYS A 1 367 ? -11.453 7.059 19.065 1.00 97.56 367 CYS A C 1
ATOM 2902 O O . CYS A 1 367 ? -11.303 8.167 19.578 1.00 97.56 367 CYS A O 1
ATOM 2904 N N . TYR A 1 368 ? -11.258 5.920 19.736 1.00 97.69 368 TYR A N 1
ATOM 2905 C CA . TYR A 1 368 ? -10.949 5.868 21.176 1.00 97.69 368 TYR A CA 1
ATOM 2906 C C . TYR A 1 368 ? -9.526 5.397 21.446 1.00 97.69 368 TYR A C 1
ATOM 2908 O O . TYR A 1 368 ? -8.758 6.089 22.103 1.00 97.69 368 TYR A O 1
ATOM 2916 N N . PHE A 1 369 ? -9.164 4.230 20.915 1.00 98.69 369 PHE A N 1
ATOM 2917 C CA . PHE A 1 369 ? -7.792 3.740 20.910 1.00 98.69 369 PHE A CA 1
ATOM 2918 C C . PHE A 1 369 ? -7.311 3.629 19.472 1.00 98.69 369 PHE A C 1
ATOM 2920 O O . PHE A 1 369 ? -8.053 3.182 18.598 1.00 98.69 369 PHE A O 1
ATOM 2927 N N . ASN A 1 370 ? -6.066 4.017 19.226 1.00 98.81 370 ASN A N 1
ATOM 2928 C CA . ASN A 1 370 ? -5.483 4.003 17.898 1.00 98.81 370 ASN A CA 1
ATOM 2929 C C . ASN A 1 370 ? -5.035 2.583 17.542 1.00 98.81 370 ASN A C 1
ATOM 2931 O O . ASN A 1 370 ? -3.900 2.187 17.806 1.00 98.81 370 ASN A O 1
ATOM 2935 N N . ASN A 1 371 ? -5.963 1.796 16.991 1.00 98.88 371 ASN A N 1
ATOM 2936 C CA . ASN A 1 371 ? -5.771 0.373 16.702 1.00 98.88 371 ASN A CA 1
ATOM 2937 C C . ASN A 1 371 ? -4.512 0.120 15.853 1.00 98.88 371 ASN A C 1
ATOM 2939 O O . ASN A 1 371 ? -3.707 -0.755 16.183 1.00 98.88 371 ASN A O 1
ATOM 2943 N N . VAL A 1 372 ? -4.320 0.912 14.793 1.00 98.88 372 VAL A N 1
ATOM 2944 C CA . VAL A 1 372 ? -3.183 0.793 13.869 1.00 98.88 372 VAL A CA 1
ATOM 2945 C C . VAL A 1 372 ? -1.874 1.221 14.536 1.00 98.88 372 VAL A C 1
ATOM 2947 O O . VAL A 1 372 ? -0.888 0.483 14.466 1.00 98.88 372 VAL A O 1
ATOM 2950 N N . ALA A 1 373 ? -1.852 2.345 15.259 1.00 98.88 373 ALA A N 1
ATOM 2951 C CA . ALA A 1 373 ? -0.646 2.781 15.960 1.00 98.88 373 ALA A CA 1
ATOM 2952 C C . ALA A 1 373 ? -0.233 1.808 17.079 1.00 98.88 373 ALA A C 1
ATOM 2954 O O . ALA A 1 373 ? 0.958 1.539 17.257 1.00 98.88 373 ALA A O 1
ATOM 2955 N N . ILE A 1 374 ? -1.199 1.226 17.799 1.00 98.94 374 ILE A N 1
ATOM 2956 C CA . ILE A 1 374 ? -0.941 0.184 18.802 1.00 98.94 374 ILE A CA 1
ATOM 2957 C C . ILE A 1 374 ? -0.315 -1.041 18.131 1.00 98.94 374 ILE A C 1
ATOM 2959 O O . ILE A 1 374 ? 0.679 -1.558 18.639 1.00 98.94 374 ILE A O 1
ATOM 2963 N N . CYS A 1 375 ? -0.823 -1.471 16.969 1.00 98.94 375 CYS A N 1
ATOM 2964 C CA . CYS A 1 375 ? -0.221 -2.565 16.200 1.00 98.94 375 CYS A CA 1
ATOM 2965 C C . CYS A 1 375 ? 1.226 -2.259 15.797 1.00 98.94 375 CYS A C 1
ATOM 2967 O O . CYS A 1 375 ? 2.100 -3.103 15.992 1.00 98.94 375 CYS A O 1
ATOM 2969 N N . ALA A 1 376 ? 1.506 -1.056 15.292 1.00 98.94 376 ALA A N 1
ATOM 2970 C CA . ALA A 1 376 ? 2.858 -0.668 14.898 1.00 98.94 376 ALA A CA 1
ATOM 2971 C C . ALA A 1 376 ? 3.829 -0.648 16.095 1.00 98.94 376 ALA A C 1
ATOM 2973 O O . ALA A 1 376 ? 4.906 -1.244 16.030 1.00 98.94 376 ALA A O 1
ATOM 2974 N N . ARG A 1 377 ? 3.433 -0.060 17.234 1.00 98.88 377 ARG A N 1
ATOM 2975 C CA . ARG A 1 377 ? 4.249 -0.083 18.463 1.00 98.88 377 ARG A CA 1
ATOM 2976 C C . ARG A 1 377 ? 4.427 -1.498 19.018 1.00 98.88 377 ARG A C 1
ATOM 2978 O O . ARG A 1 377 ? 5.498 -1.830 19.525 1.00 98.88 377 ARG A O 1
ATOM 2985 N N . TYR A 1 378 ? 3.411 -2.350 18.898 1.00 98.94 378 TYR A N 1
ATOM 2986 C CA . TYR A 1 378 ? 3.481 -3.755 19.295 1.00 98.94 378 TYR A CA 1
ATOM 2987 C C . TYR A 1 378 ? 4.467 -4.543 18.423 1.00 98.94 378 TYR A C 1
ATOM 2989 O O . TYR A 1 378 ? 5.288 -5.290 18.953 1.00 98.94 378 TYR A O 1
ATOM 2997 N N . LEU A 1 379 ? 4.444 -4.332 17.102 1.00 98.88 379 LEU A N 1
ATOM 2998 C CA . LEU A 1 379 ? 5.400 -4.906 16.150 1.00 98.88 379 LEU A CA 1
ATOM 2999 C C . LEU A 1 379 ? 6.843 -4.480 16.458 1.00 98.88 379 LEU A C 1
ATOM 3001 O O . LEU A 1 379 ? 7.730 -5.333 16.525 1.00 98.88 379 LEU A O 1
ATOM 3005 N N . GLN A 1 380 ? 7.077 -3.188 16.710 1.00 98.75 380 GLN A N 1
ATOM 3006 C CA . GLN A 1 380 ? 8.395 -2.683 17.113 1.00 98.75 380 GLN A CA 1
ATOM 3007 C C . GLN A 1 380 ? 8.862 -3.323 18.429 1.00 98.75 380 GLN A C 1
ATOM 3009 O O . GLN A 1 380 ? 9.989 -3.802 18.520 1.00 98.75 380 GLN A O 1
ATOM 3014 N N . LYS A 1 381 ? 7.999 -3.379 19.451 1.00 98.62 381 LYS A N 1
ATOM 3015 C CA . LYS A 1 381 ? 8.376 -3.866 20.787 1.00 98.62 381 LYS A CA 1
ATOM 3016 C C . LYS A 1 381 ? 8.567 -5.382 20.858 1.00 98.62 381 LYS A C 1
ATOM 3018 O O . LYS A 1 381 ? 9.531 -5.837 21.466 1.00 98.62 381 LYS A O 1
ATOM 3023 N N . ASN A 1 382 ? 7.645 -6.158 20.291 1.00 98.56 382 ASN A N 1
ATOM 3024 C CA . ASN A 1 382 ? 7.579 -7.609 20.509 1.00 98.56 382 ASN A CA 1
ATOM 3025 C C . ASN A 1 382 ? 8.217 -8.424 19.382 1.00 98.56 382 ASN A C 1
ATOM 3027 O O . ASN A 1 382 ? 8.659 -9.544 19.624 1.00 98.56 382 ASN A O 1
ATOM 3031 N N . TYR A 1 383 ? 8.301 -7.858 18.176 1.00 98.31 383 TYR A N 1
ATOM 3032 C CA . TYR A 1 383 ? 8.928 -8.504 17.020 1.00 98.31 383 TYR A CA 1
ATOM 3033 C C . TYR A 1 383 ? 10.185 -7.782 16.526 1.00 98.31 383 TYR A C 1
ATOM 3035 O O . TYR A 1 383 ? 10.822 -8.255 15.587 1.00 98.31 383 TYR A O 1
ATOM 3043 N N . ASN A 1 384 ? 10.570 -6.672 17.168 1.00 98.19 384 ASN A N 1
ATOM 3044 C CA . ASN A 1 384 ? 11.759 -5.889 16.832 1.00 98.19 384 ASN A CA 1
ATOM 3045 C C . ASN A 1 384 ? 11.793 -5.430 15.362 1.00 98.19 384 ASN A C 1
ATOM 3047 O O . ASN A 1 384 ? 12.872 -5.285 14.781 1.00 98.19 384 ASN A O 1
ATOM 3051 N N . LEU A 1 385 ? 10.621 -5.201 14.755 1.00 98.12 385 LEU A N 1
ATOM 3052 C CA . LEU A 1 385 ? 10.556 -4.631 13.412 1.00 98.12 385 LEU A CA 1
ATOM 3053 C C . LEU A 1 385 ? 11.048 -3.187 13.436 1.00 98.12 385 LEU A C 1
ATOM 3055 O O . LEU A 1 385 ? 10.706 -2.416 14.331 1.00 98.12 385 LEU A O 1
ATOM 3059 N N . GLN A 1 386 ? 11.856 -2.839 12.444 1.00 97.69 386 GLN A N 1
ATOM 3060 C CA . GLN A 1 386 ? 12.488 -1.531 12.316 1.00 97.69 386 GLN A CA 1
ATOM 3061 C C . GLN A 1 386 ? 11.799 -0.661 11.270 1.00 97.69 386 GLN A C 1
ATOM 3063 O O . GLN A 1 386 ? 11.985 0.549 11.295 1.00 97.69 386 GLN A O 1
ATOM 3068 N N . ARG A 1 387 ? 11.063 -1.262 10.324 1.00 98.50 387 ARG A N 1
ATOM 3069 C CA . ARG A 1 387 ? 10.430 -0.545 9.210 1.00 98.50 387 ARG A CA 1
ATOM 3070 C C . ARG A 1 387 ? 8.995 -1.013 9.016 1.00 98.50 387 ARG A C 1
ATOM 3072 O O . ARG A 1 387 ? 8.760 -2.105 8.501 1.00 98.50 387 ARG A O 1
ATOM 3079 N N . ILE A 1 388 ? 8.038 -0.187 9.422 1.00 98.94 388 ILE A N 1
ATOM 3080 C CA . ILE A 1 388 ? 6.601 -0.451 9.281 1.00 98.94 388 ILE A CA 1
ATOM 3081 C C . ILE A 1 388 ? 6.006 0.617 8.371 1.00 98.94 388 ILE A C 1
ATOM 3083 O O . ILE A 1 388 ? 6.177 1.807 8.617 1.00 98.94 388 ILE A O 1
ATOM 3087 N N . LEU A 1 389 ? 5.339 0.193 7.301 1.00 98.94 389 LEU A N 1
ATOM 3088 C CA . LEU A 1 389 ? 4.600 1.099 6.427 1.00 98.94 389 LEU A CA 1
ATOM 3089 C C . LEU A 1 389 ? 3.152 1.158 6.909 1.00 98.94 389 LEU A C 1
ATOM 3091 O O . LEU A 1 389 ? 2.521 0.113 7.062 1.00 98.94 389 LEU A O 1
ATOM 3095 N N . ILE A 1 390 ? 2.633 2.363 7.117 1.00 98.94 390 ILE A N 1
ATOM 3096 C CA . ILE A 1 390 ? 1.212 2.614 7.337 1.00 98.94 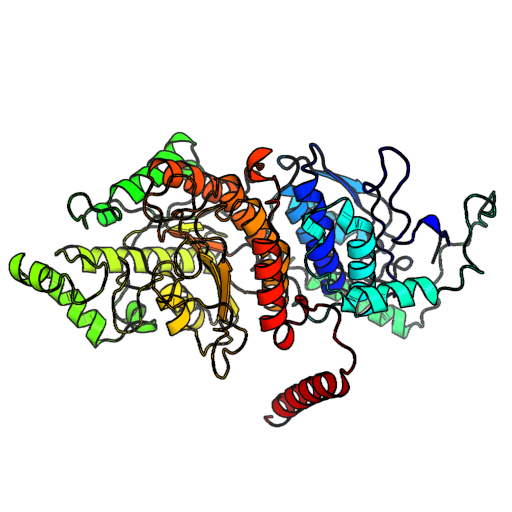390 ILE A CA 1
ATOM 3097 C C . ILE A 1 390 ? 0.682 3.379 6.124 1.00 98.94 390 ILE A C 1
ATOM 3099 O O . ILE A 1 390 ? 1.154 4.479 5.838 1.00 98.94 390 ILE A O 1
ATOM 3103 N N . VAL A 1 391 ? -0.289 2.799 5.420 1.00 98.94 391 VAL A N 1
ATOM 3104 C CA . VAL A 1 391 ? -1.021 3.477 4.340 1.00 98.94 391 VAL A CA 1
ATOM 3105 C C . VAL A 1 391 ? -2.432 3.773 4.823 1.00 98.94 391 VAL A C 1
ATOM 3107 O O . VAL A 1 391 ? -3.133 2.865 5.258 1.00 98.94 391 VAL A O 1
ATOM 3110 N N . ASP A 1 392 ? -2.853 5.028 4.753 1.00 98.81 392 ASP A N 1
ATOM 3111 C CA . ASP A 1 392 ? -4.208 5.445 5.103 1.00 98.81 392 ASP A CA 1
ATOM 3112 C C . ASP A 1 392 ? -4.925 5.962 3.865 1.00 98.81 392 ASP A C 1
ATOM 3114 O O . ASP A 1 392 ? -4.481 6.925 3.246 1.00 98.81 392 ASP A O 1
ATOM 3118 N N . PHE A 1 393 ? -5.989 5.263 3.476 1.00 97.81 393 PHE A N 1
ATOM 3119 C CA . PHE A 1 393 ? -6.856 5.649 2.364 1.00 97.81 393 PHE A CA 1
ATOM 3120 C C . PHE A 1 393 ? -8.271 6.023 2.833 1.00 97.81 393 PHE A C 1
ATOM 3122 O O . PHE A 1 393 ? -9.198 6.063 2.018 1.00 97.81 393 PHE A O 1
ATOM 3129 N N . ASP A 1 394 ? -8.457 6.224 4.143 1.00 97.62 394 ASP A N 1
ATOM 3130 C CA . ASP A 1 394 ? -9.643 6.879 4.684 1.00 97.62 394 ASP A CA 1
ATOM 3131 C C . ASP A 1 394 ? -9.754 8.298 4.111 1.00 97.62 394 ASP A C 1
ATOM 3133 O O . ASP A 1 394 ? -8.755 8.973 3.859 1.00 97.62 394 ASP A O 1
ATOM 3137 N N . TYR A 1 395 ? -10.983 8.760 3.875 1.00 94.94 395 TYR A N 1
ATOM 3138 C CA . TYR A 1 395 ? -11.218 10.098 3.333 1.00 94.94 395 TYR A CA 1
ATOM 3139 C C . TYR A 1 395 ? -10.632 11.196 4.226 1.00 94.94 395 TYR A C 1
ATOM 3141 O O . TYR A 1 395 ? -10.269 12.270 3.732 1.00 94.94 395 TYR A O 1
ATOM 3149 N N . HIS A 1 396 ? -10.574 10.932 5.531 1.00 94.94 396 HIS A N 1
ATOM 3150 C CA . HIS A 1 396 ? -10.060 11.823 6.551 1.00 94.94 396 HIS A CA 1
ATOM 3151 C C . HIS A 1 396 ? -8.604 11.498 6.877 1.00 94.94 396 HIS A C 1
ATOM 3153 O O . HIS A 1 396 ? -8.207 10.345 7.021 1.00 94.94 396 HIS A O 1
ATOM 3159 N N . MET A 1 397 ? -7.806 12.544 7.071 1.00 93.81 397 MET A N 1
ATOM 3160 C CA . MET A 1 397 ? -6.435 12.409 7.556 1.00 93.81 397 MET A CA 1
ATOM 3161 C C . MET A 1 397 ? -6.432 11.760 8.952 1.00 93.81 397 MET A C 1
ATOM 3163 O O . MET A 1 397 ? -6.982 12.335 9.893 1.00 93.81 397 MET A O 1
ATOM 3167 N N . GLY A 1 398 ? -5.734 10.632 9.122 1.00 96.81 398 GLY A N 1
ATOM 3168 C CA . GLY A 1 398 ? -5.456 10.039 10.435 1.00 96.81 398 GLY A CA 1
ATOM 3169 C C . GLY A 1 398 ? -4.449 10.865 11.249 1.00 96.81 398 GLY A C 1
ATOM 3170 O O . GLY A 1 398 ? -3.261 10.538 11.316 1.00 96.81 398 GLY A O 1
ATOM 3171 N N . ASP A 1 399 ? -4.909 11.959 11.853 1.00 96.38 399 ASP A N 1
ATOM 3172 C CA . ASP A 1 399 ? -4.126 12.886 12.682 1.00 96.38 399 ASP A CA 1
ATOM 3173 C C . ASP A 1 399 ? -3.542 12.225 13.938 1.00 96.38 399 ASP A C 1
ATOM 3175 O O . ASP A 1 399 ? -2.401 12.501 14.303 1.00 96.38 399 ASP A O 1
ATOM 3179 N N . GLY A 1 400 ? -4.265 11.285 14.550 1.00 97.62 400 GLY A N 1
ATOM 3180 C CA . GLY A 1 400 ? -3.757 10.503 15.677 1.00 97.62 400 GLY A CA 1
ATOM 3181 C C . GLY A 1 400 ? -2.574 9.606 15.292 1.00 97.62 400 GLY A C 1
ATOM 3182 O O . GLY A 1 400 ? -1.606 9.498 16.044 1.00 97.62 400 GLY A O 1
ATOM 3183 N N . VAL A 1 401 ? -2.612 8.981 14.106 1.00 98.31 401 VAL A N 1
ATOM 3184 C CA . VAL A 1 401 ? -1.481 8.186 13.584 1.00 98.31 401 VAL A CA 1
ATOM 3185 C C . VAL A 1 401 ? -0.279 9.089 13.309 1.00 98.31 401 VAL A C 1
ATOM 3187 O O . VAL A 1 401 ? 0.820 8.779 13.778 1.00 98.31 401 VAL A O 1
ATOM 3190 N N . LYS A 1 402 ? -0.496 10.219 12.616 1.00 96.94 402 LYS A N 1
ATOM 3191 C CA . LYS A 1 402 ? 0.531 11.247 12.369 1.00 96.94 402 LYS A CA 1
ATOM 3192 C C . LYS A 1 402 ? 1.233 11.620 13.674 1.00 96.94 402 LYS A C 1
ATOM 3194 O O . LYS A 1 402 ? 2.452 11.505 13.762 1.00 96.94 402 LYS A O 1
ATOM 3199 N N . ASP A 1 403 ? 0.477 12.016 14.695 1.00 96.62 403 ASP A N 1
ATOM 3200 C CA . ASP A 1 403 ? 1.029 12.520 15.955 1.00 96.62 403 ASP A CA 1
ATOM 3201 C C . ASP A 1 403 ? 1.863 11.470 16.708 1.00 96.62 403 ASP A C 1
ATOM 3203 O O . ASP A 1 403 ? 2.902 11.797 17.283 1.00 96.62 403 ASP A O 1
ATOM 3207 N N . VAL A 1 404 ? 1.465 10.192 16.676 1.00 98.31 404 VAL A N 1
ATOM 3208 C CA . VAL A 1 404 ? 2.198 9.109 17.360 1.00 98.31 404 VAL A CA 1
ATOM 3209 C C . VAL A 1 404 ? 3.561 8.817 16.720 1.00 98.31 404 VAL A C 1
ATOM 3211 O O . VAL A 1 404 ? 4.486 8.384 17.422 1.00 98.31 404 VAL A O 1
ATOM 3214 N N . PHE A 1 405 ? 3.698 9.031 15.410 1.00 98.56 405 PHE A N 1
ATOM 3215 C CA . PHE A 1 405 ? 4.899 8.673 14.645 1.00 98.56 405 PHE A CA 1
ATOM 3216 C C . PHE A 1 405 ? 5.642 9.869 14.043 1.00 98.56 405 PHE A C 1
ATOM 3218 O O . PHE A 1 405 ? 6.646 9.670 13.369 1.00 98.56 405 PHE A O 1
ATOM 3225 N N . TYR A 1 406 ? 5.226 11.105 14.333 1.00 98.12 406 TYR A N 1
ATOM 3226 C CA . TYR A 1 406 ? 5.750 12.314 13.683 1.00 98.12 406 TYR A CA 1
ATOM 3227 C C . TYR A 1 406 ? 7.279 12.486 13.781 1.00 98.12 406 TYR A C 1
ATOM 3229 O O . TYR A 1 406 ? 7.894 13.109 12.916 1.00 98.12 406 TYR A O 1
ATOM 3237 N N . GLU A 1 407 ? 7.902 11.929 14.825 1.00 98.44 407 GLU A N 1
ATOM 3238 C CA . GLU A 1 407 ? 9.355 11.953 15.056 1.00 98.44 407 GLU A CA 1
ATOM 3239 C C . GLU A 1 407 ? 10.049 10.587 14.836 1.00 98.44 407 GLU A C 1
ATOM 3241 O O . GLU A 1 407 ? 11.257 10.470 15.063 1.00 98.44 407 GLU A O 1
ATOM 3246 N N . ASP A 1 408 ? 9.320 9.548 14.408 1.00 98.44 408 ASP A N 1
ATOM 3247 C CA . ASP A 1 408 ? 9.800 8.161 14.329 1.00 98.44 408 ASP A CA 1
ATOM 3248 C C . ASP A 1 408 ? 10.144 7.731 12.884 1.00 98.44 408 ASP A C 1
ATOM 3250 O O . ASP A 1 408 ? 9.239 7.444 12.105 1.00 98.44 408 ASP A O 1
ATOM 3254 N N . PRO A 1 409 ? 11.433 7.594 12.512 1.00 98.19 409 PRO A N 1
ATOM 3255 C CA . PRO A 1 409 ? 11.826 7.111 11.183 1.00 98.19 409 PRO A CA 1
ATOM 3256 C C . PRO A 1 409 ? 11.594 5.607 10.967 1.00 98.19 409 PRO A C 1
ATOM 3258 O O . PRO A 1 409 ? 11.785 5.104 9.862 1.00 98.19 409 PRO A O 1
ATOM 3261 N N . GLY A 1 410 ? 11.250 4.853 12.016 1.00 98.56 410 GLY A N 1
ATOM 3262 C CA . GLY A 1 410 ? 10.929 3.431 11.906 1.00 98.56 410 GLY A CA 1
ATOM 3263 C C . GLY A 1 410 ? 9.528 3.165 11.349 1.00 98.56 410 GLY A C 1
ATOM 3264 O O . GLY A 1 410 ? 9.192 2.017 11.043 1.00 98.56 410 GLY A O 1
ATOM 3265 N N . VAL A 1 411 ? 8.710 4.211 11.207 1.00 98.88 411 VAL A N 1
ATOM 3266 C CA . VAL A 1 411 ? 7.359 4.136 10.652 1.00 98.88 411 VAL A CA 1
ATOM 3267 C C . VAL A 1 411 ? 7.224 5.154 9.528 1.00 98.88 411 VAL A C 1
ATOM 3269 O O . VAL A 1 411 ? 7.345 6.349 9.758 1.00 98.88 411 VAL A O 1
ATOM 3272 N N . LEU A 1 412 ? 6.956 4.677 8.314 1.00 98.88 412 LEU A N 1
ATOM 3273 C CA . LEU A 1 412 ? 6.568 5.533 7.196 1.00 98.88 412 LEU A CA 1
ATOM 3274 C C . LEU A 1 412 ? 5.043 5.591 7.156 1.00 98.88 412 LEU A C 1
ATOM 3276 O O . LEU A 1 412 ? 4.403 4.564 6.932 1.00 98.88 412 LEU A O 1
ATOM 3280 N N . TYR A 1 413 ? 4.473 6.770 7.373 1.00 98.88 413 TYR A N 1
ATOM 3281 C CA . TYR A 1 413 ? 3.037 7.003 7.294 1.00 98.88 413 TYR A CA 1
ATOM 3282 C C . TYR A 1 413 ? 2.696 7.795 6.031 1.00 98.88 413 TYR A C 1
ATOM 3284 O O . TYR A 1 413 ? 3.220 8.889 5.823 1.00 98.88 413 TYR A O 1
ATOM 3292 N N . ILE A 1 414 ? 1.837 7.230 5.181 1.00 98.81 414 ILE A N 1
ATOM 3293 C CA . ILE A 1 414 ? 1.356 7.862 3.950 1.00 98.81 414 ILE A CA 1
ATOM 3294 C C . ILE A 1 414 ? -0.168 7.898 3.988 1.00 98.81 414 ILE A C 1
ATOM 3296 O O . ILE A 1 414 ? -0.802 6.846 3.990 1.00 98.81 414 ILE A O 1
ATOM 3300 N N . SER A 1 415 ? -0.749 9.095 3.987 1.00 98.44 415 SER A N 1
ATOM 3301 C CA . SER A 1 415 ? -2.199 9.293 3.992 1.00 98.44 415 SER A CA 1
ATOM 3302 C C . SER A 1 415 ? -2.670 9.912 2.677 1.00 98.44 415 SER A C 1
ATOM 3304 O O . SER A 1 415 ? -2.099 10.903 2.223 1.00 98.44 415 SER A O 1
ATOM 3306 N N . LEU A 1 416 ? -3.703 9.329 2.072 1.00 96.50 416 LEU A N 1
ATOM 3307 C CA . LEU A 1 416 ? -4.425 9.835 0.910 1.00 96.50 416 LEU A CA 1
ATOM 3308 C C . LEU A 1 416 ? -5.806 10.273 1.386 1.00 96.50 416 LEU A C 1
ATOM 3310 O O . LEU A 1 416 ? -6.653 9.431 1.654 1.00 96.50 416 LEU A O 1
ATOM 3314 N N . HIS A 1 417 ? -6.026 11.577 1.487 1.00 93.88 417 HIS A N 1
ATOM 3315 C CA . HIS A 1 417 ? -7.224 12.144 2.104 1.00 93.88 417 HIS A CA 1
ATOM 3316 C C . HIS A 1 417 ? -7.668 13.391 1.349 1.00 93.88 417 HIS A C 1
ATOM 3318 O O . HIS A 1 417 ? -6.910 13.983 0.579 1.00 93.88 417 HIS A O 1
ATOM 3324 N N . CYS A 1 418 ? -8.904 13.824 1.568 1.00 89.56 418 CYS A N 1
ATOM 3325 C CA . CYS A 1 418 ? -9.326 15.133 1.090 1.00 89.56 418 CYS A CA 1
ATOM 3326 C C . CYS A 1 418 ? -8.670 16.217 1.952 1.00 89.56 418 CYS A C 1
ATOM 3328 O O . CYS A 1 418 ? -8.832 16.220 3.175 1.00 89.56 418 CYS A O 1
ATOM 3330 N N . ASN A 1 419 ? -7.909 17.125 1.327 1.00 81.94 419 ASN A N 1
ATOM 3331 C CA . ASN A 1 419 ? -7.366 18.295 2.024 1.00 81.94 419 ASN A CA 1
ATOM 3332 C C . ASN A 1 419 ? -8.537 19.098 2.627 1.00 81.94 419 ASN A C 1
ATOM 3334 O O . ASN A 1 419 ? -9.650 18.936 2.162 1.00 81.94 419 ASN A O 1
ATOM 3338 N N . ASP A 1 420 ? -8.337 19.886 3.688 1.00 78.69 420 ASP A N 1
ATOM 3339 C CA . ASP A 1 420 ? -9.359 20.597 4.503 1.00 78.69 420 ASP A CA 1
ATOM 3340 C C . ASP A 1 420 ? -10.652 19.828 4.890 1.00 78.69 420 ASP A C 1
ATOM 3342 O O . ASP A 1 420 ? -11.600 20.430 5.415 1.00 78.69 420 ASP A O 1
ATOM 3346 N N . ALA A 1 421 ? -10.704 18.503 4.704 1.00 83.19 421 ALA A N 1
ATOM 3347 C CA . ALA A 1 421 ? -11.682 17.648 5.361 1.00 83.19 421 ALA A CA 1
ATOM 3348 C C . ALA A 1 421 ? -11.410 17.599 6.874 1.00 83.19 421 ALA A C 1
ATOM 3350 O O . ALA A 1 421 ? -10.513 18.256 7.405 1.00 83.19 421 ALA A O 1
ATOM 3351 N N . PHE A 1 422 ? -12.227 16.857 7.617 1.00 82.06 422 PHE A N 1
ATOM 3352 C CA . PHE A 1 422 ? -11.934 16.651 9.031 1.00 82.06 422 PHE A CA 1
ATOM 3353 C C . PHE A 1 422 ? -10.616 15.853 9.195 1.00 82.06 422 PHE A C 1
ATOM 3355 O O . PHE A 1 422 ? -10.427 14.877 8.474 1.00 82.06 422 PHE A O 1
ATOM 3362 N N . PRO A 1 423 ? -9.734 16.223 10.141 1.00 83.19 423 PRO A N 1
ATOM 3363 C CA . PRO A 1 423 ? -9.811 17.406 10.990 1.00 83.19 423 PRO A CA 1
ATOM 3364 C C . PRO A 1 423 ? -9.340 18.693 10.293 1.00 83.19 423 PRO A C 1
ATOM 3366 O O . PRO A 1 423 ? -8.362 18.685 9.554 1.00 83.19 423 PRO A O 1
ATOM 3369 N N . PRO A 1 424 ? -10.011 19.836 10.539 1.00 79.44 424 PRO A N 1
ATOM 3370 C CA . PRO A 1 424 ? -9.705 21.064 9.815 1.00 79.44 424 PRO A CA 1
ATOM 3371 C C . PRO A 1 424 ? -8.306 21.589 10.154 1.00 79.44 424 PRO A C 1
ATOM 3373 O O . PRO A 1 424 ? -7.950 21.677 11.331 1.00 79.44 424 PRO A O 1
ATOM 3376 N N . ASN A 1 425 ? -7.593 22.071 9.133 1.00 79.88 425 ASN A N 1
ATOM 3377 C CA . ASN A 1 425 ? -6.216 22.584 9.203 1.00 79.88 425 ASN A CA 1
ATOM 3378 C C . ASN A 1 425 ? -5.145 21.532 9.545 1.00 79.88 425 ASN A C 1
ATOM 3380 O O . ASN A 1 425 ? -4.041 21.908 9.933 1.00 79.88 425 ASN A O 1
ATOM 3384 N N . GLU A 1 426 ? -5.462 20.247 9.410 1.00 85.44 426 GLU A N 1
ATOM 3385 C CA . GLU A 1 426 ? -4.512 19.142 9.537 1.00 85.44 426 GLU A CA 1
ATOM 3386 C C . GLU A 1 426 ? -4.302 18.461 8.182 1.00 85.44 426 GLU A C 1
ATOM 3388 O O . GLU A 1 426 ? -5.097 18.632 7.258 1.00 85.44 426 GLU A O 1
ATOM 3393 N N . GLY A 1 427 ? -3.224 17.684 8.065 1.00 83.06 427 GLY A N 1
ATOM 3394 C CA . GLY A 1 427 ? -2.936 16.913 6.851 1.00 83.06 427 GLY A CA 1
ATOM 3395 C C . GLY A 1 427 ? -2.405 17.751 5.691 1.00 83.06 427 GLY A C 1
ATOM 3396 O O . GLY A 1 427 ? -2.464 17.330 4.540 1.00 83.06 427 GLY A O 1
ATOM 3397 N N . HIS A 1 428 ? -1.841 18.933 5.958 1.00 87.81 428 HIS A N 1
ATOM 3398 C CA . HIS A 1 428 ? -1.308 19.751 4.880 1.00 87.81 428 HIS A CA 1
ATOM 3399 C C . HIS A 1 428 ? -0.131 19.016 4.198 1.00 87.81 428 HIS A C 1
ATOM 3401 O O . HIS A 1 428 ? 0.731 18.460 4.887 1.00 87.81 428 HIS A O 1
ATOM 3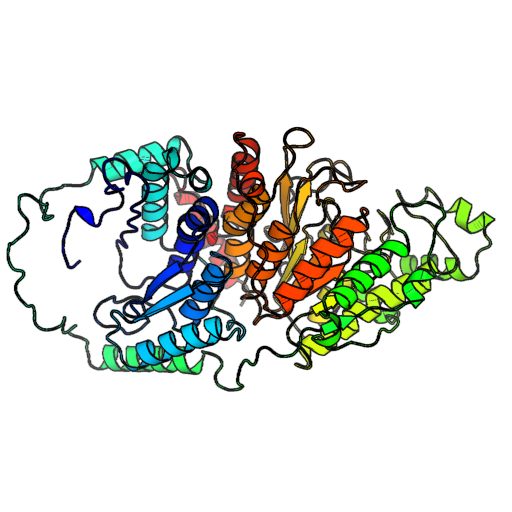407 N N . PRO A 1 429 ? -0.004 19.062 2.859 1.00 87.44 429 PRO A N 1
ATOM 3408 C CA . PRO A 1 429 ? 1.091 18.441 2.101 1.00 87.44 429 PRO A CA 1
ATOM 3409 C C . PRO A 1 429 ? 2.518 18.726 2.586 1.00 87.44 429 PRO A C 1
ATOM 3411 O O . PRO A 1 429 ? 3.431 17.951 2.333 1.00 87.44 429 PRO A O 1
ATOM 3414 N N . LYS A 1 430 ? 2.729 19.860 3.263 1.00 88.69 430 LYS A N 1
ATOM 3415 C CA . LYS A 1 430 ? 4.037 20.260 3.815 1.00 88.69 430 LYS A CA 1
ATOM 3416 C C . LYS A 1 430 ? 4.344 19.653 5.183 1.00 88.69 430 LYS A C 1
ATOM 3418 O O . LYS A 1 430 ? 5.501 19.711 5.600 1.00 88.69 430 LYS A O 1
ATOM 3423 N N . ASP A 1 431 ? 3.365 19.077 5.870 1.00 92.12 431 ASP A N 1
ATOM 3424 C CA . ASP A 1 431 ? 3.568 18.470 7.184 1.00 92.12 431 ASP A CA 1
ATOM 3425 C C . ASP A 1 431 ? 4.290 17.132 7.005 1.00 92.12 431 ASP A C 1
ATOM 3427 O O . ASP A 1 431 ? 3.684 16.085 6.801 1.00 92.12 431 ASP A O 1
ATOM 3431 N N . SER A 1 432 ? 5.622 17.189 7.026 1.00 96.19 432 SER A N 1
ATOM 3432 C CA . SER A 1 432 ? 6.491 16.098 6.564 1.00 96.19 432 SER A CA 1
ATOM 3433 C C . SER A 1 432 ? 7.174 15.326 7.696 1.00 96.19 432 SER A C 1
ATOM 3435 O O . SER A 1 432 ? 8.143 14.611 7.453 1.00 96.19 432 SER A O 1
ATOM 3437 N N . GLY A 1 433 ? 6.726 15.491 8.941 1.00 96.81 433 GLY A N 1
ATOM 3438 C CA . GLY A 1 433 ? 7.395 14.944 10.124 1.00 96.81 433 GLY A CA 1
ATOM 3439 C C . GLY A 1 433 ? 8.346 15.944 10.778 1.00 96.81 433 GLY A C 1
ATOM 3440 O O . GLY A 1 433 ? 8.473 17.098 10.356 1.00 96.81 433 GLY A O 1
ATOM 3441 N N . LYS A 1 434 ? 9.015 15.509 11.844 1.00 97.25 434 LYS A N 1
ATOM 3442 C CA . LYS A 1 434 ? 9.911 16.343 12.650 1.00 97.25 434 LYS A CA 1
ATOM 3443 C C . LYS A 1 434 ? 11.131 15.559 13.123 1.00 97.25 434 LYS A C 1
ATOM 3445 O O . LYS A 1 434 ? 11.082 14.347 13.305 1.00 97.25 434 LYS A O 1
ATOM 3450 N N . ASP A 1 435 ? 12.234 16.270 13.349 1.00 97.12 435 ASP A N 1
ATOM 3451 C CA . ASP A 1 435 ? 13.479 15.713 13.877 1.00 97.12 435 ASP A CA 1
ATOM 3452 C C . ASP A 1 435 ? 13.937 14.490 13.063 1.00 97.12 435 ASP A C 1
ATOM 3454 O O . ASP A 1 435 ? 14.231 14.614 11.875 1.00 97.12 435 ASP A O 1
ATOM 3458 N N . LYS A 1 436 ? 13.997 13.303 13.676 1.00 97.19 436 LYS A N 1
ATOM 3459 C CA . LYS A 1 436 ? 14.396 12.072 12.980 1.00 97.19 436 LYS A CA 1
ATOM 3460 C C . LYS A 1 436 ? 13.313 11.525 12.049 1.00 97.19 436 LYS A C 1
ATOM 3462 O O . LYS A 1 436 ? 13.664 10.787 11.140 1.00 97.19 436 LYS A O 1
ATOM 3467 N N . GLY A 1 437 ? 12.049 11.880 12.266 1.00 97.62 437 GLY A N 1
ATOM 3468 C CA . GLY A 1 437 ? 10.910 11.481 11.436 1.00 97.62 437 GLY A CA 1
ATOM 3469 C C . GLY A 1 437 ? 10.687 12.384 10.222 1.00 97.62 437 GLY A C 1
ATOM 3470 O O . GLY A 1 437 ? 9.722 12.193 9.488 1.00 97.62 437 GLY A O 1
ATOM 3471 N N . LEU A 1 438 ? 11.551 13.378 9.985 1.00 97.88 438 LEU A N 1
ATOM 3472 C CA . LEU A 1 438 ? 11.439 14.243 8.814 1.00 97.88 438 LEU A CA 1
ATOM 3473 C C . LEU A 1 438 ? 11.556 13.422 7.516 1.00 97.88 438 LEU A C 1
ATOM 3475 O O . LEU A 1 438 ? 12.527 12.695 7.315 1.00 97.88 438 LEU A O 1
ATOM 3479 N N . GLY A 1 439 ? 10.556 13.552 6.647 1.00 97.62 439 GLY A N 1
ATOM 3480 C CA . GLY A 1 439 ? 10.373 12.769 5.427 1.00 97.62 439 GLY A CA 1
ATOM 3481 C C . GLY A 1 439 ? 9.487 11.527 5.592 1.00 97.62 439 GLY A C 1
ATOM 3482 O O . GLY A 1 439 ? 9.052 10.996 4.574 1.00 97.62 439 GLY A O 1
ATOM 3483 N N . PHE A 1 440 ? 9.184 11.081 6.818 1.00 98.62 440 PHE A N 1
ATOM 3484 C CA . PHE A 1 440 ? 8.452 9.832 7.101 1.00 98.62 440 PHE A CA 1
ATOM 3485 C C . PHE A 1 440 ? 6.953 10.022 7.378 1.00 98.62 440 PHE A C 1
ATOM 3487 O O . PHE A 1 440 ? 6.239 9.042 7.582 1.00 98.62 440 PHE A O 1
ATOM 3494 N N . ASN A 1 441 ? 6.461 11.261 7.336 1.00 98.62 441 ASN A N 1
ATOM 3495 C CA . ASN A 1 441 ? 5.035 11.568 7.268 1.00 98.62 441 ASN A CA 1
ATOM 3496 C C . ASN A 1 441 ? 4.719 12.160 5.895 1.00 98.62 441 ASN A C 1
ATOM 3498 O O . ASN A 1 441 ? 5.317 13.169 5.538 1.00 98.62 441 ASN A O 1
ATOM 3502 N N . VAL A 1 442 ? 3.803 11.561 5.139 1.00 98.56 442 VAL A N 1
ATOM 3503 C CA . VAL A 1 442 ? 3.482 11.968 3.765 1.00 98.56 442 VAL A CA 1
ATOM 3504 C C . VAL A 1 442 ? 1.983 12.180 3.638 1.00 98.56 442 VAL A C 1
ATOM 3506 O O . VAL A 1 442 ? 1.197 11.254 3.836 1.00 98.56 442 VAL A O 1
ATOM 3509 N N . ASN A 1 443 ? 1.593 13.390 3.248 1.00 96.69 443 ASN A N 1
ATOM 3510 C CA . ASN A 1 443 ? 0.193 13.770 3.098 1.00 96.69 443 ASN A CA 1
ATOM 3511 C C . ASN A 1 443 ? -0.132 13.998 1.624 1.00 96.69 443 ASN A C 1
ATOM 3513 O O . ASN A 1 443 ? 0.219 15.031 1.057 1.00 96.69 443 ASN A O 1
ATOM 3517 N N . ILE A 1 444 ? -0.828 13.049 1.003 1.00 95.06 444 ILE A N 1
ATOM 3518 C CA . ILE A 1 444 ? -1.427 13.205 -0.324 1.00 95.06 444 ILE A CA 1
ATOM 3519 C C . ILE A 1 444 ? -2.821 13.814 -0.130 1.00 95.06 444 ILE A C 1
ATOM 3521 O O . ILE A 1 444 ? -3.843 13.136 -0.219 1.00 95.06 444 ILE A O 1
ATOM 3525 N N . GLY A 1 445 ? -2.834 15.108 0.200 1.00 91.06 445 GLY A N 1
ATOM 3526 C CA . GLY A 1 445 ? -4.051 15.885 0.417 1.00 91.06 445 GLY A CA 1
ATOM 3527 C C . GLY A 1 445 ? -4.666 16.345 -0.904 1.00 91.06 445 GLY A C 1
ATOM 3528 O O . GLY A 1 445 ? -4.168 17.281 -1.538 1.00 91.06 445 GLY A O 1
ATOM 3529 N N . TRP A 1 446 ? -5.754 15.704 -1.326 1.00 87.38 446 TRP A N 1
ATOM 3530 C CA . TRP A 1 446 ? -6.499 16.052 -2.536 1.00 87.38 446 TRP A CA 1
ATOM 3531 C C . TRP A 1 446 ? -7.074 17.466 -2.430 1.00 87.38 446 TRP A C 1
ATOM 3533 O O . TRP A 1 446 ? -7.874 17.755 -1.545 1.00 87.38 446 TRP A O 1
ATOM 3543 N N . LEU A 1 447 ? -6.654 18.358 -3.334 1.00 79.75 447 LEU A N 1
ATOM 3544 C CA . LEU A 1 447 ? -7.068 19.770 -3.354 1.00 79.75 447 LEU A CA 1
ATOM 3545 C C . LEU A 1 447 ? -8.378 19.995 -4.129 1.00 79.75 447 LEU A C 1
ATOM 3547 O O . LEU A 1 447 ? -8.867 21.119 -4.217 1.00 79.75 447 LEU A O 1
ATOM 3551 N N . ASN A 1 448 ? -8.930 18.945 -4.732 1.00 66.44 448 ASN A N 1
ATOM 3552 C CA . ASN A 1 448 ? -10.163 18.951 -5.505 1.00 66.44 448 ASN A CA 1
ATOM 3553 C C . ASN A 1 448 ? -11.336 18.497 -4.617 1.00 66.44 448 ASN A C 1
ATOM 3555 O O . ASN A 1 448 ? -11.731 17.338 -4.569 1.00 66.44 448 ASN A O 1
ATOM 3559 N N . PHE A 1 449 ? -11.862 19.456 -3.855 1.00 63.22 449 PHE A N 1
ATOM 3560 C CA . PHE A 1 449 ? -12.776 19.237 -2.730 1.00 63.22 449 PHE A CA 1
ATOM 3561 C C . PHE A 1 449 ? -14.148 18.647 -3.068 1.00 63.22 449 PHE A C 1
ATOM 3563 O O . PHE A 1 449 ? -14.687 17.861 -2.293 1.00 63.22 449 PHE A O 1
ATOM 3570 N N . VAL A 1 450 ? -14.777 19.111 -4.150 1.00 58.62 450 VAL A N 1
ATOM 3571 C CA . VAL A 1 450 ? -16.210 18.857 -4.399 1.00 58.62 450 VAL A CA 1
ATOM 3572 C C . VAL A 1 450 ? -16.528 18.690 -5.882 1.00 58.62 450 VAL A C 1
ATOM 3574 O O . VAL A 1 450 ? -17.449 17.944 -6.203 1.00 58.62 450 VAL A O 1
ATOM 3577 N N . ASP A 1 451 ? -15.805 19.360 -6.786 1.00 59.81 451 ASP A N 1
ATOM 3578 C CA . ASP A 1 451 ? -16.136 19.315 -8.212 1.00 59.81 451 ASP A CA 1
ATOM 3579 C C . ASP A 1 451 ? -14.917 19.586 -9.126 1.00 59.81 451 ASP A C 1
ATOM 3581 O O . ASP A 1 451 ? -14.479 20.739 -9.212 1.00 59.81 451 ASP A O 1
ATOM 3585 N N . PRO A 1 452 ? -14.367 18.555 -9.800 1.00 70.50 452 PRO A N 1
ATOM 3586 C CA . PRO A 1 452 ? -14.639 17.133 -9.576 1.00 70.50 452 PRO A CA 1
ATOM 3587 C C . PRO A 1 452 ? -13.889 16.611 -8.329 1.00 70.50 452 PRO A C 1
ATOM 3589 O O . PRO A 1 452 ? -12.747 17.002 -8.102 1.00 70.50 452 PRO A O 1
ATOM 3592 N N . PRO A 1 453 ? -14.487 15.734 -7.504 1.00 81.06 453 PRO A N 1
ATOM 3593 C CA . PRO A 1 453 ? -13.782 15.081 -6.398 1.00 81.06 453 PRO A CA 1
ATOM 3594 C C . PRO A 1 453 ? -12.763 14.053 -6.912 1.00 81.06 453 PRO A C 1
ATOM 3596 O O . PRO A 1 453 ? -12.853 13.611 -8.058 1.00 81.06 453 PRO A O 1
ATOM 3599 N N . ALA A 1 454 ? -11.845 13.617 -6.044 1.00 85.38 454 ALA A N 1
ATOM 3600 C CA . ALA A 1 454 ? -10.878 12.579 -6.395 1.00 85.38 454 ALA A CA 1
ATOM 3601 C C . ALA A 1 454 ? -11.559 11.248 -6.791 1.00 85.38 454 ALA A C 1
ATOM 3603 O O . ALA A 1 454 ? -12.500 10.784 -6.129 1.00 85.38 454 ALA A O 1
ATOM 3604 N N . VAL A 1 455 ? -11.061 10.640 -7.870 1.00 88.44 455 VAL A N 1
ATOM 3605 C CA . VAL A 1 455 ? -11.561 9.399 -8.493 1.00 88.44 455 VAL A CA 1
ATOM 3606 C C . VAL A 1 455 ? -10.545 8.252 -8.385 1.00 88.44 455 VAL A C 1
ATOM 3608 O O . VAL A 1 455 ? -9.427 8.434 -7.901 1.00 88.44 455 VAL A O 1
ATOM 3611 N N . ASP A 1 456 ? -10.910 7.058 -8.871 1.00 92.25 456 ASP A N 1
ATOM 3612 C CA . ASP A 1 456 ? -10.032 5.875 -8.876 1.00 92.25 456 ASP A CA 1
ATOM 3613 C C . ASP A 1 456 ? -8.659 6.164 -9.512 1.00 92.25 456 ASP A C 1
ATOM 3615 O O . ASP A 1 456 ? -7.624 5.807 -8.944 1.00 92.25 456 ASP A O 1
ATOM 3619 N N . ALA A 1 457 ? -8.644 6.845 -10.665 1.00 89.62 457 ALA A N 1
ATOM 3620 C CA . ALA A 1 457 ? -7.417 7.195 -11.379 1.00 89.62 457 ALA A CA 1
ATOM 3621 C C . ALA A 1 457 ? -6.460 8.060 -10.538 1.00 89.62 457 ALA A C 1
ATOM 3623 O O . ALA A 1 457 ? -5.244 7.882 -10.625 1.00 89.62 457 ALA A O 1
ATOM 3624 N N . ASP A 1 458 ? -6.971 8.958 -9.694 1.00 89.88 458 ASP A N 1
ATOM 3625 C CA . ASP A 1 458 ? -6.136 9.819 -8.850 1.00 89.88 458 ASP A CA 1
ATOM 3626 C C . ASP A 1 458 ? -5.363 8.992 -7.821 1.00 89.88 458 ASP A C 1
ATOM 3628 O O . ASP A 1 458 ? -4.138 9.093 -7.719 1.00 89.88 458 ASP A O 1
ATOM 3632 N N . TYR A 1 459 ? -6.061 8.097 -7.117 1.00 93.94 459 TYR A N 1
ATOM 3633 C CA . TYR A 1 459 ? -5.457 7.218 -6.115 1.00 93.94 459 TYR A CA 1
ATOM 3634 C C . TYR A 1 459 ? -4.480 6.225 -6.754 1.00 93.94 459 TYR A C 1
ATOM 3636 O O . TYR A 1 459 ? -3.377 6.038 -6.242 1.00 93.94 459 TYR A O 1
ATOM 3644 N N . ILE A 1 460 ? -4.825 5.644 -7.907 1.00 94.19 460 ILE A N 1
ATOM 3645 C CA . ILE A 1 460 ? -3.930 4.743 -8.651 1.00 94.19 460 ILE A CA 1
ATOM 3646 C C . ILE A 1 460 ? -2.636 5.469 -9.059 1.00 94.19 460 ILE A C 1
ATOM 3648 O O . ILE A 1 460 ? -1.540 4.936 -8.874 1.00 94.19 460 ILE A O 1
ATOM 3652 N N . ASN A 1 461 ? -2.723 6.712 -9.544 1.00 91.62 461 ASN A N 1
ATOM 3653 C CA . ASN A 1 461 ? -1.533 7.489 -9.899 1.00 91.62 461 ASN A CA 1
ATOM 3654 C C . ASN A 1 461 ? -0.727 7.936 -8.675 1.00 91.62 461 ASN A C 1
ATOM 3656 O O . ASN A 1 461 ? 0.504 7.910 -8.724 1.00 91.62 461 ASN A O 1
ATOM 3660 N N . ALA A 1 462 ? -1.374 8.293 -7.562 1.00 94.88 462 ALA A N 1
ATOM 3661 C CA . ALA A 1 462 ? -0.675 8.533 -6.301 1.00 94.88 462 ALA A CA 1
ATOM 3662 C C . ALA A 1 462 ? 0.101 7.285 -5.851 1.00 94.88 462 ALA A C 1
ATOM 3664 O O . ALA A 1 462 ? 1.243 7.396 -5.398 1.00 94.88 462 ALA A O 1
ATOM 3665 N N . PHE A 1 463 ? -0.463 6.090 -6.050 1.00 97.81 463 PHE A N 1
ATOM 3666 C CA . PHE A 1 463 ? 0.242 4.842 -5.783 1.00 97.81 463 PHE A CA 1
ATOM 3667 C C . PHE A 1 463 ? 1.455 4.655 -6.691 1.00 97.81 463 PHE A C 1
ATOM 3669 O O . PHE A 1 463 ? 2.553 4.415 -6.191 1.00 97.81 463 PHE A O 1
ATOM 3676 N N . HIS A 1 464 ? 1.290 4.816 -8.003 1.00 95.69 464 HIS A N 1
ATOM 3677 C CA . HIS A 1 464 ? 2.390 4.681 -8.956 1.00 95.69 464 HIS A CA 1
ATOM 3678 C C . HIS A 1 464 ? 3.512 5.697 -8.714 1.00 95.69 464 HIS A C 1
ATOM 3680 O O . HIS A 1 464 ? 4.682 5.333 -8.737 1.00 95.69 464 HIS A O 1
ATOM 3686 N N . HIS A 1 465 ? 3.188 6.964 -8.462 1.00 94.06 465 HIS A N 1
ATOM 3687 C CA . HIS A 1 465 ? 4.184 8.039 -8.455 1.00 94.06 465 HIS A CA 1
ATOM 3688 C C . HIS A 1 465 ? 4.693 8.442 -7.069 1.00 94.06 465 HIS A C 1
ATOM 3690 O O . HIS A 1 465 ? 5.721 9.120 -7.004 1.00 94.06 465 HIS A O 1
ATOM 3696 N N . VAL A 1 466 ? 4.013 8.037 -5.989 1.00 97.00 466 VAL A N 1
ATOM 3697 C CA . VAL A 1 466 ? 4.386 8.374 -4.605 1.00 97.00 466 VAL A CA 1
ATOM 3698 C C . VAL A 1 466 ? 4.467 7.127 -3.726 1.00 97.00 466 VAL A C 1
ATOM 3700 O O . VAL A 1 466 ? 5.561 6.776 -3.288 1.00 97.00 466 VAL A O 1
ATOM 3703 N N . VAL A 1 467 ? 3.351 6.422 -3.497 1.00 98.69 467 VAL A N 1
ATOM 3704 C CA . VAL A 1 467 ? 3.287 5.344 -2.486 1.00 98.69 467 VAL A CA 1
ATOM 3705 C C . VAL A 1 467 ? 4.266 4.214 -2.802 1.00 98.69 467 VAL A C 1
ATOM 3707 O O . VAL A 1 467 ? 5.069 3.847 -1.948 1.00 98.69 467 VAL A O 1
ATOM 3710 N N . LEU A 1 468 ? 4.240 3.671 -4.024 1.00 98.56 468 LEU A N 1
ATOM 3711 C CA . LEU A 1 468 ? 5.089 2.544 -4.410 1.00 98.56 468 LEU A CA 1
ATOM 3712 C C . LEU A 1 468 ? 6.578 2.917 -4.469 1.00 98.56 468 LEU A C 1
ATOM 3714 O O . LEU A 1 468 ? 7.363 2.201 -3.846 1.00 98.56 468 LEU A O 1
ATOM 3718 N N . PRO A 1 469 ? 7.009 4.015 -5.125 1.00 98.06 469 PRO A N 1
ATOM 3719 C CA . PRO A 1 469 ? 8.410 4.431 -5.089 1.00 98.06 469 PRO A CA 1
ATOM 3720 C C . PRO A 1 469 ? 8.962 4.534 -3.661 1.00 98.06 469 PRO A C 1
ATOM 3722 O O . PRO A 1 469 ? 9.984 3.916 -3.352 1.00 98.06 469 PRO A O 1
ATOM 3725 N N . MET A 1 470 ? 8.235 5.217 -2.768 1.00 98.62 470 MET A N 1
ATOM 3726 C CA . MET A 1 470 ? 8.642 5.373 -1.371 1.00 98.62 470 MET A CA 1
ATOM 3727 C C . MET A 1 470 ? 8.626 4.047 -0.616 1.00 98.62 470 MET A C 1
ATOM 3729 O O . MET A 1 470 ? 9.556 3.764 0.130 1.00 98.62 470 MET A O 1
ATOM 3733 N N . ALA A 1 471 ? 7.617 3.199 -0.828 1.00 98.69 471 ALA A N 1
ATOM 3734 C CA . ALA A 1 471 ? 7.525 1.900 -0.171 1.00 98.69 471 ALA A CA 1
ATOM 3735 C C . ALA A 1 471 ? 8.678 0.962 -0.558 1.00 98.69 471 ALA A C 1
ATOM 3737 O O . ALA A 1 471 ? 9.212 0.268 0.305 1.00 98.69 471 ALA A O 1
ATOM 3738 N N . TYR A 1 472 ? 9.108 0.949 -1.824 1.00 98.50 472 TYR A N 1
ATOM 3739 C CA . TYR A 1 472 ? 10.258 0.141 -2.245 1.00 98.50 472 TYR A CA 1
ATOM 3740 C C . TYR A 1 472 ? 11.599 0.725 -1.795 1.00 98.50 472 TYR A C 1
ATOM 3742 O O . TYR A 1 472 ? 12.537 -0.037 -1.554 1.00 98.50 472 TYR A O 1
ATOM 3750 N N . GLU A 1 473 ? 11.720 2.048 -1.663 1.00 98.38 473 GLU A N 1
ATOM 3751 C CA . GLU A 1 473 ? 12.901 2.677 -1.060 1.00 98.38 473 GLU A CA 1
ATOM 3752 C C . GLU A 1 473 ? 12.962 2.425 0.456 1.00 98.38 473 GLU A C 1
ATOM 3754 O O . GLU A 1 473 ? 14.019 2.078 0.980 1.00 98.38 473 GLU A O 1
ATOM 3759 N N . PHE A 1 474 ? 11.824 2.509 1.150 1.00 98.62 474 PHE A N 1
ATOM 3760 C CA . PHE A 1 474 ? 11.696 2.231 2.582 1.00 98.62 474 PHE A CA 1
ATOM 3761 C C . PHE A 1 474 ? 11.846 0.740 2.913 1.00 98.62 474 PHE A C 1
ATOM 3763 O O . PHE A 1 474 ? 12.384 0.387 3.960 1.00 98.62 474 PHE A O 1
ATOM 3770 N N . ASN A 1 475 ? 11.418 -0.148 2.011 1.00 97.62 475 ASN A N 1
ATOM 3771 C CA . ASN A 1 475 ? 11.487 -1.603 2.148 1.00 97.62 475 ASN A CA 1
ATOM 3772 C C . ASN A 1 475 ? 10.897 -2.119 3.483 1.00 97.62 475 ASN A C 1
ATOM 3774 O O . ASN A 1 475 ? 11.650 -2.597 4.350 1.00 97.62 475 ASN A O 1
ATOM 3778 N N . PRO A 1 476 ? 9.570 -1.983 3.687 1.00 98.56 476 PRO A N 1
ATOM 3779 C CA . PRO A 1 476 ? 8.916 -2.316 4.946 1.00 98.56 476 PRO A CA 1
ATOM 3780 C C . PRO A 1 476 ? 8.976 -3.813 5.257 1.00 98.56 476 PRO A C 1
ATOM 3782 O O . PRO A 1 476 ? 8.981 -4.667 4.372 1.00 98.56 476 PRO A O 1
ATOM 3785 N N . GLU A 1 477 ? 8.960 -4.125 6.548 1.00 98.19 477 GLU A N 1
ATOM 3786 C CA . GLU A 1 477 ? 8.904 -5.488 7.087 1.00 98.19 477 GLU A CA 1
ATOM 3787 C C . GLU A 1 477 ? 7.469 -5.919 7.426 1.00 98.19 477 GLU A C 1
ATOM 3789 O O . GLU A 1 477 ? 7.203 -7.108 7.624 1.00 98.19 477 GLU A O 1
ATOM 3794 N N . PHE A 1 478 ? 6.553 -4.947 7.480 1.00 98.81 478 PHE A N 1
ATOM 3795 C CA . PHE A 1 478 ? 5.116 -5.124 7.654 1.00 98.81 478 PHE A CA 1
ATOM 3796 C C . PHE A 1 478 ? 4.371 -3.912 7.075 1.00 98.81 478 PHE A C 1
ATOM 3798 O O . PHE A 1 478 ? 4.852 -2.781 7.197 1.00 98.81 478 PHE A O 1
ATOM 3805 N N . VAL A 1 479 ? 3.199 -4.142 6.482 1.00 98.94 479 VAL A N 1
ATOM 3806 C CA . VAL A 1 479 ? 2.294 -3.092 5.999 1.00 98.94 479 VAL A CA 1
ATOM 3807 C C . VAL A 1 479 ? 1.000 -3.121 6.811 1.00 98.94 479 VAL A C 1
ATOM 3809 O O . VAL A 1 479 ? 0.314 -4.141 6.876 1.00 98.94 479 VAL A O 1
ATOM 3812 N N . LEU A 1 480 ? 0.667 -1.997 7.433 1.00 98.94 480 LEU A N 1
ATOM 3813 C CA . LEU A 1 480 ? -0.629 -1.747 8.055 1.00 98.94 480 LEU A CA 1
ATOM 3814 C C . LEU A 1 480 ? -1.419 -0.797 7.158 1.00 98.94 480 LEU A C 1
ATOM 3816 O O . LEU A 1 480 ? -0.856 0.151 6.613 1.00 98.94 480 LEU A O 1
ATOM 3820 N N . VAL A 1 481 ? -2.718 -1.037 7.019 1.00 98.94 481 VAL A N 1
ATOM 3821 C CA . VAL A 1 481 ? -3.598 -0.155 6.252 1.00 98.94 481 VAL A CA 1
ATOM 3822 C C . VAL A 1 481 ? -4.717 0.348 7.151 1.00 98.94 481 VAL A C 1
ATOM 3824 O O . VAL A 1 481 ? -5.474 -0.460 7.694 1.00 98.94 481 VAL A O 1
ATOM 3827 N N . CYS A 1 482 ? -4.825 1.667 7.294 1.00 98.88 482 CYS A N 1
ATOM 3828 C CA . CYS A 1 482 ? -6.015 2.321 7.831 1.00 98.88 482 CYS A CA 1
ATOM 3829 C C . CYS A 1 482 ? -7.093 2.242 6.742 1.00 98.88 482 CYS A C 1
ATOM 3831 O O . CYS A 1 482 ? -7.101 3.016 5.783 1.00 98.88 482 CYS A O 1
ATOM 3833 N N . ALA A 1 483 ? -7.941 1.218 6.827 1.00 98.69 483 ALA A N 1
ATOM 3834 C CA . ALA A 1 483 ? -8.851 0.849 5.760 1.00 98.69 483 ALA A CA 1
ATOM 3835 C C . ALA A 1 483 ? -10.206 1.560 5.900 1.00 98.69 483 ALA A C 1
ATOM 3837 O O . ALA A 1 483 ? -11.201 0.958 6.320 1.00 98.69 483 ALA A O 1
ATOM 3838 N N . GLY A 1 484 ? -10.235 2.852 5.570 1.00 98.12 484 GLY A N 1
ATOM 3839 C CA . GLY A 1 484 ? -11.449 3.664 5.512 1.00 98.12 484 GLY A CA 1
ATOM 3840 C C . GLY A 1 484 ? -12.142 3.613 4.150 1.00 98.12 484 GLY A C 1
ATOM 3841 O O . GLY A 1 484 ? -11.528 3.828 3.109 1.00 98.12 484 GLY A O 1
ATOM 3842 N N . PHE A 1 485 ? -13.447 3.329 4.138 1.00 98.06 485 PHE A N 1
ATOM 3843 C CA . PHE A 1 485 ? -14.244 3.272 2.898 1.00 98.06 485 PHE A CA 1
ATOM 3844 C C . PHE A 1 485 ? -15.179 4.473 2.727 1.00 98.06 485 PHE A C 1
ATOM 3846 O O . PHE A 1 485 ? -16.188 4.381 2.030 1.00 98.06 485 PHE A O 1
ATOM 3853 N N . ASP A 1 486 ? -14.910 5.577 3.414 1.00 96.19 486 ASP A N 1
ATOM 3854 C CA . ASP A 1 486 ? -15.693 6.812 3.330 1.00 96.19 486 ASP A CA 1
ATOM 3855 C C . ASP A 1 486 ? -15.300 7.709 2.163 1.00 96.19 486 ASP A C 1
ATOM 3857 O O . ASP A 1 486 ? -16.075 8.582 1.794 1.00 96.19 486 ASP A O 1
ATOM 3861 N N . ALA A 1 487 ? -14.175 7.444 1.502 1.00 94.62 487 ALA A N 1
ATOM 3862 C CA . ALA A 1 487 ? -13.851 8.078 0.228 1.00 94.62 487 ALA A CA 1
ATOM 3863 C C . ALA A 1 487 ? -14.617 7.438 -0.960 1.00 94.62 487 ALA A C 1
ATOM 3865 O O . ALA A 1 487 ? -14.540 7.913 -2.096 1.00 94.62 487 ALA A O 1
ATOM 3866 N N . ALA A 1 488 ? -15.390 6.375 -0.704 1.00 94.75 488 ALA A N 1
ATOM 3867 C CA . ALA A 1 488 ? -16.187 5.678 -1.704 1.00 94.75 488 ALA A CA 1
ATOM 3868 C C . ALA A 1 488 ? -17.392 6.495 -2.199 1.00 94.75 488 ALA A C 1
ATOM 3870 O O . ALA A 1 488 ? -18.016 7.255 -1.456 1.00 94.75 488 ALA A O 1
ATOM 3871 N N . GLU A 1 489 ? -17.797 6.259 -3.449 1.00 91.06 489 GLU A N 1
ATOM 3872 C CA . GLU A 1 489 ? -18.941 6.945 -4.044 1.00 91.06 489 GLU A CA 1
ATOM 3873 C C . GLU A 1 489 ? -20.235 6.744 -3.234 1.00 91.06 489 GLU A C 1
ATOM 3875 O O . GLU A 1 489 ? -20.695 5.624 -2.988 1.00 91.06 489 GLU A O 1
ATOM 3880 N N . GLY A 1 490 ? -20.891 7.853 -2.887 1.00 89.81 490 GLY A N 1
ATOM 3881 C CA . GLY A 1 490 ? -22.162 7.830 -2.162 1.00 89.81 490 GLY A CA 1
ATOM 3882 C C . GLY A 1 490 ? -22.008 7.585 -0.662 1.00 89.81 490 GLY A C 1
ATOM 3883 O O . GLY A 1 490 ? -22.999 7.261 0.007 1.00 89.81 490 GLY A O 1
ATOM 3884 N N . ASP A 1 491 ? -20.794 7.730 -0.124 1.00 93.69 491 ASP A N 1
ATOM 3885 C CA . ASP A 1 491 ? -20.608 7.878 1.310 1.00 93.69 491 ASP A CA 1
ATOM 3886 C C . ASP A 1 491 ? -21.343 9.113 1.862 1.00 93.69 491 ASP A C 1
ATOM 3888 O O . ASP A 1 491 ? -21.760 10.019 1.139 1.00 93.69 491 ASP A O 1
ATOM 3892 N N . ARG A 1 492 ? -21.617 9.090 3.167 1.00 87.69 492 ARG A N 1
ATOM 3893 C CA . ARG A 1 492 ? -22.393 10.129 3.852 1.00 87.69 492 ARG A CA 1
ATOM 3894 C C . ARG A 1 492 ? -21.517 11.229 4.434 1.00 87.69 492 ARG A C 1
ATOM 3896 O O . ARG A 1 492 ? -22.059 12.290 4.736 1.00 87.69 492 ARG A O 1
ATOM 3903 N N . ILE A 1 493 ? -20.239 10.941 4.677 1.00 88.25 493 ILE A N 1
ATOM 3904 C CA . ILE A 1 493 ? -19.293 11.873 5.293 1.00 88.25 493 ILE A CA 1
ATOM 3905 C C . ILE A 1 493 ? -18.233 12.281 4.280 1.00 88.25 493 ILE A C 1
ATOM 3907 O O . ILE A 1 493 ? -18.000 13.476 4.121 1.00 88.25 493 ILE A O 1
ATOM 3911 N N . GLY A 1 494 ? -17.641 11.317 3.572 1.00 86.06 494 GLY A N 1
ATOM 3912 C CA . GLY A 1 494 ? -16.741 11.638 2.475 1.00 86.06 494 GLY A CA 1
ATOM 3913 C C . GLY A 1 494 ? -17.492 11.959 1.185 1.00 86.06 494 GLY A C 1
ATOM 3914 O O . GLY A 1 494 ? -18.618 11.512 0.955 1.00 86.06 494 GLY A O 1
ATOM 3915 N N . TRP A 1 495 ? -16.852 12.763 0.339 1.00 85.31 495 TRP A N 1
ATOM 3916 C CA . TRP A 1 495 ? -17.379 13.191 -0.962 1.00 85.31 495 TRP A CA 1
ATOM 3917 C C . TRP A 1 495 ? -16.570 12.647 -2.142 1.00 85.31 495 TRP A C 1
ATOM 3919 O O . TRP A 1 495 ? -16.706 13.132 -3.264 1.00 85.31 495 TRP A O 1
ATOM 3929 N N . GLY A 1 496 ? -15.738 11.633 -1.897 1.00 86.62 496 GLY A N 1
ATOM 3930 C CA . GLY A 1 496 ? -14.968 10.966 -2.939 1.00 86.62 496 GLY A CA 1
ATOM 3931 C C . GLY A 1 496 ? -15.836 10.161 -3.912 1.00 86.62 496 GLY A C 1
ATOM 3932 O O . GLY A 1 496 ? -17.037 9.939 -3.714 1.00 86.62 496 GLY A O 1
ATOM 3933 N N . LYS A 1 497 ? -15.204 9.728 -5.004 1.00 90.06 497 LYS A N 1
ATOM 3934 C CA . LYS A 1 497 ? -15.823 8.922 -6.066 1.00 90.06 497 LYS A CA 1
ATOM 3935 C C . LYS A 1 497 ? -15.135 7.577 -6.258 1.00 90.06 497 LYS A C 1
ATOM 3937 O O . LYS A 1 497 ? -15.212 6.992 -7.335 1.00 90.06 497 LYS A O 1
ATOM 3942 N N . LEU A 1 498 ? -14.482 7.078 -5.211 1.00 93.12 498 LEU A N 1
ATOM 3943 C CA . LEU A 1 498 ? -13.790 5.801 -5.285 1.00 93.12 498 LEU A CA 1
ATOM 3944 C C . LEU A 1 498 ? -14.778 4.649 -5.409 1.00 93.12 498 LEU A C 1
ATOM 3946 O O . LEU A 1 498 ? -15.817 4.597 -4.742 1.00 93.12 498 LEU A O 1
ATOM 3950 N N . THR A 1 499 ? -14.419 3.694 -6.247 1.00 95.25 499 THR A N 1
ATOM 3951 C CA . THR A 1 499 ? -15.149 2.449 -6.430 1.00 95.25 499 THR A CA 1
ATOM 3952 C C . THR A 1 499 ? -14.380 1.291 -5.802 1.00 95.25 499 THR A C 1
ATOM 3954 O O . THR A 1 499 ? -13.229 1.412 -5.377 1.00 95.25 499 THR A O 1
ATOM 3957 N N . ALA A 1 500 ? -14.996 0.110 -5.786 1.00 96.06 500 ALA A N 1
ATOM 3958 C CA . ALA A 1 500 ? -14.313 -1.113 -5.381 1.00 96.06 500 ALA A CA 1
ATOM 3959 C C . ALA A 1 500 ? -13.074 -1.432 -6.241 1.00 96.06 500 ALA A C 1
ATOM 3961 O O . ALA A 1 500 ? -12.204 -2.158 -5.759 1.00 96.06 500 ALA A O 1
ATOM 3962 N N . CYS A 1 501 ? -12.970 -0.881 -7.465 1.00 95.00 501 CYS A N 1
ATOM 3963 C CA . CYS A 1 501 ? -11.751 -0.977 -8.267 1.00 95.00 501 CYS A CA 1
ATOM 3964 C C . CYS A 1 501 ? -10.562 -0.409 -7.500 1.00 95.00 501 CYS A C 1
ATOM 3966 O O . CYS A 1 501 ? -9.658 -1.173 -7.169 1.00 95.00 501 CYS A O 1
ATOM 3968 N N . ALA A 1 502 ? -10.586 0.882 -7.158 1.00 95.75 502 ALA A N 1
ATOM 3969 C CA . ALA A 1 502 ? -9.447 1.537 -6.526 1.00 95.75 502 ALA A CA 1
ATOM 3970 C C . ALA A 1 502 ? -9.013 0.837 -5.241 1.00 95.75 502 ALA A C 1
ATOM 3972 O O . ALA A 1 502 ? -7.838 0.519 -5.102 1.00 95.75 502 ALA A O 1
ATOM 3973 N N . TYR A 1 503 ? -9.950 0.505 -4.348 1.00 98.44 503 TYR A N 1
ATOM 3974 C CA . TYR A 1 503 ? -9.624 -0.217 -3.116 1.00 98.44 503 TYR A CA 1
ATOM 3975 C C . TYR A 1 503 ? -8.953 -1.569 -3.400 1.00 98.44 503 TYR A C 1
ATOM 3977 O O . TYR A 1 503 ? -7.899 -1.863 -2.844 1.00 98.44 503 TYR A O 1
ATOM 3985 N N . SER A 1 504 ? -9.496 -2.362 -4.330 1.00 98.19 504 SER A N 1
ATOM 3986 C CA . SER A 1 504 ? -8.901 -3.653 -4.693 1.00 98.19 504 SER A CA 1
ATOM 3987 C C . SER A 1 504 ? -7.539 -3.523 -5.388 1.00 98.19 504 SER A C 1
ATOM 3989 O O . SER A 1 504 ? -6.670 -4.364 -5.167 1.00 98.19 504 SER A O 1
ATOM 3991 N N . GLN A 1 505 ? -7.330 -2.476 -6.194 1.00 97.75 505 GLN A N 1
ATOM 3992 C CA . GLN A 1 505 ? -6.070 -2.201 -6.887 1.00 97.75 505 GLN A CA 1
ATOM 3993 C C . GLN A 1 505 ? -5.000 -1.698 -5.911 1.00 97.75 505 GLN A C 1
ATOM 3995 O O . GLN A 1 505 ? -3.872 -2.182 -5.945 1.00 97.75 505 GLN A O 1
ATOM 4000 N N . MET A 1 506 ? -5.355 -0.810 -4.978 1.00 98.62 506 MET A N 1
ATOM 4001 C CA . MET A 1 506 ? -4.468 -0.371 -3.898 1.00 98.62 506 MET A CA 1
ATOM 4002 C C . MET A 1 506 ? -4.030 -1.556 -3.029 1.00 98.62 506 MET A C 1
ATOM 4004 O O . MET A 1 506 ? -2.830 -1.744 -2.826 1.00 98.62 506 MET A O 1
ATOM 4008 N N . THR A 1 507 ? -4.963 -2.419 -2.602 1.00 98.81 507 THR A N 1
ATOM 4009 C CA . THR A 1 507 ? -4.633 -3.673 -1.901 1.00 98.81 507 THR A CA 1
ATOM 4010 C C . THR A 1 507 ? -3.675 -4.533 -2.733 1.00 98.81 507 THR A C 1
ATOM 4012 O O . THR A 1 507 ? -2.647 -4.984 -2.225 1.00 98.81 507 THR A O 1
ATOM 4015 N N . HIS A 1 508 ? -3.962 -4.728 -4.029 1.00 98.62 508 HIS A N 1
ATOM 4016 C CA . HIS A 1 508 ? -3.122 -5.524 -4.935 1.00 98.62 508 HIS A CA 1
ATOM 4017 C C . HIS A 1 508 ? -1.702 -4.967 -5.023 1.00 98.62 508 HIS A C 1
ATOM 4019 O O . HIS A 1 508 ? -0.736 -5.725 -4.958 1.00 98.62 508 HIS A O 1
ATOM 4025 N N . MET A 1 509 ? -1.556 -3.648 -5.121 1.00 98.62 509 MET A N 1
ATOM 4026 C CA . MET A 1 509 ? -0.263 -2.983 -5.248 1.00 98.62 509 MET A CA 1
ATOM 4027 C C . MET A 1 509 ? 0.609 -3.084 -3.986 1.00 98.62 509 MET A C 1
ATOM 4029 O O . MET A 1 509 ? 1.837 -3.040 -4.109 1.00 98.62 509 MET A O 1
ATOM 4033 N N . LEU A 1 510 ? 0.003 -3.255 -2.804 1.00 98.75 510 LEU A N 1
ATOM 4034 C CA . LEU A 1 510 ? 0.709 -3.410 -1.525 1.00 98.75 510 LEU A CA 1
ATOM 4035 C C . LEU A 1 510 ? 1.167 -4.850 -1.246 1.00 98.75 510 LEU A C 1
ATOM 4037 O O . LEU A 1 510 ? 2.143 -5.041 -0.524 1.00 98.75 510 LEU A O 1
ATOM 4041 N N . LEU A 1 511 ? 0.516 -5.866 -1.824 1.00 97.88 511 LEU A N 1
ATOM 4042 C CA . LEU A 1 511 ? 0.822 -7.285 -1.571 1.00 97.88 511 LEU A CA 1
ATOM 4043 C C . LEU A 1 511 ? 2.269 -7.739 -1.871 1.00 97.88 511 LEU A C 1
ATOM 4045 O O . LEU A 1 511 ? 2.733 -8.656 -1.195 1.00 97.88 511 LEU A O 1
ATOM 4049 N N . PRO A 1 512 ? 3.018 -7.156 -2.827 1.00 97.06 512 PRO A N 1
ATOM 4050 C CA . PRO A 1 512 ? 4.425 -7.512 -3.035 1.00 97.06 512 PRO A CA 1
ATOM 4051 C C . PRO A 1 512 ? 5.365 -7.024 -1.933 1.00 97.06 512 PRO A C 1
ATOM 4053 O O . PRO A 1 512 ? 6.505 -7.479 -1.852 1.00 97.06 512 PRO A O 1
ATOM 4056 N N . LEU A 1 513 ? 4.932 -6.060 -1.121 1.00 97.62 513 LEU A N 1
ATOM 4057 C CA . LEU A 1 513 ? 5.740 -5.482 -0.054 1.00 97.62 513 LEU A CA 1
ATOM 4058 C C . LEU A 1 513 ? 5.762 -6.414 1.157 1.00 97.62 513 LEU A C 1
ATOM 4060 O O . LEU A 1 513 ? 4.836 -7.195 1.375 1.00 97.62 513 LEU A O 1
ATOM 4064 N N . ALA A 1 514 ? 6.811 -6.312 1.978 1.00 95.25 514 ALA A N 1
ATOM 4065 C CA . ALA A 1 514 ? 6.897 -7.006 3.264 1.00 95.25 514 ALA A CA 1
ATOM 4066 C C . ALA A 1 514 ? 6.616 -8.523 3.194 1.00 95.25 514 ALA A C 1
ATOM 4068 O O . ALA A 1 514 ? 6.094 -9.104 4.147 1.00 95.25 514 ALA A O 1
ATOM 4069 N N . ASN A 1 515 ? 6.935 -9.180 2.072 1.00 91.50 515 ASN A N 1
ATOM 4070 C CA . ASN A 1 515 ? 6.618 -10.592 1.845 1.00 91.50 515 ASN A CA 1
ATOM 4071 C C . ASN A 1 515 ? 5.111 -10.914 1.952 1.00 91.50 515 ASN A C 1
ATOM 4073 O O . ASN A 1 515 ? 4.715 -11.947 2.498 1.00 91.50 515 ASN A O 1
ATOM 4077 N N . GLY A 1 516 ? 4.255 -9.986 1.522 1.00 95.12 516 GLY A N 1
ATOM 4078 C CA . GLY A 1 516 ? 2.805 -10.102 1.635 1.00 95.12 516 GLY A CA 1
ATOM 4079 C C . GLY A 1 516 ? 2.257 -9.928 3.048 1.00 95.12 516 GLY A C 1
ATOM 4080 O O . GLY A 1 516 ? 1.084 -10.221 3.254 1.00 95.12 516 GLY A O 1
ATOM 4081 N N . ARG A 1 517 ? 3.054 -9.455 4.018 1.00 97.31 517 ARG A N 1
ATOM 4082 C CA . ARG A 1 517 ? 2.586 -9.139 5.380 1.00 97.31 517 ARG A CA 1
ATOM 4083 C C . ARG A 1 517 ? 1.809 -7.831 5.398 1.00 97.31 517 ARG A C 1
ATOM 4085 O O . ARG A 1 517 ? 2.350 -6.782 5.743 1.00 97.31 517 ARG A O 1
ATOM 4092 N N . VAL A 1 518 ? 0.541 -7.925 5.012 1.00 98.69 518 VAL A N 1
ATOM 4093 C CA . VAL A 1 518 ? -0.404 -6.805 4.943 1.00 98.69 518 VAL A CA 1
ATOM 4094 C C . VAL A 1 518 ? -1.570 -7.063 5.895 1.00 98.69 518 VAL A C 1
ATOM 4096 O O . VAL A 1 518 ? -2.214 -8.110 5.818 1.00 98.69 518 VAL A O 1
ATOM 4099 N N . LEU A 1 519 ? -1.857 -6.119 6.790 1.00 98.94 519 LEU A N 1
ATOM 4100 C CA . LEU A 1 519 ? -3.061 -6.134 7.623 1.00 98.94 519 LEU A CA 1
ATOM 4101 C C . LEU A 1 519 ? -3.876 -4.869 7.367 1.00 98.94 519 LEU A C 1
ATOM 4103 O O . LEU A 1 519 ? -3.443 -3.768 7.699 1.00 98.94 519 LEU A O 1
ATOM 4107 N N . GLU A 1 520 ? -5.073 -5.051 6.820 1.00 98.94 520 GLU A N 1
ATOM 4108 C CA . GLU A 1 520 ? -6.050 -3.980 6.659 1.00 98.94 520 GLU A CA 1
ATOM 4109 C C . GLU A 1 520 ? -6.952 -3.903 7.891 1.00 98.94 520 GLU A C 1
ATOM 4111 O O . GLU A 1 520 ? -7.519 -4.911 8.320 1.00 98.94 520 GLU A O 1
ATOM 4116 N N . VAL A 1 521 ? -7.076 -2.717 8.482 1.00 98.94 521 VAL A N 1
ATOM 4117 C CA . VAL A 1 521 ? -7.852 -2.474 9.702 1.00 98.94 521 VAL A CA 1
ATOM 4118 C C . VAL A 1 521 ? -8.973 -1.502 9.378 1.00 98.94 521 VAL A C 1
ATOM 4120 O O . VAL A 1 521 ? -8.702 -0.388 8.952 1.00 98.94 521 VAL A O 1
ATOM 4123 N N . LEU A 1 522 ? -10.230 -1.921 9.550 1.00 98.88 522 LEU A N 1
ATOM 4124 C CA . LEU A 1 522 ? -11.382 -1.079 9.222 1.00 98.88 522 LEU A CA 1
ATOM 4125 C C . LEU A 1 522 ? -11.386 0.220 10.049 1.00 98.88 522 LEU A C 1
ATOM 4127 O O . LEU A 1 522 ? -11.500 0.160 11.273 1.00 98.88 522 LEU A O 1
ATOM 4131 N N . GLU A 1 523 ? -11.363 1.366 9.364 1.00 98.69 523 GLU A N 1
ATOM 4132 C CA . GLU A 1 523 ? -11.462 2.707 9.961 1.00 98.69 523 GLU A CA 1
ATOM 4133 C C . GLU A 1 523 ? -12.842 3.323 9.662 1.00 98.69 523 GLU A C 1
ATOM 4135 O O . GLU A 1 523 ? -13.835 2.874 10.249 1.00 98.69 523 GLU A O 1
ATOM 4140 N N . GLY A 1 524 ? -12.949 4.304 8.758 1.00 96.88 524 GLY A N 1
ATOM 4141 C CA . GLY A 1 524 ? -14.187 4.958 8.332 1.00 96.88 524 GLY A CA 1
ATOM 4142 C C . GLY A 1 524 ? -15.040 4.169 7.328 1.00 96.88 524 GLY A C 1
ATOM 4143 O O . GLY A 1 524 ? -14.982 2.942 7.205 1.00 96.88 524 GLY A O 1
ATOM 4144 N N . GLY A 1 525 ? -15.939 4.871 6.642 1.00 97.06 525 GLY A N 1
ATOM 4145 C CA . GLY A 1 525 ? -16.933 4.311 5.718 1.00 97.06 525 GLY A CA 1
ATOM 4146 C C . GLY A 1 525 ? -18.312 4.158 6.351 1.00 97.06 525 GLY A C 1
ATOM 4147 O O . GLY A 1 525 ? -18.511 3.413 7.313 1.00 97.06 525 GLY A O 1
ATOM 4148 N N . TYR A 1 526 ? -19.296 4.859 5.802 1.00 96.62 526 TYR A N 1
ATOM 4149 C CA . TYR A 1 526 ? -20.606 5.091 6.414 1.00 96.62 526 TYR A CA 1
ATOM 4150 C C . TYR A 1 526 ? -21.775 4.789 5.462 1.00 96.62 526 TYR A C 1
ATOM 4152 O O . TYR A 1 526 ? -22.932 4.674 5.899 1.00 96.62 526 TYR A O 1
ATOM 4160 N N . CYS A 1 527 ? -21.495 4.545 4.180 1.00 97.12 527 CYS A N 1
ATOM 4161 C CA . CYS A 1 527 ? -22.398 3.859 3.264 1.00 97.12 527 CYS A CA 1
ATOM 4162 C C . CYS A 1 527 ? -22.277 2.331 3.408 1.00 97.12 527 CYS A C 1
ATOM 4164 O O . CYS A 1 527 ? -21.319 1.707 2.961 1.00 97.12 527 CYS A O 1
ATOM 4166 N N . LEU A 1 528 ? -23.297 1.690 3.997 1.00 97.19 528 LEU A N 1
ATOM 4167 C CA . LEU A 1 528 ? -23.299 0.232 4.216 1.00 97.19 528 LEU A CA 1
ATOM 4168 C C . LEU A 1 528 ? -23.198 -0.578 2.916 1.00 97.19 528 LEU A C 1
ATOM 4170 O O . LEU A 1 528 ? -22.669 -1.687 2.925 1.00 97.19 528 LEU A O 1
ATOM 4174 N N . HIS A 1 529 ? -23.734 -0.043 1.817 1.00 97.19 529 HIS A N 1
ATOM 4175 C CA . HIS A 1 529 ? -23.631 -0.684 0.512 1.00 97.19 529 HIS A CA 1
ATOM 4176 C C . HIS A 1 529 ? -22.180 -0.684 0.020 1.00 97.19 529 HIS A C 1
ATOM 4178 O O . HIS A 1 529 ? -21.679 -1.746 -0.339 1.00 97.19 529 HIS A O 1
ATOM 4184 N N . GLN A 1 530 ? -21.487 0.457 0.103 1.00 96.44 530 GLN A N 1
ATOM 4185 C CA . GLN A 1 530 ? -20.085 0.540 -0.307 1.00 96.44 530 GLN A CA 1
ATOM 4186 C C . GLN A 1 530 ? -19.163 -0.265 0.603 1.00 96.44 530 GLN A C 1
ATOM 4188 O O . GLN A 1 530 ? -18.351 -1.030 0.100 1.00 96.44 530 GLN A O 1
ATOM 4193 N N . LEU A 1 531 ? -19.361 -0.227 1.925 1.00 96.88 531 LEU A N 1
ATOM 4194 C CA . LEU A 1 531 ? -18.624 -1.094 2.854 1.00 96.88 531 LEU A CA 1
ATOM 4195 C C . LEU A 1 531 ? -18.716 -2.574 2.462 1.00 96.88 531 LEU A C 1
ATOM 4197 O O . LEU A 1 531 ? -17.725 -3.297 2.491 1.00 96.88 531 LEU A O 1
ATOM 4201 N N . ASN A 1 532 ? -19.909 -3.037 2.076 1.00 97.19 532 ASN A N 1
ATOM 4202 C CA . ASN A 1 532 ? -20.099 -4.412 1.629 1.00 97.19 532 ASN A CA 1
ATOM 4203 C C . ASN A 1 532 ? -19.283 -4.717 0.366 1.00 97.19 532 ASN A C 1
ATOM 4205 O O . ASN A 1 532 ? -18.640 -5.764 0.315 1.00 97.19 532 ASN A O 1
ATOM 4209 N N . ILE A 1 533 ? -19.327 -3.843 -0.642 1.00 97.25 533 ILE A N 1
ATOM 4210 C CA . ILE A 1 533 ? -18.683 -4.080 -1.937 1.00 97.25 533 ILE A CA 1
ATOM 4211 C C . ILE A 1 533 ? -17.168 -3.887 -1.829 1.00 97.25 533 ILE A C 1
ATOM 4213 O O . ILE A 1 533 ? -16.432 -4.832 -2.107 1.00 97.25 533 ILE A O 1
ATOM 4217 N N . CYS A 1 534 ? -16.707 -2.717 -1.385 1.00 97.94 534 CYS A N 1
ATOM 4218 C CA . CYS A 1 534 ? -15.289 -2.374 -1.297 1.00 97.94 534 CYS A CA 1
ATOM 4219 C C . CYS A 1 534 ? -14.550 -3.281 -0.305 1.00 97.94 534 CYS A C 1
ATOM 4221 O O . CYS A 1 534 ? -13.534 -3.868 -0.664 1.00 97.94 534 CYS A O 1
ATOM 4223 N N . GLY A 1 535 ? -15.114 -3.515 0.887 1.00 98.19 535 GLY A N 1
ATOM 4224 C CA . GLY A 1 535 ? -14.518 -4.432 1.864 1.00 98.19 535 GLY A CA 1
ATOM 4225 C C . GLY A 1 535 ? -14.451 -5.881 1.365 1.00 98.19 535 GLY A C 1
ATOM 4226 O O . GLY A 1 535 ? -13.475 -6.581 1.622 1.00 98.19 535 GLY A O 1
ATOM 4227 N N . SER A 1 536 ? -15.448 -6.341 0.593 1.00 98.56 536 SER A N 1
ATOM 4228 C CA . SER A 1 536 ? -15.370 -7.668 -0.043 1.00 98.56 536 SER A CA 1
ATOM 4229 C C . SER A 1 536 ? -14.303 -7.724 -1.135 1.00 98.56 536 SER A C 1
ATOM 4231 O O . SER A 1 536 ? -13.660 -8.759 -1.284 1.00 98.56 536 SER A O 1
ATOM 4233 N N . ALA A 1 537 ? -14.120 -6.641 -1.893 1.00 98.44 537 ALA A N 1
ATOM 4234 C CA . ALA A 1 537 ? -13.119 -6.569 -2.950 1.00 98.44 537 ALA A CA 1
ATOM 4235 C C . ALA A 1 537 ? -11.694 -6.623 -2.378 1.00 98.44 537 ALA A C 1
ATOM 4237 O O . ALA A 1 537 ? -10.894 -7.422 -2.853 1.00 98.44 537 ALA A O 1
ATOM 4238 N N . CYS A 1 538 ? -11.408 -5.887 -1.298 1.00 98.75 538 CYS A N 1
ATOM 4239 C CA . CYS A 1 538 ? -10.128 -5.979 -0.591 1.00 98.75 538 CYS A CA 1
ATOM 4240 C C . CYS A 1 538 ? -9.850 -7.399 -0.076 1.00 98.75 538 CYS A C 1
ATOM 4242 O O . CYS A 1 538 ? -8.782 -7.949 -0.329 1.00 98.75 538 CYS A O 1
ATOM 4244 N N . VAL A 1 539 ? -10.826 -8.051 0.574 1.00 98.75 539 VAL A N 1
ATOM 4245 C CA . VAL A 1 539 ? -10.655 -9.435 1.059 1.00 98.75 539 VAL A CA 1
ATOM 4246 C C . VAL A 1 539 ? -10.434 -10.422 -0.090 1.00 98.75 539 VAL A C 1
ATOM 4248 O O . VAL A 1 539 ? -9.593 -11.310 0.033 1.00 98.75 539 VAL A O 1
ATOM 4251 N N . ALA A 1 540 ? -11.140 -10.270 -1.215 1.00 98.50 540 ALA A N 1
ATOM 4252 C CA . ALA A 1 540 ? -10.906 -11.082 -2.410 1.00 98.50 540 ALA A CA 1
ATOM 4253 C C . ALA A 1 540 ? -9.476 -10.891 -2.955 1.00 98.50 540 ALA A C 1
ATOM 4255 O O . ALA A 1 540 ? -8.795 -11.876 -3.244 1.00 98.50 540 ALA A O 1
ATOM 4256 N N . THR A 1 541 ? -8.975 -9.653 -3.004 1.00 98.44 541 THR A N 1
ATOM 4257 C CA . THR A 1 541 ? -7.591 -9.368 -3.408 1.00 98.44 541 THR A CA 1
ATOM 4258 C C . THR A 1 541 ? -6.565 -9.922 -2.414 1.00 98.44 541 THR A C 1
ATOM 4260 O O . THR A 1 541 ? -5.563 -10.494 -2.833 1.00 98.44 541 THR A O 1
ATOM 4263 N N . LEU A 1 542 ? -6.800 -9.841 -1.099 1.00 98.44 542 LEU A N 1
ATOM 4264 C CA . LEU A 1 542 ? -5.933 -10.463 -0.080 1.00 98.44 542 LEU A CA 1
ATOM 4265 C C . LEU A 1 542 ? -5.869 -11.993 -0.259 1.00 98.44 542 LEU A C 1
ATOM 4267 O O . LEU A 1 542 ? -4.791 -12.595 -0.172 1.00 98.44 542 LEU A O 1
ATOM 4271 N N . LEU A 1 543 ? -7.011 -12.597 -0.613 1.00 97.50 543 LEU A N 1
ATOM 4272 C CA . LEU A 1 543 ? -7.162 -13.985 -1.062 1.00 97.50 543 LEU A CA 1
ATOM 4273 C C . LEU A 1 543 ? -6.616 -14.237 -2.475 1.00 97.50 543 LEU A C 1
ATOM 4275 O O . LEU A 1 543 ? -6.681 -15.374 -2.944 1.00 97.50 543 LEU A O 1
ATOM 4279 N N . GLY A 1 544 ? -6.018 -13.225 -3.120 1.00 96.00 544 GLY A N 1
ATOM 4280 C CA . GLY A 1 544 ? -5.341 -13.239 -4.426 1.00 96.00 544 GLY A CA 1
ATOM 4281 C C . GLY A 1 544 ? -6.222 -13.679 -5.564 1.00 96.00 544 GLY A C 1
ATOM 4282 O O . GLY A 1 544 ? -5.718 -14.261 -6.525 1.00 96.00 544 GLY A O 1
ATOM 4283 N N . ASP A 1 545 ? -7.513 -13.399 -5.433 1.00 96.94 545 ASP A N 1
ATOM 4284 C CA . ASP A 1 545 ? -8.325 -13.172 -6.607 1.00 96.94 545 ASP A CA 1
ATOM 4285 C C . ASP A 1 545 ? -7.781 -11.951 -7.348 1.00 96.94 545 ASP A C 1
ATOM 4287 O O . ASP A 1 545 ? -7.093 -11.089 -6.794 1.00 96.94 545 ASP A O 1
ATOM 4291 N N . VAL A 1 546 ? -8.089 -11.901 -8.633 1.00 94.25 546 VAL A N 1
ATOM 4292 C CA . VAL A 1 546 ? -7.752 -10.766 -9.482 1.00 94.25 546 VAL A CA 1
ATOM 4293 C C . VAL A 1 546 ? -8.452 -9.507 -8.940 1.00 94.25 546 VAL A C 1
ATOM 4295 O O . VAL A 1 546 ? -9.648 -9.587 -8.635 1.00 94.25 546 VAL A O 1
ATOM 4298 N N . PRO A 1 547 ? -7.756 -8.356 -8.832 1.00 94.44 547 PRO A N 1
ATOM 4299 C CA . PRO A 1 547 ? -8.393 -7.112 -8.419 1.00 94.44 547 PRO A CA 1
ATOM 4300 C C . PRO A 1 547 ? -9.476 -6.692 -9.418 1.00 94.44 547 PRO A C 1
ATOM 4302 O O . PRO A 1 547 ? -9.453 -7.042 -10.599 1.00 94.44 547 PRO A O 1
ATOM 4305 N N . VAL A 1 548 ? -10.453 -5.930 -8.937 1.00 93.12 548 VAL A N 1
ATOM 4306 C CA . VAL A 1 548 ? -11.562 -5.454 -9.762 1.00 93.12 548 VAL A CA 1
ATOM 4307 C C . VAL A 1 548 ? -11.001 -4.527 -10.846 1.00 93.12 548 VAL A C 1
ATOM 4309 O O . VAL A 1 548 ? -10.243 -3.602 -10.553 1.00 93.12 548 VAL A O 1
ATOM 4312 N N . ARG A 1 549 ? -11.356 -4.782 -12.110 1.00 89.12 549 ARG A N 1
ATOM 4313 C CA . ARG A 1 549 ? -11.016 -3.902 -13.238 1.00 89.12 549 ARG A CA 1
ATOM 4314 C C . ARG A 1 549 ? -11.815 -2.604 -13.135 1.00 89.12 549 ARG A C 1
ATOM 4316 O O . ARG A 1 549 ? -13.011 -2.638 -12.837 1.00 89.12 549 ARG A O 1
ATOM 4323 N N . CYS A 1 550 ? -11.157 -1.475 -13.372 1.00 83.44 550 CYS A N 1
ATOM 4324 C CA . CYS A 1 550 ? -11.806 -0.168 -13.324 1.00 83.44 550 CYS A CA 1
ATOM 4325 C C . CYS A 1 550 ? -12.773 -0.018 -14.499 1.00 83.44 550 CYS A C 1
ATOM 4327 O O . CYS A 1 550 ? -12.545 -0.548 -15.582 1.00 83.44 550 CYS A O 1
ATOM 4329 N N . SER A 1 551 ? -13.888 0.671 -14.264 1.00 74.38 551 SER A N 1
ATOM 4330 C CA . SER A 1 551 ? -14.837 0.988 -15.334 1.00 74.38 551 SER A CA 1
ATOM 4331 C C . SER A 1 551 ? -14.262 2.072 -16.245 1.00 74.38 551 SER A C 1
ATOM 4333 O O . SER A 1 551 ? -13.462 2.882 -15.781 1.00 74.38 551 SER A O 1
ATOM 4335 N N . GLU A 1 552 ? -14.709 2.155 -17.502 1.00 65.69 552 GLU A N 1
ATOM 4336 C CA . GLU A 1 552 ? -14.278 3.225 -18.418 1.00 65.69 552 GLU A CA 1
ATOM 4337 C C . GLU A 1 552 ? -14.482 4.626 -17.821 1.00 65.69 552 GLU A C 1
ATOM 4339 O O . GLU A 1 552 ? -13.674 5.515 -18.054 1.00 65.69 552 GLU A O 1
ATOM 4344 N N . ASP A 1 553 ? -15.535 4.841 -17.028 1.00 61.94 553 ASP A N 1
ATOM 4345 C CA . ASP A 1 553 ? -15.808 6.141 -16.408 1.00 61.94 553 ASP A CA 1
ATOM 4346 C C . ASP A 1 553 ? -14.926 6.434 -15.188 1.00 61.94 553 ASP A C 1
ATOM 4348 O O . ASP A 1 553 ? -14.637 7.598 -14.922 1.00 61.94 553 ASP A O 1
ATOM 4352 N N . SER A 1 554 ? -14.464 5.403 -14.474 1.00 59.34 554 SER A N 1
ATOM 4353 C CA . SER A 1 554 ? -13.596 5.556 -13.298 1.00 59.34 554 SER A CA 1
ATOM 4354 C C . SER A 1 554 ? -12.098 5.500 -13.628 1.00 59.34 554 SER A C 1
ATOM 4356 O O . SER A 1 554 ? -11.285 6.040 -12.880 1.00 59.34 554 SER A O 1
ATOM 4358 N N . ALA A 1 555 ? -11.738 4.910 -14.772 1.00 57.56 555 ALA A N 1
ATOM 4359 C CA . ALA A 1 555 ? -10.394 4.935 -15.350 1.00 57.56 555 ALA A CA 1
ATOM 4360 C C . ALA A 1 555 ? -10.100 6.229 -16.129 1.00 57.56 555 ALA A C 1
ATOM 4362 O O . ALA A 1 555 ? -8.939 6.526 -16.411 1.00 57.56 555 ALA A O 1
ATOM 4363 N N . LYS A 1 556 ? -11.134 7.013 -16.479 1.00 60.28 556 LYS A N 1
ATOM 4364 C CA . LYS A 1 556 ? -10.961 8.311 -17.139 1.00 60.28 556 LYS A CA 1
ATOM 4365 C C . LYS A 1 556 ? -10.180 9.245 -16.226 1.00 60.28 556 LYS A C 1
ATOM 4367 O O . LYS A 1 556 ? -10.656 9.654 -15.170 1.00 60.28 556 LYS A O 1
ATOM 4372 N N . TYR A 1 557 ? -8.987 9.601 -16.688 1.00 63.44 557 TYR A N 1
ATOM 4373 C CA . TYR A 1 557 ? -8.175 10.653 -16.101 1.00 63.44 557 TYR A CA 1
ATOM 4374 C C . TYR A 1 557 ? -9.031 11.913 -15.971 1.00 63.44 557 TYR A C 1
ATOM 4376 O O . TYR A 1 557 ? -9.654 12.316 -16.967 1.00 63.44 557 TYR A O 1
ATOM 4384 N N . PRO A 1 558 ? -9.100 12.532 -14.779 1.00 53.19 558 PRO A N 1
ATOM 4385 C CA . PRO A 1 558 ? -9.760 13.814 -14.669 1.00 53.19 558 PRO A CA 1
ATOM 4386 C C . PRO A 1 558 ? -9.102 14.767 -15.666 1.00 53.19 558 PRO A C 1
ATOM 4388 O O . PRO A 1 558 ? -7.881 14.829 -15.786 1.00 53.19 558 PRO A O 1
ATOM 4391 N N . GLN A 1 559 ? -9.924 15.491 -16.427 1.00 48.97 559 GLN A N 1
ATOM 4392 C CA . GLN A 1 559 ? -9.414 16.500 -17.356 1.00 48.97 559 GLN A CA 1
ATOM 4393 C C . GLN A 1 559 ? -8.757 17.682 -16.629 1.00 48.97 559 GLN A C 1
ATOM 4395 O O . GLN A 1 559 ? -8.160 18.536 -17.284 1.00 48.97 559 GLN A O 1
ATOM 4400 N N . ASP A 1 560 ? -8.892 17.761 -15.301 1.00 58.38 560 ASP A N 1
ATOM 4401 C CA . ASP A 1 560 ? -8.262 18.800 -14.507 1.00 58.38 560 ASP A CA 1
ATOM 4402 C C . ASP A 1 560 ? -6.805 18.462 -14.158 1.00 58.38 560 ASP A C 1
ATOM 4404 O O . ASP A 1 560 ? -6.418 17.330 -13.884 1.00 58.38 560 ASP A O 1
ATOM 4408 N N . ASP A 1 561 ? -5.975 19.500 -14.161 1.00 70.25 561 ASP A N 1
ATOM 4409 C CA . ASP A 1 561 ? -4.575 19.410 -13.754 1.00 70.25 561 ASP A CA 1
ATOM 4410 C C . ASP A 1 561 ? -4.409 19.419 -12.215 1.00 70.25 561 ASP A C 1
ATOM 4412 O O . ASP A 1 561 ? -3.284 19.521 -11.725 1.00 70.25 561 ASP A O 1
ATOM 4416 N N . VAL A 1 562 ? -5.484 19.416 -11.411 1.00 79.25 562 VAL A N 1
ATOM 4417 C CA . VAL A 1 562 ? -5.378 19.594 -9.949 1.00 79.25 562 VAL A CA 1
ATOM 4418 C C . VAL A 1 562 ? -4.709 18.381 -9.325 1.00 79.25 562 VAL A C 1
ATOM 4420 O O . VAL A 1 562 ? -3.701 18.561 -8.645 1.00 79.25 562 VAL A O 1
ATOM 4423 N N . SER A 1 563 ? -5.186 17.169 -9.609 1.00 80.38 563 SER A N 1
ATOM 4424 C CA . SER A 1 563 ? -4.592 15.938 -9.072 1.00 80.38 563 SER A CA 1
ATOM 4425 C C . SER A 1 563 ? -3.134 15.761 -9.502 1.00 80.38 563 SER A C 1
ATOM 4427 O O . SER A 1 563 ? -2.274 15.440 -8.680 1.00 80.38 563 SER A O 1
ATOM 4429 N N . VAL A 1 564 ? -2.822 16.059 -10.770 1.00 81.88 564 VAL A N 1
ATOM 4430 C CA . VAL A 1 564 ? -1.446 16.046 -11.303 1.00 81.88 564 VAL A CA 1
ATOM 4431 C C . VAL A 1 564 ? -0.561 17.036 -10.544 1.00 81.88 564 VAL A C 1
ATOM 4433 O O . VAL A 1 564 ? 0.534 16.674 -10.111 1.00 81.88 564 VAL A O 1
ATOM 4436 N N . ARG A 1 565 ? -1.034 18.271 -10.323 1.00 82.88 565 ARG A N 1
ATOM 4437 C CA . ARG A 1 565 ? -0.311 19.284 -9.535 1.00 82.88 565 ARG A CA 1
ATOM 4438 C C . ARG A 1 565 ? -0.157 18.887 -8.072 1.00 82.88 565 ARG A C 1
ATOM 4440 O O . ARG A 1 565 ? 0.900 19.148 -7.506 1.00 82.88 565 ARG A O 1
ATOM 4447 N N . THR A 1 566 ? -1.167 18.264 -7.466 1.00 86.50 566 THR A N 1
ATOM 4448 C CA . THR A 1 566 ? -1.082 17.750 -6.095 1.00 86.50 566 THR A CA 1
ATOM 4449 C C . THR A 1 566 ? 0.022 16.707 -6.003 1.00 86.50 566 THR A C 1
ATOM 4451 O O . THR A 1 566 ? 0.936 16.880 -5.201 1.00 86.50 566 THR A O 1
ATOM 4454 N N . ILE A 1 567 ? 0.015 15.686 -6.867 1.00 88.62 567 ILE A N 1
ATOM 4455 C CA . ILE A 1 567 ? 1.059 14.651 -6.890 1.00 88.62 567 ILE A CA 1
ATOM 4456 C C . ILE A 1 567 ? 2.439 15.281 -7.120 1.00 88.62 567 ILE A C 1
ATOM 4458 O O . ILE A 1 567 ? 3.381 14.967 -6.394 1.00 88.62 567 ILE A O 1
ATOM 4462 N N . GLN A 1 568 ? 2.560 16.211 -8.073 1.00 86.94 568 GLN A N 1
ATOM 4463 C CA . GLN A 1 568 ? 3.808 16.932 -8.333 1.00 86.94 568 GLN A CA 1
ATOM 4464 C C . GLN A 1 568 ? 4.310 17.680 -7.089 1.00 86.94 568 GLN A C 1
ATOM 4466 O O . GLN A 1 568 ? 5.478 17.557 -6.726 1.00 86.94 568 GLN A O 1
ATOM 4471 N N . MET A 1 569 ? 3.423 18.395 -6.395 1.00 87.56 569 MET A N 1
ATOM 4472 C CA . MET A 1 569 ? 3.746 19.100 -5.158 1.00 87.56 569 MET A CA 1
ATOM 4473 C C . MET A 1 569 ? 4.231 18.138 -4.066 1.00 87.56 569 MET A C 1
ATOM 4475 O O . MET A 1 569 ? 5.223 18.441 -3.405 1.00 87.56 569 MET A O 1
ATOM 4479 N N . ILE A 1 570 ? 3.586 16.978 -3.893 1.00 91.69 570 ILE A N 1
ATOM 4480 C CA . ILE A 1 570 ? 4.036 15.963 -2.924 1.00 91.69 570 ILE A CA 1
ATOM 4481 C C . ILE A 1 570 ? 5.448 15.492 -3.271 1.00 91.69 570 ILE A C 1
ATOM 4483 O O . ILE A 1 570 ? 6.322 15.446 -2.405 1.00 91.69 570 ILE A O 1
ATOM 4487 N N . LYS A 1 571 ? 5.707 15.193 -4.548 1.00 91.12 571 LYS A N 1
ATOM 4488 C CA . LYS A 1 571 ? 7.038 14.777 -5.002 1.00 91.12 571 LYS A CA 1
ATOM 4489 C C . LYS A 1 571 ? 8.087 15.855 -4.752 1.00 91.12 571 LYS A C 1
ATOM 4491 O O . LYS A 1 571 ? 9.162 15.534 -4.256 1.00 91.12 571 LYS A O 1
ATOM 4496 N N . ASP A 1 572 ? 7.781 17.120 -5.021 1.00 88.06 572 ASP A N 1
ATOM 4497 C CA . ASP A 1 572 ? 8.708 18.233 -4.791 1.00 88.06 572 ASP A CA 1
ATOM 4498 C C . ASP A 1 572 ? 9.031 18.442 -3.305 1.00 88.06 572 ASP A C 1
ATOM 4500 O O . ASP A 1 572 ? 10.173 18.761 -2.963 1.00 88.06 572 ASP A O 1
ATOM 4504 N N . ILE A 1 573 ? 8.058 18.216 -2.419 1.00 90.88 573 ILE A N 1
ATOM 4505 C CA . ILE A 1 573 ? 8.243 18.279 -0.963 1.00 90.88 573 ILE A CA 1
ATOM 4506 C C . ILE A 1 573 ? 9.108 17.114 -0.467 1.00 90.88 573 ILE A C 1
ATOM 450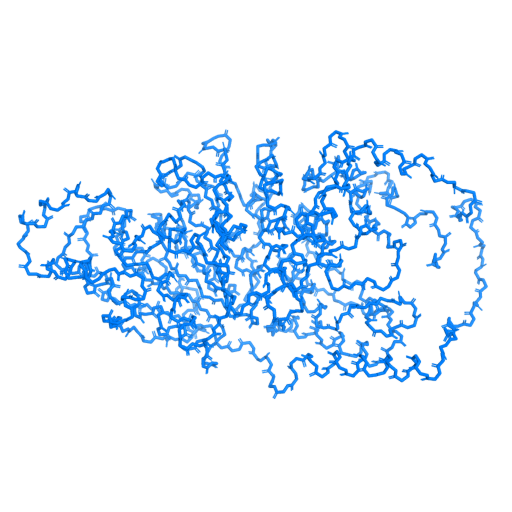8 O O . ILE A 1 573 ? 9.995 17.317 0.362 1.00 90.88 573 ILE A O 1
ATOM 4512 N N . HIS A 1 574 ? 8.884 15.903 -0.986 1.00 94.81 574 HIS A N 1
ATOM 4513 C CA . HIS A 1 574 ? 9.486 14.683 -0.447 1.00 94.81 574 HIS A CA 1
ATOM 4514 C C . HIS A 1 574 ? 10.764 14.210 -1.158 1.00 94.81 574 HIS A C 1
ATOM 4516 O O . HIS A 1 574 ? 11.541 13.459 -0.563 1.00 94.81 574 HIS A O 1
ATOM 4522 N N . ARG A 1 575 ? 11.060 14.678 -2.378 1.00 90.06 575 ARG A N 1
ATOM 4523 C CA . ARG A 1 575 ? 12.288 14.325 -3.121 1.00 90.06 575 ARG A CA 1
ATOM 4524 C C . ARG A 1 575 ? 13.614 14.588 -2.384 1.00 90.06 575 ARG A C 1
ATOM 4526 O O . ARG A 1 575 ? 14.559 13.858 -2.678 1.00 90.06 575 ARG A O 1
ATOM 4533 N N . PRO A 1 576 ? 13.749 15.550 -1.438 1.00 90.81 576 PRO A N 1
ATOM 4534 C CA . PRO A 1 576 ? 14.983 15.687 -0.660 1.00 90.81 576 PRO A CA 1
ATOM 4535 C C . PRO A 1 576 ? 15.248 14.501 0.279 1.00 90.81 576 PRO A C 1
ATOM 4537 O O . PRO A 1 576 ? 16.390 14.290 0.678 1.00 90.81 576 PRO A O 1
ATOM 4540 N N . TYR A 1 577 ? 14.207 13.743 0.637 1.00 94.38 577 TYR A N 1
ATOM 4541 C CA . TYR A 1 577 ? 14.284 12.605 1.558 1.00 94.38 577 TYR A CA 1
ATOM 4542 C C . TYR A 1 577 ? 14.241 11.256 0.828 1.00 94.38 577 TYR A C 1
ATOM 4544 O O . TYR A 1 577 ? 14.800 10.282 1.325 1.00 94.38 577 TYR A O 1
ATOM 4552 N N . TRP A 1 578 ? 13.608 11.208 -0.350 1.00 95.56 578 TRP A N 1
ATOM 4553 C CA . TRP A 1 578 ? 13.337 9.975 -1.092 1.00 95.56 578 TRP A CA 1
ATOM 4554 C C . TRP A 1 578 ? 13.838 10.074 -2.529 1.00 95.56 578 TRP A C 1
ATOM 4556 O O . TRP A 1 578 ? 13.246 10.717 -3.399 1.00 95.56 578 TRP A O 1
ATOM 4566 N N . SER A 1 579 ? 14.951 9.398 -2.787 1.00 92.56 579 SER A N 1
ATOM 4567 C CA . SER A 1 579 ? 15.653 9.417 -4.071 1.00 92.56 579 SER A CA 1
ATOM 4568 C C . SER A 1 579 ? 14.873 8.752 -5.218 1.00 92.56 579 SER A C 1
ATOM 4570 O O . SER A 1 579 ? 15.164 9.010 -6.395 1.00 92.56 579 SER A O 1
ATOM 4572 N N . SER A 1 580 ? 13.884 7.920 -4.879 1.00 92.38 580 SER A N 1
ATOM 4573 C CA . SER A 1 580 ? 12.919 7.281 -5.781 1.00 92.38 580 SER A CA 1
ATOM 4574 C C . SER A 1 580 ? 11.860 8.246 -6.330 1.00 92.38 580 SER A C 1
ATOM 4576 O O . SER A 1 580 ? 11.346 8.014 -7.423 1.00 92.38 580 SER A O 1
ATOM 4578 N N . LEU A 1 581 ? 11.586 9.360 -5.638 1.00 90.69 581 LEU A N 1
ATOM 4579 C CA . LEU A 1 581 ? 10.636 10.398 -6.073 1.00 90.69 581 LEU A CA 1
ATOM 4580 C C . LEU A 1 581 ? 11.251 11.448 -6.996 1.00 90.69 581 LEU A C 1
ATOM 4582 O O . LEU A 1 581 ? 10.565 12.371 -7.431 1.00 90.69 581 LEU A O 1
ATOM 4586 N N . PHE A 1 582 ? 12.545 11.324 -7.276 1.00 71.75 582 PHE A N 1
ATOM 4587 C CA . PHE A 1 582 ? 13.315 12.341 -7.966 1.00 71.75 582 PHE A CA 1
ATOM 4588 C C . PHE A 1 582 ? 12.679 12.793 -9.285 1.00 71.75 582 PHE A C 1
ATOM 4590 O O . PHE A 1 582 ? 12.422 11.999 -10.196 1.00 71.75 582 PHE A O 1
ATOM 4597 N N . THR A 1 583 ? 12.541 14.107 -9.385 1.00 62.56 583 THR A N 1
ATOM 4598 C CA . THR A 1 583 ? 12.215 14.875 -10.584 1.00 62.56 583 THR A CA 1
ATOM 4599 C C . THR A 1 583 ? 13.496 15.546 -11.072 1.00 62.56 583 THR A C 1
ATOM 4601 O O . THR A 1 583 ? 14.307 15.939 -10.235 1.00 62.56 583 THR A O 1
ATOM 4604 N N . ILE A 1 584 ? 13.701 15.672 -12.390 1.00 54.62 584 ILE A N 1
ATOM 4605 C CA . ILE A 1 584 ? 14.922 16.273 -12.971 1.00 54.62 584 ILE A CA 1
ATOM 4606 C C . ILE A 1 584 ? 15.268 17.573 -12.219 1.00 54.62 584 ILE A C 1
ATOM 4608 O O . ILE A 1 584 ? 14.384 18.420 -12.074 1.00 54.62 584 ILE A O 1
ATOM 4612 N N . PRO A 1 585 ? 16.505 17.733 -11.716 1.00 47.50 585 PRO A N 1
ATOM 4613 C CA . PRO A 1 585 ? 16.835 18.834 -10.833 1.00 47.50 585 PRO A CA 1
ATOM 4614 C C . PRO A 1 585 ? 16.919 20.137 -11.634 1.00 47.50 585 PRO A C 1
ATOM 4616 O O . PRO A 1 585 ? 17.334 20.151 -12.799 1.00 47.50 585 PRO A O 1
ATOM 4619 N N . ASP A 1 586 ? 16.540 21.243 -10.992 1.00 41.56 586 ASP A N 1
ATOM 4620 C CA . ASP A 1 586 ? 16.965 22.580 -11.403 1.00 41.56 586 ASP A CA 1
ATOM 4621 C C . ASP A 1 586 ? 18.508 22.594 -11.413 1.00 41.56 586 ASP A C 1
ATOM 4623 O O . ASP A 1 586 ? 19.133 22.111 -10.472 1.00 41.56 586 ASP A O 1
ATOM 4627 N N . GLN A 1 587 ? 19.155 23.100 -12.467 1.00 38.44 587 GLN A N 1
ATOM 4628 C CA . GLN A 1 587 ? 20.617 23.262 -12.466 1.00 38.44 587 GLN A CA 1
ATOM 4629 C C . GLN A 1 587 ? 21.049 24.157 -11.295 1.00 38.44 587 GLN A C 1
ATOM 4631 O O . GLN A 1 587 ? 20.871 25.365 -11.390 1.00 38.44 587 GLN A O 1
ATOM 4636 N N . ASP A 1 588 ? 21.564 23.565 -10.211 1.00 42.69 588 ASP A N 1
ATOM 4637 C CA . ASP A 1 588 ? 22.914 23.766 -9.651 1.00 42.69 588 ASP A CA 1
ATOM 4638 C C . ASP A 1 588 ? 23.099 22.869 -8.399 1.00 42.69 588 ASP A C 1
ATOM 4640 O O . ASP A 1 588 ? 23.118 23.326 -7.257 1.00 42.69 588 ASP A O 1
ATOM 4644 N N . ASP A 1 589 ? 23.230 21.550 -8.585 1.00 45.91 589 ASP A N 1
ATOM 4645 C CA . ASP A 1 589 ? 23.334 20.571 -7.480 1.00 45.91 589 ASP A CA 1
ATOM 4646 C C . ASP A 1 589 ? 24.690 20.566 -6.747 1.00 45.91 589 ASP A C 1
ATOM 4648 O O . ASP A 1 589 ? 25.014 19.635 -6.009 1.00 45.91 589 ASP A O 1
ATOM 4652 N N . SER A 1 590 ? 25.470 21.646 -6.838 1.00 41.00 590 SER A N 1
ATOM 4653 C CA . SER A 1 590 ? 26.639 21.804 -5.966 1.00 41.00 590 SER A CA 1
ATOM 4654 C C . SER A 1 590 ? 26.261 21.930 -4.483 1.00 41.00 590 SER A C 1
ATOM 4656 O O . SER A 1 590 ? 27.136 21.782 -3.631 1.00 41.00 590 SER A O 1
ATOM 4658 N N . GLU A 1 591 ? 24.990 22.195 -4.153 1.00 39.47 591 GLU A N 1
ATOM 4659 C CA . GLU A 1 591 ? 24.476 22.193 -2.777 1.00 39.47 591 GLU A CA 1
ATOM 4660 C C . GLU A 1 591 ? 23.825 20.870 -2.355 1.00 39.47 591 GLU A C 1
ATOM 4662 O O . GLU A 1 591 ? 24.010 20.488 -1.202 1.00 39.47 591 GLU A O 1
ATOM 4667 N N . ILE A 1 592 ? 23.146 20.130 -3.243 1.00 43.22 592 ILE A N 1
ATOM 4668 C CA . ILE A 1 592 ? 22.552 18.822 -2.902 1.00 43.22 592 ILE A CA 1
ATOM 4669 C C . ILE A 1 592 ? 23.632 17.747 -2.770 1.00 43.22 592 ILE A C 1
ATOM 4671 O O . ILE A 1 592 ? 23.592 16.985 -1.806 1.00 43.22 592 ILE A O 1
ATOM 4675 N N . ASP A 1 593 ? 24.659 17.748 -3.626 1.00 40.91 593 ASP A N 1
ATOM 4676 C CA . ASP A 1 593 ? 25.823 16.871 -3.444 1.00 40.91 593 ASP A CA 1
ATOM 4677 C C . ASP A 1 593 ? 26.569 17.208 -2.139 1.00 40.91 593 ASP A C 1
ATOM 4679 O O . ASP A 1 593 ? 26.983 16.310 -1.407 1.00 40.91 593 ASP A O 1
ATOM 4683 N N . LYS A 1 594 ? 26.648 18.494 -1.759 1.00 39.06 594 LYS A N 1
ATOM 4684 C CA . LYS A 1 594 ? 27.181 18.912 -0.447 1.00 39.06 594 LYS A CA 1
ATOM 4685 C C . LYS A 1 594 ? 26.267 18.517 0.714 1.00 39.06 594 LYS A C 1
ATOM 4687 O O . LYS A 1 594 ? 26.777 18.209 1.789 1.00 39.06 594 LYS A O 1
ATOM 4692 N N . LEU A 1 595 ? 24.945 18.524 0.542 1.00 38.22 595 LEU A N 1
ATOM 4693 C CA . LEU A 1 595 ? 23.981 18.128 1.571 1.00 38.22 595 LEU A CA 1
ATOM 4694 C C . LEU A 1 595 ? 24.001 16.606 1.779 1.00 38.22 595 LEU A C 1
ATOM 4696 O O . LEU A 1 595 ? 24.056 16.153 2.919 1.00 38.22 595 LEU A O 1
ATOM 4700 N N . ALA A 1 596 ? 24.064 15.827 0.697 1.00 37.91 596 ALA A N 1
ATOM 4701 C CA . ALA A 1 596 ? 24.227 14.377 0.715 1.00 37.91 596 ALA A CA 1
ATOM 4702 C C . ALA A 1 596 ? 25.592 13.961 1.296 1.00 37.91 596 ALA A C 1
ATOM 4704 O O . ALA A 1 596 ? 25.650 13.074 2.151 1.00 37.91 596 ALA A O 1
ATOM 4705 N N . GLU A 1 597 ? 26.682 14.649 0.933 1.00 39.75 597 GLU A N 1
ATOM 4706 C CA . GLU A 1 597 ? 27.995 14.457 1.564 1.00 39.75 597 GLU A CA 1
ATOM 4707 C C . GLU A 1 597 ? 27.991 14.844 3.051 1.00 39.75 597 GLU A C 1
ATOM 4709 O O . GLU A 1 597 ? 28.632 14.174 3.864 1.00 39.75 597 GLU A O 1
ATOM 4714 N N . ASN A 1 598 ? 27.274 15.902 3.443 1.00 37.81 598 ASN A N 1
ATOM 4715 C CA . ASN A 1 598 ? 27.170 16.323 4.842 1.00 37.81 598 ASN A CA 1
ATOM 4716 C C . ASN A 1 598 ? 26.319 15.360 5.681 1.00 37.81 598 ASN A C 1
ATOM 4718 O O . ASN A 1 598 ? 26.680 15.098 6.832 1.00 37.81 598 ASN A O 1
ATOM 4722 N N . LEU A 1 599 ? 25.253 14.787 5.113 1.00 40.56 599 LEU A N 1
ATOM 4723 C CA . LEU A 1 599 ? 24.423 13.750 5.738 1.00 40.56 599 LEU A CA 1
ATOM 4724 C C . LEU A 1 599 ? 25.191 12.422 5.883 1.00 40.56 599 LEU A C 1
ATOM 4726 O O . LEU A 1 599 ? 25.135 11.786 6.936 1.00 40.56 599 LEU A O 1
ATOM 4730 N N . GLN A 1 600 ? 26.009 12.045 4.893 1.00 37.28 600 GLN A N 1
ATOM 4731 C CA . GLN A 1 600 ? 26.922 10.898 5.011 1.00 37.28 600 GLN A CA 1
ATOM 4732 C C . GLN A 1 600 ? 28.037 11.142 6.042 1.00 37.28 600 GLN A C 1
ATOM 4734 O O . GLN A 1 600 ? 28.357 10.250 6.832 1.00 37.28 600 GLN A O 1
ATOM 4739 N N . LYS A 1 601 ? 28.589 12.362 6.113 1.00 35.47 601 LYS A N 1
ATOM 4740 C CA . LYS A 1 601 ? 29.582 12.733 7.135 1.00 35.47 601 LYS A CA 1
ATOM 4741 C C . LYS A 1 601 ? 28.995 12.699 8.547 1.00 35.47 601 LYS A C 1
ATOM 4743 O O . LYS A 1 601 ? 29.639 12.158 9.442 1.00 35.47 601 LYS A O 1
ATOM 4748 N N . THR A 1 602 ? 27.766 13.173 8.761 1.00 35.88 602 THR A N 1
ATOM 4749 C CA . THR A 1 602 ? 27.117 13.105 10.087 1.00 35.88 602 THR A CA 1
ATOM 4750 C C . THR A 1 602 ? 26.787 11.677 10.527 1.00 35.88 602 THR A C 1
ATOM 4752 O O . THR A 1 602 ? 26.855 11.397 11.724 1.00 35.88 602 THR A O 1
ATOM 4755 N N . ALA A 1 603 ? 26.521 10.758 9.593 1.00 34.06 603 ALA A N 1
ATOM 4756 C CA . ALA A 1 603 ? 26.378 9.331 9.892 1.00 34.06 603 ALA A CA 1
ATOM 4757 C C . ALA A 1 603 ? 27.721 8.657 10.247 1.00 34.06 603 ALA A C 1
ATOM 4759 O O . ALA A 1 603 ? 27.764 7.789 11.114 1.00 34.06 603 ALA A O 1
ATOM 4760 N N . SER A 1 604 ? 28.832 9.087 9.638 1.00 34.00 604 SER A N 1
ATOM 4761 C CA . SER A 1 604 ? 30.171 8.524 9.896 1.00 34.00 604 SER A CA 1
ATOM 4762 C C . SER A 1 604 ? 30.883 9.049 11.155 1.00 34.00 604 SER A C 1
ATOM 4764 O O . SER A 1 604 ? 31.827 8.418 11.619 1.00 34.00 604 SER A O 1
ATOM 4766 N N . ILE A 1 605 ? 30.442 10.174 11.733 1.00 35.66 605 ILE A N 1
ATOM 4767 C CA . ILE A 1 605 ? 31.064 10.796 12.925 1.00 35.66 605 ILE A CA 1
ATOM 4768 C C . ILE A 1 605 ? 30.485 10.236 14.249 1.00 35.66 605 ILE A C 1
ATOM 4770 O O . ILE A 1 605 ? 30.924 10.608 15.335 1.00 35.66 605 ILE A O 1
ATOM 4774 N N . LYS A 1 606 ? 29.531 9.296 14.192 1.00 37.16 606 LYS A N 1
ATOM 4775 C CA . LYS A 1 606 ? 28.989 8.584 15.367 1.00 37.16 606 LYS A CA 1
ATOM 4776 C C . LYS A 1 606 ? 29.265 7.074 15.333 1.00 37.16 606 LYS A C 1
ATOM 4778 O O . LYS A 1 606 ? 28.357 6.286 15.581 1.00 37.16 606 LYS A O 1
ATOM 4783 N N . ASN A 1 607 ? 30.513 6.702 15.050 1.00 33.25 607 ASN A N 1
ATOM 4784 C CA . ASN A 1 607 ? 31.084 5.412 15.452 1.00 33.25 607 ASN A CA 1
ATOM 4785 C C . ASN A 1 607 ? 32.143 5.633 16.527 1.00 33.25 607 ASN A C 1
ATOM 4787 O O . ASN A 1 607 ? 33.021 6.496 16.296 1.00 33.25 607 ASN A O 1
#

Nearest PDB structures (foldseek):
  8szt-assembly1_D-2  TM=8.838E-01  e=1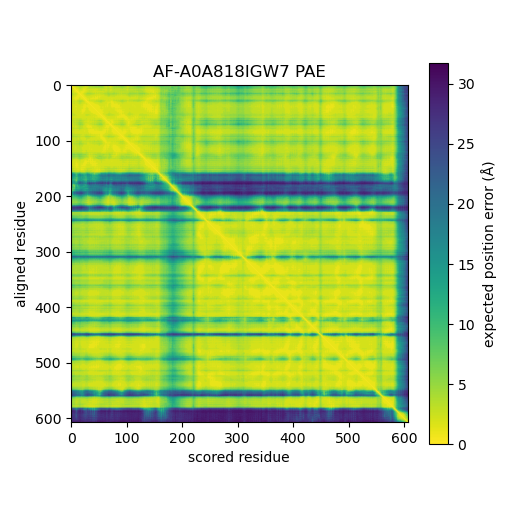.536E-26  Acinetobacter baumannii
  8szt-assembly1_B  TM=8.748E-01  e=1.388E-26  Acinetobacter baumannii
  8szu-assembly1_A-2  TM=8.764E-01  e=1.700E-26  Acinetobacter baumannii
  8szu-assembly1_B-2  TM=8.425E-01  e=3.527E-27  Acinetobacter baumannii
  8szt-assembly1_A  TM=8.627E-01  e=4.238E-26  Acinetobacter baumannii

Radius of gyration: 25.36 Å; Cα contacts (8 Å, |Δi|>4): 1244; chains: 1; bounding box: 69×46×81 Å

Organism: NCBI:txid433720

Foldseek 3Di:
DPPQAPCLAQLVQDDDPSRLVDGHQDQPDAAFELLLVLLCCLQPVLLVQLLVQDLAAEAADALCLDQPRPPRNYDYFLLSLLLVLLLCCLGNQRRYDYDYDHDRPVLSSVSNVVSNVCSSVPQFGDQDAQSFFHDPSSQLSSLLNLVSNCVPGVLSLFLDDPVSVVVSVVVVVVDDPPRGDYPVRRDPDDPPDDPPPPDDDPVRVVVSVVSSVCSSPVRPPVDRSGQFFAEEEDDPLLQPDADPPDLQHSLLLVLQVVLCVVVVLVVRHHYFYFDFADPVLLLLFADPQLLVVLQCLLVDDPVVQVVCVPVEEQEHGHNSQSRLLRRQLRRLLRQLVCCLVRNHPEYEYSGDDFALQAARYDAYNSHRGRSQLSSVSCCCPVVVWQAEEEEEAAQEHSVRSCRRCLQPCSYQYAYQHAQCAPPGPPLPQLSQGDDNSRLRYGRLHQPCAAVPADFLQLLSSCCSQPVVLVLSNRQGLAYEYADAQQLDPPHPRHRHPYALQSLLSVLSSCCNGNSRRYYYRYHHTRPSNRSSRNSSQSSCVSVVRRHDRDDPVRSDDPPDCRSSVSSNSSLVSNCLPGNSNDRDDDPDCPPSVVVVVVVVVVVVVPD

Mean predicted aligned error: 7.32 Å

Solvent-accessible surface area (backbone atoms only — not comparable to full-atom values): 31476 Å² total; per-residue (Å²): 110,91,91,43,49,52,72,56,34,43,82,45,24,56,58,80,95,46,45,60,77,34,85,34,82,54,76,85,64,71,58,48,36,53,26,39,54,52,51,46,37,34,66,44,52,49,41,51,48,62,68,64,58,45,81,60,45,79,39,84,42,51,36,21,48,20,39,69,8,65,80,48,43,18,45,21,52,37,62,54,42,13,49,57,46,44,61,53,33,55,41,30,70,40,41,63,48,79,42,87,65,53,44,76,25,68,70,40,26,55,47,23,52,47,27,31,50,38,28,75,76,55,31,47,27,69,67,68,75,56,25,51,62,43,49,69,62,55,54,53,41,51,52,48,30,29,67,74,34,35,89,72,35,75,67,33,52,57,78,69,47,83,69,55,47,56,54,45,52,47,59,62,67,72,56,77,75,86,82,53,31,42,96,90,69,48,73,95,65,77,81,84,68,74,74,77,76,75,90,63,55,73,66,56,49,52,50,46,52,51,52,45,50,46,52,57,65,66,42,73,72,90,54,83,63,65,48,61,42,26,31,34,36,75,60,76,70,39,43,66,44,68,53,91,89,48,67,81,39,42,61,43,53,51,27,27,52,50,34,23,55,77,69,53,49,55,82,69,36,45,80,49,74,71,39,65,43,51,70,75,54,51,51,63,54,31,38,70,69,39,54,56,56,49,55,50,37,57,77,49,51,74,72,56,34,59,66,47,49,72,77,32,62,68,40,84,70,49,54,42,41,50,64,23,33,28,29,29,35,16,28,49,44,47,51,50,51,34,35,78,68,68,71,16,28,29,34,43,33,51,46,32,54,25,12,46,38,9,35,44,70,44,48,20,69,57,6,61,48,28,38,65,54,32,43,52,45,45,39,35,71,78,67,64,52,61,33,35,34,37,42,30,52,17,28,44,47,44,55,14,45,47,66,78,37,29,55,34,64,43,36,39,40,41,34,42,19,44,39,74,35,60,55,74,91,47,53,50,56,80,57,28,43,36,85,71,2,51,61,26,28,42,27,52,34,40,85,46,73,71,82,68,36,56,37,25,40,51,57,54,48,43,34,36,62,45,52,48,36,51,45,40,38,63,44,32,68,32,35,39,28,44,41,16,44,12,23,22,54,77,22,81,84,26,66,26,49,27,48,39,23,40,50,3,43,54,50,51,70,50,40,47,44,25,48,22,28,38,40,35,35,38,42,57,42,53,27,46,68,49,32,14,50,30,52,33,34,33,52,40,23,69,66,63,43,63,24,50,68,64,49,77,80,44,46,48,66,70,93,60,65,59,63,47,50,44,51,42,51,42,33,68,66,41,30,90,69,34,54,49,41,60,58,85,74,76,96,67,59,76,56,56,56,49,48,55,50,48,54,53,47,61,62,65,73,73,118

Secondary structure (DSSP, 8-state):
-TT-BGGGSTT---SGGGTTS-------SSS-BHHHHHHHIIIIIHHHHHHH--S-EEEEE--TTBTT-TTT--BB-TTHHHHHHHHHTTSGGG-EEEEE-----HHHHHHHHHHHHHHHHTPPPPPPPP-----HHHHHHHHHHHHHHTTT-GGGGTT--HHHHHHHHHHHHT---TT-B-TTT--SS-----S------HHHHHHHHHHHHHHHHHSS-SS-----PEEEEE-GGGGS---TT-SS-THHHHHHHHHHHHTT-GGGSEEPPP-PPPHHHHTTTS-HHHHHHHHGGGT--HHHHHHHBTTBTT----TTHHHHHHHHHHHHHHHHHHHHTTS-SEEEEE-SS--TT-BTTB-BTTBSS-HHHHHHHHHHHHH--S-EEEEE-SSS--HHHHHHHTT-TTEEEEEEEETTSSSTT---TT----GGGTTSEEEEEE---SSSPP-HHHHHHHIIIIIHHHHHHH--SEEEEEE--TTBTT-SS----B-HHHHHHHHHHHTTGGGG-EEEEE-----HHHHHHHHHHHHHHHTTPPPPPPPHHHHS--SSSHHHHHHHHHHHHHTTT-GGG-----S-TTTHHHHHHHHHHHHHT--

InterPro domains:
  IPR000286 Histone deacetylase HDAC [PR01270] (353-376)
  IPR000286 Histone deacetylase HDAC [PR01270] (387-402)
  IPR000286 Histone deacetylase HDAC [PR01270] (476-486)
  IPR023696 Ureohydrolase domain superfamily [SSF52768] (2-156)
  IPR023696 Ureohydrolase domain superfamily [SSF52768] (229-580)
  IPR023801 Histone deacetylase domain [PF00850] (7-119)
  IPR023801 Histone deacetylase domain [PF00850] (246-541)
  IPR037138 Histone deacetylase domain superfamily [G3DSA:3.40.800.20] (1-159)
  IPR037138 Histone deacetylase domain superfamily [G3DSA:3.40.800.20] (225-604)

Sequence (607 aa):
YWPQLAESDFDHIGEGDGRGFNVNIPLNKTGLKNADYMYIFFNIILPIAYEYDPDLVLVSAGYDLALGCPEGEMKVTPDTFAHLTHYLKGLANGKVMVLLEGGYCIDTLAESAAWTLRSLLGDPCSPLQACANPDLTVKKTVACCKNVLKDYWQSLRIDLTEKSQVWIEEALHKRSLNKLATNENRPKQYDLTPTLIIDRTEEQSKKLQQDIKRAIELAPHQKPLERGPTLLVYDELMKKFSVGNHCERPGRIVAIWKGLKSRGLDQRCTMIPSRHATKDEILLVHTNRFYDDLETTKTQTKKELQKREGVSRSVDYTNEVFDNALLAAGSCLNMVDAIMTDKGRNGFAIIRPPGHHAHSGMDYGFCYFNNVAICARYLQKNYNLQRILIVDFDYHMGDGVKDVFYEDPGVLYISLHCNDAFPPNEGHPKDSGKDKGLGFNVNIGWLNFVDPPAVDADYINAFHHVVLPMAYEFNPEFVLVCAGFDAAEGDRIGWGKLTACAYSQMTHMLLPLANGRVLEVLEGGYCLHQLNICGSACVATLLGDVPVRCSEDSAKYPQDDVSVRTIQMIKDIHRPYWSSLFTIPDQDDSEIDKLAENLQKTASIKN